Protein AF-F8N8Z2-F1 (afdb_monomer)

Structure (mmCIF, N/CA/C/O backbone):
data_AF-F8N8Z2-F1
#
_entry.id   AF-F8N8Z2-F1
#
loop_
_atom_site.group_PDB
_atom_site.id
_atom_site.type_symbol
_atom_site.label_atom_id
_atom_site.label_alt_id
_atom_site.label_comp_id
_atom_site.label_asym_id
_atom_site.label_entity_id
_atom_site.label_seq_id
_atom_site.pdbx_PDB_ins_code
_atom_site.Cartn_x
_atom_site.Cartn_y
_atom_site.Cartn_z
_atom_site.occupancy
_atom_site.B_iso_or_equiv
_atom_site.auth_seq_id
_atom_site.auth_comp_id
_atom_site.auth_asym_id
_atom_site.auth_atom_id
_atom_site.pdbx_PDB_model_num
ATOM 1 N N . MET A 1 1 ? -16.830 -4.149 -49.408 1.00 48.84 1 MET A N 1
ATOM 2 C CA . MET A 1 1 ? -16.808 -5.212 -48.374 1.00 48.84 1 MET A CA 1
ATOM 3 C C . MET A 1 1 ? -15.607 -5.108 -47.419 1.00 48.84 1 MET A C 1
ATOM 5 O O . MET A 1 1 ? -15.810 -5.295 -46.228 1.00 48.84 1 MET A O 1
ATOM 9 N N . SER A 1 2 ? -14.389 -4.751 -47.869 1.00 53.81 2 SER A N 1
ATOM 10 C CA . SER A 1 2 ? -13.220 -4.619 -46.968 1.00 53.81 2 SER A CA 1
ATOM 11 C C . SER A 1 2 ? -13.247 -3.381 -46.059 1.00 53.81 2 SER A C 1
ATOM 13 O O . SER A 1 2 ? -12.789 -3.473 -44.930 1.00 53.81 2 SER A O 1
ATOM 15 N N . VAL A 1 3 ? -13.832 -2.257 -46.495 1.00 49.84 3 VAL A N 1
ATOM 16 C CA . VAL A 1 3 ? -13.978 -1.040 -45.665 1.00 49.84 3 VAL A CA 1
ATOM 17 C C . VAL A 1 3 ? -14.984 -1.253 -44.530 1.00 49.84 3 VAL A C 1
ATOM 19 O O . VAL A 1 3 ? -14.679 -0.951 -43.385 1.00 49.84 3 VAL A O 1
ATOM 22 N N . PHE A 1 4 ? -16.133 -1.870 -44.822 1.00 44.12 4 PHE A N 1
ATOM 23 C CA . PHE A 1 4 ? -17.138 -2.221 -43.811 1.00 44.12 4 PHE A CA 1
ATOM 24 C C . PHE A 1 4 ? -16.601 -3.220 -42.780 1.00 44.12 4 PHE A C 1
ATOM 26 O O . PHE A 1 4 ? -16.806 -3.025 -41.590 1.00 44.12 4 PHE A O 1
ATOM 33 N N . ARG A 1 5 ? -15.847 -4.242 -43.213 1.00 47.66 5 ARG A N 1
ATOM 34 C CA . ARG A 1 5 ? -15.204 -5.189 -42.290 1.00 47.66 5 ARG A CA 1
ATOM 35 C C . ARG A 1 5 ? -14.144 -4.501 -41.415 1.00 47.66 5 ARG A C 1
ATOM 37 O O . ARG A 1 5 ? -14.093 -4.769 -40.230 1.00 47.66 5 ARG A O 1
ATOM 44 N N . LYS A 1 6 ? -13.388 -3.538 -41.959 1.00 46.19 6 LYS A N 1
ATOM 45 C CA . LYS A 1 6 ? -12.413 -2.735 -41.196 1.00 46.19 6 LYS A CA 1
ATOM 46 C C . LYS A 1 6 ? -13.068 -1.797 -40.177 1.00 46.19 6 LYS A C 1
ATOM 48 O O . LYS A 1 6 ? -12.484 -1.569 -39.129 1.00 46.19 6 LYS A O 1
ATOM 53 N N . ILE A 1 7 ? -14.248 -1.247 -40.480 1.00 51.44 7 ILE A N 1
ATOM 54 C CA . ILE A 1 7 ? -15.020 -0.407 -39.549 1.00 51.44 7 ILE A CA 1
ATOM 55 C C . ILE A 1 7 ? -15.598 -1.269 -38.423 1.00 51.44 7 ILE A C 1
ATOM 57 O O . ILE A 1 7 ? -15.429 -0.918 -37.261 1.00 51.44 7 ILE A O 1
ATOM 61 N N . ILE A 1 8 ? -16.178 -2.426 -38.758 1.00 56.12 8 ILE A N 1
ATOM 62 C CA . ILE A 1 8 ? -16.717 -3.382 -37.780 1.00 56.12 8 ILE A CA 1
ATOM 63 C C . ILE A 1 8 ? -15.598 -3.934 -36.883 1.00 56.12 8 ILE A C 1
ATOM 65 O O . ILE A 1 8 ? -15.738 -3.896 -35.668 1.00 56.12 8 ILE A O 1
ATOM 69 N N . ASP A 1 9 ? -14.451 -4.340 -37.443 1.00 51.12 9 ASP A N 1
ATOM 70 C CA . ASP A 1 9 ? -13.296 -4.811 -36.661 1.00 51.12 9 ASP A CA 1
ATOM 71 C C . ASP A 1 9 ? -12.727 -3.703 -35.751 1.00 51.12 9 ASP A C 1
ATOM 73 O O . ASP A 1 9 ? -12.221 -3.978 -34.663 1.00 51.12 9 ASP A O 1
ATOM 77 N N . ASN A 1 10 ? -12.792 -2.433 -36.168 1.00 57.41 10 ASN A N 1
ATOM 78 C CA . ASN A 1 10 ? -12.311 -1.304 -35.366 1.00 57.41 10 ASN A CA 1
ATOM 79 C C . ASN A 1 10 ? -13.295 -0.937 -34.241 1.00 57.41 10 ASN A C 1
ATOM 81 O O . ASN A 1 10 ? -12.861 -0.637 -33.130 1.00 57.41 10 ASN A O 1
ATOM 85 N N . GLU A 1 11 ? -14.606 -1.021 -34.491 1.00 59.72 11 GLU A N 1
ATOM 86 C CA . GLU A 1 11 ? -15.631 -0.893 -33.449 1.00 59.72 11 GLU A CA 1
ATOM 87 C C . GLU A 1 11 ? -15.572 -2.052 -32.451 1.00 59.72 11 GLU A C 1
ATOM 89 O O . GLU A 1 11 ? -15.600 -1.822 -31.244 1.00 59.72 11 GLU A O 1
ATOM 94 N N . GLU A 1 12 ? -15.421 -3.293 -32.914 1.00 61.59 12 GLU A N 1
ATOM 95 C CA . GLU A 1 12 ? -15.362 -4.463 -32.037 1.00 61.59 12 GLU A CA 1
ATOM 96 C C . GLU A 1 12 ? -14.120 -4.422 -31.128 1.00 61.59 12 GLU A C 1
ATOM 98 O O . GLU A 1 12 ? -14.201 -4.703 -29.929 1.00 61.59 12 GLU A O 1
ATOM 103 N N . ASN A 1 13 ? -12.977 -3.971 -31.657 1.00 70.31 13 ASN A N 1
ATOM 104 C CA . ASN A 1 13 ? -11.768 -3.735 -30.865 1.00 70.31 13 ASN A CA 1
ATOM 105 C C . ASN A 1 13 ? -11.912 -2.554 -29.890 1.00 70.31 13 ASN A C 1
ATOM 107 O O . ASN A 1 13 ? -11.386 -2.612 -28.773 1.00 70.31 13 ASN A O 1
ATOM 111 N N . LEU A 1 14 ? -12.654 -1.507 -30.266 1.00 73.31 14 LEU A N 1
ATOM 112 C CA . LEU A 1 14 ? -12.952 -0.375 -29.390 1.00 73.31 14 LEU A CA 1
ATOM 113 C C . LEU A 1 14 ? -13.829 -0.806 -28.206 1.00 73.31 14 LEU A C 1
ATOM 115 O O . LEU A 1 14 ? -13.475 -0.530 -27.059 1.00 73.31 14 LEU A O 1
ATOM 119 N N . TRP A 1 15 ? -14.916 -1.539 -28.459 1.00 76.00 15 TRP A N 1
ATOM 120 C CA . TRP A 1 15 ? -15.806 -2.056 -27.415 1.00 76.00 15 TRP A CA 1
ATOM 121 C C . TRP A 1 15 ? -15.090 -3.031 -26.484 1.00 76.00 15 TRP A C 1
ATOM 123 O O . TRP A 1 15 ? -15.207 -2.900 -25.266 1.00 76.00 15 TRP A O 1
ATOM 133 N N . ARG A 1 16 ? -14.269 -3.945 -27.019 1.00 78.06 16 ARG A N 1
ATOM 134 C CA . ARG A 1 16 ? -13.430 -4.835 -26.198 1.00 78.06 16 ARG A CA 1
ATOM 135 C C . ARG A 1 16 ? -12.456 -4.049 -25.321 1.00 78.06 16 ARG A C 1
ATOM 137 O O . ARG A 1 16 ? -12.346 -4.332 -24.132 1.00 78.06 16 ARG A O 1
ATOM 144 N N . SER A 1 17 ? -11.794 -3.026 -25.865 1.00 77.06 17 SER A N 1
ATOM 145 C CA . SER A 1 17 ? -10.898 -2.165 -25.084 1.00 77.06 17 SER A CA 1
ATOM 146 C C . SER A 1 17 ? -11.646 -1.395 -23.991 1.00 77.06 17 SER A C 1
ATOM 148 O O . SER A 1 17 ? -11.122 -1.241 -22.890 1.00 77.06 17 SER A O 1
ATOM 150 N N . ILE A 1 18 ? -12.844 -0.879 -24.271 1.00 82.12 18 ILE A N 1
ATOM 151 C CA . ILE A 1 18 ? -13.654 -0.151 -23.284 1.00 82.12 18 ILE A CA 1
ATOM 152 C C . ILE A 1 18 ? -14.122 -1.100 -22.176 1.00 82.12 18 ILE A C 1
ATOM 154 O O . ILE A 1 18 ? -13.943 -0.788 -21.001 1.00 82.12 18 ILE A O 1
ATOM 158 N N . LEU A 1 19 ? -14.637 -2.279 -22.530 1.00 86.06 19 LEU A N 1
ATOM 159 C CA . LEU A 1 19 ? -15.078 -3.293 -21.570 1.00 86.06 19 LEU A CA 1
ATOM 160 C C . LEU A 1 19 ? -13.935 -3.768 -20.670 1.00 86.06 19 LEU A C 1
ATOM 162 O O . LEU A 1 19 ? -14.112 -3.848 -19.458 1.00 86.06 19 LEU A O 1
ATOM 166 N N . MET A 1 20 ? -12.747 -4.005 -21.230 1.00 84.88 20 MET A N 1
ATOM 167 C CA . MET A 1 20 ? -11.559 -4.362 -20.447 1.00 84.88 20 MET A CA 1
ATOM 168 C C . MET A 1 20 ? -11.170 -3.262 -19.452 1.00 84.88 20 MET A C 1
ATOM 170 O O . MET A 1 20 ? -10.823 -3.560 -18.311 1.00 84.88 20 MET A O 1
ATOM 174 N N . ARG A 1 21 ? -11.260 -1.986 -19.849 1.00 84.94 21 ARG A N 1
ATOM 175 C CA . ARG A 1 21 ? -10.975 -0.848 -18.956 1.00 84.94 21 ARG A CA 1
ATOM 176 C C . ARG A 1 21 ? -12.015 -0.725 -17.846 1.00 84.94 21 ARG A C 1
ATOM 178 O O . ARG A 1 21 ? -11.637 -0.532 -16.698 1.00 84.94 21 ARG A O 1
ATOM 185 N N . ILE A 1 22 ? -13.300 -0.878 -18.168 1.00 88.88 22 ILE A N 1
ATOM 186 C CA . ILE A 1 22 ? -14.380 -0.879 -17.171 1.00 88.88 22 ILE A CA 1
ATOM 187 C C . ILE A 1 22 ? -14.180 -2.033 -16.184 1.00 88.88 22 ILE A C 1
ATOM 189 O O . ILE A 1 22 ? -14.229 -1.816 -14.977 1.00 88.88 22 ILE A O 1
ATOM 193 N N . GLY A 1 23 ? -13.887 -3.236 -16.683 1.00 90.12 23 GLY A N 1
ATOM 194 C CA . GLY A 1 23 ? -13.593 -4.399 -15.849 1.00 90.12 23 GLY A CA 1
ATOM 195 C C . GLY A 1 23 ? -12.409 -4.163 -14.910 1.00 90.12 23 GLY A C 1
ATOM 196 O O . GLY A 1 23 ? -12.500 -4.479 -13.728 1.00 90.12 23 GLY A O 1
ATOM 197 N N . LEU A 1 24 ? -11.333 -3.539 -15.400 1.00 90.06 24 LEU A N 1
ATOM 198 C CA . LEU A 1 24 ? -10.163 -3.189 -14.591 1.00 90.06 24 LEU A CA 1
ATOM 199 C C . LEU A 1 24 ? -10.501 -2.183 -13.478 1.00 90.06 24 LEU A C 1
ATOM 201 O O . LEU A 1 24 ? -10.105 -2.386 -12.329 1.00 90.06 24 LEU A O 1
ATOM 205 N N . VAL A 1 25 ? -11.252 -1.125 -13.799 1.00 92.38 25 VAL A N 1
ATOM 206 C CA . VAL A 1 25 ? -11.714 -0.126 -12.819 1.00 92.38 25 VAL A CA 1
ATOM 207 C C . VAL A 1 25 ? -12.562 -0.794 -11.740 1.00 92.38 25 VAL A C 1
ATOM 209 O O . VAL A 1 25 ? -12.270 -0.655 -10.557 1.00 92.38 25 VAL A O 1
ATOM 212 N N . LEU A 1 26 ? -13.569 -1.574 -12.137 1.00 93.50 26 LEU A N 1
ATOM 213 C CA . LEU A 1 26 ? -14.471 -2.235 -11.194 1.00 93.50 26 LEU A CA 1
ATOM 214 C C . LEU A 1 26 ? -13.740 -3.252 -10.314 1.00 93.50 26 LEU A C 1
ATOM 216 O O . LEU A 1 26 ? -13.959 -3.269 -9.106 1.00 93.50 26 LEU A O 1
ATOM 220 N N . LEU A 1 27 ? -12.849 -4.061 -10.893 1.00 94.50 27 LEU A N 1
ATOM 221 C CA . LEU A 1 27 ? -12.071 -5.050 -10.150 1.00 94.50 27 LEU A CA 1
ATOM 222 C C . LEU A 1 27 ? -11.165 -4.382 -9.112 1.00 94.50 27 LEU A C 1
ATOM 224 O O . LEU A 1 27 ? -11.134 -4.799 -7.957 1.00 94.50 27 LEU A O 1
ATOM 228 N N . THR A 1 28 ? -10.439 -3.338 -9.506 1.00 93.75 28 THR A N 1
ATOM 229 C CA . THR A 1 28 ? -9.508 -2.650 -8.600 1.00 93.75 28 THR A CA 1
ATOM 230 C C . THR A 1 28 ? -10.235 -1.891 -7.498 1.00 93.75 28 THR A C 1
ATOM 232 O O . THR A 1 28 ? -9.851 -2.009 -6.335 1.00 93.75 28 THR A O 1
ATOM 235 N N . SER A 1 29 ? -11.337 -1.204 -7.819 1.00 94.25 29 SER A N 1
ATOM 236 C CA . SER A 1 29 ? -12.197 -0.591 -6.805 1.00 94.25 29 SER A CA 1
ATOM 237 C C . SER A 1 29 ? -12.795 -1.631 -5.857 1.00 94.25 29 SER A C 1
ATOM 239 O O . SER A 1 29 ? -12.772 -1.417 -4.649 1.00 94.25 29 SER A O 1
ATOM 241 N N . PHE A 1 30 ? -13.270 -2.772 -6.368 1.00 94.44 30 PHE A N 1
ATOM 242 C CA . PHE A 1 30 ? -13.816 -3.850 -5.542 1.00 94.44 30 PHE A CA 1
ATOM 243 C C . PHE A 1 30 ? -12.785 -4.385 -4.545 1.00 94.44 30 PHE A C 1
ATOM 245 O O . PHE A 1 30 ? -13.091 -4.483 -3.360 1.00 94.44 30 PHE A O 1
ATOM 252 N N . VAL A 1 31 ? -11.561 -4.680 -5.000 1.00 95.38 31 VAL A N 1
ATOM 253 C CA . VAL A 1 31 ? -10.492 -5.182 -4.123 1.00 95.38 31 VAL A CA 1
ATOM 254 C C . VAL A 1 31 ? -10.178 -4.174 -3.019 1.00 95.38 31 VAL A C 1
ATOM 256 O O . VAL A 1 31 ? -10.159 -4.548 -1.854 1.00 95.38 31 VAL A O 1
ATOM 259 N N . ILE A 1 32 ? -9.987 -2.895 -3.347 1.00 93.81 32 ILE A N 1
ATOM 260 C CA . ILE A 1 32 ? -9.669 -1.872 -2.338 1.00 93.81 32 ILE A CA 1
ATOM 261 C C . ILE A 1 32 ? -10.812 -1.738 -1.321 1.00 93.81 32 ILE A C 1
ATOM 263 O O . ILE A 1 32 ? -10.577 -1.801 -0.118 1.00 93.81 32 ILE A O 1
ATOM 267 N N . VAL A 1 33 ? -12.056 -1.606 -1.792 1.00 92.69 33 VAL A N 1
ATOM 268 C CA . VAL A 1 33 ? -13.242 -1.447 -0.930 1.00 92.69 33 VAL A CA 1
ATOM 269 C C . VAL A 1 33 ? -13.476 -2.674 -0.053 1.00 92.69 33 VAL A C 1
ATOM 271 O O . VAL A 1 33 ? -13.933 -2.536 1.078 1.00 92.69 33 VAL A O 1
ATOM 274 N N . TRP A 1 34 ? -13.147 -3.870 -0.545 1.00 91.94 34 TRP A N 1
ATOM 275 C CA . TRP A 1 34 ? -13.277 -5.106 0.218 1.00 91.94 34 TRP A CA 1
ATOM 276 C C . TRP A 1 34 ? -12.428 -5.102 1.494 1.00 91.94 34 TRP A C 1
ATOM 278 O O . TRP A 1 34 ? -12.924 -5.557 2.527 1.00 91.94 34 TRP A O 1
ATOM 288 N N . PHE A 1 35 ? -11.193 -4.594 1.400 1.00 90.12 35 PHE A N 1
ATOM 289 C CA . PHE A 1 35 ? -10.219 -4.536 2.495 1.00 90.12 35 PHE A CA 1
ATOM 290 C C . PHE A 1 35 ? -10.368 -3.308 3.395 1.00 90.12 35 PHE A C 1
ATOM 292 O O . PHE A 1 35 ? -9.818 -3.317 4.490 1.00 90.12 35 PHE A O 1
ATOM 299 N N . LEU A 1 36 ? -11.076 -2.258 2.965 1.00 85.25 36 LEU A N 1
ATOM 300 C CA . LEU A 1 36 ? -11.271 -1.070 3.797 1.00 85.25 36 LEU A CA 1
ATOM 301 C C . LEU A 1 36 ? -11.966 -1.433 5.125 1.00 85.25 36 LEU A C 1
ATOM 303 O O . LEU A 1 36 ? -12.917 -2.225 5.120 1.00 85.25 36 LEU A O 1
ATOM 307 N N . PRO A 1 37 ? -11.537 -0.834 6.255 1.00 76.88 37 PRO A N 1
ATOM 308 C CA . PRO A 1 37 ? -12.103 -1.136 7.561 1.00 76.88 37 PRO A CA 1
ATOM 309 C C . PRO A 1 37 ? -13.605 -0.833 7.571 1.00 76.88 37 PRO A C 1
ATOM 311 O O . PRO A 1 37 ? -14.044 0.262 7.218 1.00 76.88 37 PRO A O 1
ATOM 314 N N . ARG A 1 38 ? -14.399 -1.838 7.956 1.00 69.50 38 ARG A N 1
ATOM 315 C CA . ARG A 1 38 ? -15.871 -1.761 8.003 1.00 69.50 38 ARG A CA 1
ATOM 316 C C . ARG A 1 38 ? -16.408 -1.309 9.357 1.00 69.50 38 ARG A C 1
ATOM 318 O O . ARG A 1 38 ? -17.591 -0.999 9.462 1.00 69.50 38 ARG A O 1
ATOM 325 N N . ASN A 1 39 ? -15.553 -1.311 10.375 1.00 57.50 39 ASN A N 1
ATOM 326 C CA . ASN A 1 39 ? -15.935 -0.987 11.738 1.00 57.50 39 ASN A CA 1
ATOM 327 C C . ASN A 1 39 ? -15.841 0.518 11.969 1.00 57.50 39 ASN A C 1
ATOM 329 O O . ASN A 1 39 ? -14.917 1.178 11.492 1.00 57.50 39 ASN A O 1
ATOM 333 N N . GLU A 1 40 ? -16.812 1.037 12.711 1.00 52.97 40 GLU A N 1
ATOM 334 C CA . GLU A 1 40 ? -16.870 2.432 13.121 1.00 52.97 40 GLU A CA 1
ATOM 335 C C . GLU A 1 40 ? -15.633 2.746 13.970 1.00 52.97 40 GLU A C 1
ATOM 337 O O . GLU A 1 40 ? -15.504 2.317 15.115 1.00 52.97 40 GLU A O 1
ATOM 342 N N . ALA A 1 41 ? -14.671 3.469 13.397 1.00 49.16 41 ALA A N 1
ATOM 343 C CA . ALA A 1 41 ? -13.671 4.127 14.218 1.00 49.16 41 ALA A CA 1
ATOM 344 C C . ALA A 1 41 ? -14.424 5.120 15.111 1.00 49.16 41 ALA A C 1
ATOM 346 O O . ALA A 1 41 ? -15.159 5.956 14.580 1.00 49.16 41 ALA A O 1
ATOM 347 N N . LYS A 1 42 ? -14.255 5.013 16.440 1.00 52.72 42 LYS A N 1
ATOM 348 C CA . LYS A 1 42 ? -14.833 5.943 17.426 1.00 52.72 42 LYS A CA 1
ATOM 349 C C . LYS A 1 42 ? -14.806 7.362 16.881 1.00 52.72 42 LYS A C 1
ATOM 351 O O . LYS A 1 42 ? -13.729 7.861 16.536 1.00 52.72 42 LYS A O 1
ATOM 356 N N . GLN A 1 43 ? -15.967 8.000 16.784 1.00 57.03 43 GLN A N 1
ATOM 357 C CA . GLN A 1 43 ? -16.106 9.275 16.085 1.00 57.03 43 GLN A CA 1
ATOM 358 C C . GLN A 1 43 ? -15.210 10.361 16.709 1.00 57.03 43 GLN A C 1
ATOM 360 O O . GLN A 1 43 ? -14.668 11.202 15.987 1.00 57.03 43 GLN A O 1
ATOM 365 N N . PHE A 1 44 ? -14.936 10.268 18.017 1.00 66.69 44 PHE A N 1
ATOM 366 C CA . PHE A 1 44 ? -14.076 11.196 18.754 1.00 66.69 44 PHE A CA 1
ATOM 367 C C . PHE A 1 44 ? -12.901 10.475 19.447 1.00 66.69 44 PHE A C 1
ATOM 369 O O . PHE A 1 44 ? -13.003 9.313 19.835 1.00 66.69 44 PHE A O 1
ATOM 376 N N . ALA A 1 45 ? -11.726 11.114 19.477 1.00 67.06 45 ALA A N 1
ATOM 377 C CA . ALA A 1 45 ? -10.550 10.657 20.216 1.00 67.06 45 ALA A CA 1
ATOM 378 C C . ALA A 1 45 ? -10.420 11.598 21.397 1.00 67.06 45 ALA A C 1
ATOM 380 O O . ALA A 1 45 ? -10.272 12.803 21.201 1.00 67.06 45 ALA A O 1
ATOM 381 N N . TYR A 1 46 ? -10.551 11.052 22.594 1.00 78.44 46 TYR A N 1
ATOM 382 C CA . TYR A 1 46 ? -10.490 11.824 23.816 1.00 78.44 46 TYR A CA 1
ATOM 383 C C . TYR A 1 46 ? -9.967 10.934 24.937 1.00 78.44 46 TYR A C 1
ATOM 385 O O . TYR A 1 46 ? -10.441 9.811 25.128 1.00 78.44 46 TYR A O 1
ATOM 393 N N . GLU A 1 47 ? -8.988 11.451 25.667 1.00 76.25 47 GLU A N 1
ATOM 394 C CA . GLU A 1 47 ? -8.452 10.847 26.879 1.00 76.25 47 GLU A CA 1
ATOM 395 C C . GLU A 1 47 ? -8.713 11.763 28.074 1.00 76.25 47 GLU A C 1
ATOM 397 O O . GLU A 1 47 ? -8.888 12.975 27.933 1.00 76.25 47 GLU A O 1
ATOM 402 N N . ILE A 1 48 ? -8.782 11.168 29.263 1.00 82.88 48 ILE A N 1
ATOM 403 C CA . ILE A 1 48 ? -8.995 11.916 30.501 1.00 82.88 48 ILE A CA 1
ATOM 404 C C . ILE A 1 48 ? -7.791 12.841 30.723 1.00 82.88 48 ILE A C 1
ATOM 406 O O . ILE A 1 48 ? -6.650 12.386 30.741 1.00 82.88 48 ILE A O 1
ATOM 410 N N . GLY A 1 49 ? -8.054 14.131 30.926 1.00 79.81 49 GLY A N 1
ATOM 411 C CA . GLY A 1 49 ? -7.033 15.158 31.145 1.00 79.81 49 GLY A CA 1
ATOM 412 C C . GLY A 1 49 ? -6.570 15.892 29.884 1.00 79.81 49 GLY A C 1
ATOM 413 O O . GLY A 1 49 ? -5.858 16.886 30.012 1.00 79.81 49 GLY A O 1
ATOM 414 N N . GLU A 1 50 ? -6.997 15.474 28.689 1.00 80.50 50 GLU A N 1
ATOM 415 C CA . GLU A 1 50 ? -6.724 16.217 27.455 1.00 80.50 50 GLU A CA 1
ATOM 416 C C . GLU A 1 50 ? -7.803 17.285 27.174 1.00 80.50 50 GLU A C 1
ATOM 418 O O . GLU A 1 50 ? -8.971 17.110 27.547 1.00 80.50 50 GLU A O 1
ATOM 423 N N . PRO A 1 51 ? -7.456 18.402 26.502 1.00 81.88 51 PRO A N 1
ATOM 424 C CA . PRO A 1 51 ? -8.441 19.365 26.016 1.00 81.88 51 PRO A CA 1
ATOM 425 C C . PRO A 1 51 ? -9.371 18.739 24.969 1.00 81.88 51 PRO A C 1
ATOM 427 O O . PRO A 1 51 ? -8.969 17.882 24.186 1.00 81.88 51 PRO A O 1
ATOM 430 N N . TRP A 1 52 ? -10.612 19.201 24.873 1.00 81.12 52 TRP A N 1
ATOM 431 C CA . TRP A 1 52 ? -11.528 18.790 23.813 1.00 81.12 52 TRP A CA 1
ATOM 432 C C . TRP A 1 52 ? -11.232 19.536 22.505 1.00 81.12 52 TRP A C 1
ATOM 434 O O . TRP A 1 52 ? -11.405 20.752 22.409 1.00 81.12 52 TRP A O 1
ATOM 444 N N . HIS A 1 53 ? -10.803 18.799 21.477 1.00 72.25 53 HIS A N 1
ATOM 445 C CA . HIS A 1 53 ? -10.326 19.369 20.207 1.00 72.25 53 HIS A CA 1
ATOM 446 C C . HIS A 1 53 ? -11.446 19.608 19.178 1.00 72.25 53 HIS A C 1
ATOM 448 O O . HIS A 1 53 ? -11.217 20.229 18.140 1.00 72.25 53 HIS A O 1
ATOM 454 N N . TYR A 1 54 ? -12.658 19.110 19.438 1.00 76.69 54 TYR A N 1
ATOM 455 C CA . TYR A 1 54 ? -13.782 19.186 18.504 1.00 76.69 54 TYR A CA 1
ATOM 456 C C . TYR A 1 54 ? -14.755 20.316 18.871 1.00 76.69 54 TYR A C 1
ATOM 458 O O . TYR A 1 54 ? -14.646 20.955 19.916 1.00 76.69 54 TYR A O 1
ATOM 466 N N . GLY A 1 55 ? -15.742 20.564 18.006 1.00 75.69 55 GLY A N 1
ATOM 467 C CA . GLY A 1 55 ? -16.824 21.503 18.309 1.00 75.69 55 GLY A CA 1
ATOM 468 C C . GLY A 1 55 ? -17.631 21.086 19.546 1.00 75.69 55 GLY A C 1
ATOM 469 O O . GLY A 1 55 ? -17.629 19.918 19.944 1.00 75.69 55 GLY A O 1
ATOM 470 N N . THR A 1 56 ? -18.337 22.047 20.143 1.00 85.38 56 THR A N 1
ATOM 471 C CA . THR A 1 56 ? -19.198 21.813 21.312 1.00 85.38 56 THR A CA 1
ATOM 472 C C . THR A 1 56 ? -20.237 20.731 21.027 1.00 85.38 56 THR A C 1
ATOM 474 O O . THR A 1 56 ? -21.027 20.853 20.087 1.00 85.38 56 THR A O 1
ATOM 477 N N . ILE A 1 57 ? -20.275 19.697 21.867 1.00 85.88 57 ILE A N 1
ATOM 478 C CA . ILE A 1 57 ? -21.283 18.642 21.800 1.00 85.88 57 ILE A CA 1
ATOM 479 C C . ILE A 1 57 ? -22.453 19.004 22.713 1.00 85.88 57 ILE A C 1
ATOM 481 O O . ILE A 1 57 ? -22.297 19.233 23.914 1.00 85.88 57 ILE A O 1
ATOM 485 N N . ILE A 1 58 ? -23.647 18.992 22.125 1.00 88.19 58 ILE A N 1
ATOM 486 C CA . ILE A 1 58 ? -24.929 19.118 22.816 1.00 88.19 58 ILE A CA 1
ATOM 487 C C . ILE A 1 58 ? -25.718 17.834 22.557 1.00 88.19 58 ILE A C 1
ATOM 489 O O . ILE A 1 58 ? -25.805 17.372 21.414 1.00 88.19 58 ILE A O 1
ATOM 493 N N . ALA A 1 59 ? -26.286 17.249 23.611 1.00 87.69 59 ALA A N 1
ATOM 494 C CA . ALA A 1 59 ? -27.101 16.046 23.512 1.00 87.69 59 ALA A CA 1
ATOM 495 C C . ALA A 1 59 ? -28.319 16.289 22.605 1.00 87.69 59 ALA A C 1
ATOM 497 O O . ALA A 1 59 ? -29.091 17.221 22.821 1.00 87.69 59 ALA A O 1
ATOM 498 N N . LYS A 1 60 ? -28.517 15.451 21.582 1.00 84.31 60 LYS A N 1
ATOM 499 C CA . LYS A 1 60 ? -29.663 15.575 20.655 1.00 84.31 60 LYS A CA 1
ATOM 500 C C . LYS A 1 60 ? -30.927 14.872 21.152 1.00 84.31 60 LYS A C 1
ATOM 502 O O . LYS A 1 60 ? -32.007 15.115 20.626 1.00 84.31 60 LYS A O 1
ATOM 507 N N . TYR A 1 61 ? -30.778 13.967 22.110 1.00 85.81 61 TYR A N 1
ATOM 508 C CA . TYR A 1 61 ? -31.834 13.139 22.676 1.00 85.81 61 TYR A CA 1
ATOM 509 C C . TYR A 1 61 ? -31.426 12.688 24.079 1.00 85.81 61 TYR A C 1
ATOM 511 O O . TYR A 1 61 ? -30.245 12.743 24.415 1.00 85.81 61 TYR A O 1
ATOM 519 N N . ASP A 1 62 ? -32.386 12.195 24.856 1.00 89.19 62 ASP A N 1
ATOM 520 C CA . ASP A 1 62 ? -32.127 11.684 26.203 1.00 89.19 62 ASP A CA 1
ATOM 521 C C . ASP A 1 62 ? -31.410 10.333 26.140 1.00 89.19 62 ASP A C 1
ATOM 523 O O . ASP A 1 62 ? -31.823 9.458 25.369 1.00 89.19 62 ASP A O 1
ATOM 527 N N . PHE A 1 63 ? -30.363 10.129 26.941 1.00 90.38 63 PHE A N 1
ATOM 528 C CA . PHE A 1 63 ? -29.664 8.843 27.029 1.00 90.38 63 PHE A CA 1
ATOM 529 C C . PHE A 1 63 ? -29.109 8.561 28.435 1.00 90.38 63 PHE A C 1
ATOM 531 O O . PHE A 1 63 ? -28.751 9.492 29.162 1.00 90.38 63 PHE A O 1
ATOM 538 N N . PRO A 1 64 ? -29.033 7.278 28.843 1.00 91.12 64 PRO A N 1
ATOM 539 C CA . PRO A 1 64 ? -28.456 6.894 30.126 1.00 91.12 64 PRO A CA 1
ATOM 540 C C . PRO A 1 64 ? -26.929 6.999 30.121 1.00 91.12 64 PRO A C 1
ATOM 542 O O . PRO A 1 64 ? -26.279 6.669 29.132 1.00 91.12 64 PRO A O 1
ATOM 545 N N . VAL A 1 65 ? -26.358 7.398 31.258 1.00 89.94 65 VAL A N 1
ATOM 546 C CA . VAL A 1 65 ? -24.912 7.351 31.509 1.00 89.94 65 VAL A CA 1
ATOM 547 C C . VAL A 1 65 ? -24.582 6.004 32.141 1.00 89.94 65 VAL A C 1
ATOM 549 O O . VAL A 1 65 ? -24.977 5.736 33.279 1.00 89.94 65 VAL A O 1
ATOM 552 N N . TYR A 1 66 ? -23.892 5.143 31.396 1.00 86.38 66 TYR A N 1
ATOM 553 C CA . TYR A 1 66 ? -23.509 3.810 31.851 1.00 86.38 66 TYR A CA 1
ATOM 554 C C . TYR A 1 66 ? -22.391 3.888 32.899 1.00 86.38 66 TYR A C 1
ATOM 556 O O . TYR A 1 66 ? -21.448 4.674 32.773 1.00 86.38 66 TYR A O 1
ATOM 564 N N . LYS A 1 67 ? -22.493 3.053 33.938 1.00 85.00 67 LYS A N 1
ATOM 565 C CA . LYS A 1 67 ? -21.432 2.881 34.940 1.00 85.00 67 LYS A CA 1
ATOM 566 C C . LYS A 1 67 ? -20.214 2.190 34.311 1.00 85.00 67 LYS A C 1
ATOM 568 O O . LYS A 1 67 ? -20.354 1.438 33.348 1.00 85.00 67 LYS A O 1
ATOM 573 N N . THR A 1 68 ? -19.026 2.434 34.865 1.00 80.00 68 THR A N 1
ATOM 574 C CA . THR A 1 68 ? -17.824 1.663 34.515 1.00 80.00 68 THR A CA 1
ATOM 575 C C . THR A 1 68 ? -17.937 0.243 35.060 1.00 80.00 68 THR A C 1
ATOM 577 O O . THR A 1 68 ? -18.599 0.019 36.078 1.00 80.00 68 THR A O 1
ATOM 580 N N . ASP A 1 69 ? -17.260 -0.708 34.417 1.00 79.12 69 ASP A N 1
ATOM 581 C CA . ASP A 1 69 ? -17.255 -2.105 34.864 1.00 79.12 69 ASP A CA 1
ATOM 582 C C . ASP A 1 69 ? -16.722 -2.230 36.299 1.00 79.12 69 ASP A C 1
ATOM 584 O O . ASP A 1 69 ? -17.285 -2.964 37.105 1.00 79.12 69 ASP A O 1
ATOM 588 N N . GLU A 1 70 ? -15.702 -1.447 36.661 1.00 78.69 70 GLU A N 1
ATOM 589 C CA . GLU A 1 70 ? -15.162 -1.395 38.026 1.00 78.69 70 GLU A CA 1
ATOM 590 C C . GLU A 1 70 ? -16.194 -0.913 39.052 1.00 78.69 70 GLU A C 1
ATOM 592 O O . GLU A 1 70 ? -16.352 -1.522 40.111 1.00 78.69 70 GLU A O 1
ATOM 597 N N . ALA A 1 71 ? -16.930 0.161 38.741 1.00 79.75 71 ALA A N 1
ATOM 598 C CA . ALA A 1 71 ? -17.967 0.680 39.630 1.00 79.75 71 ALA A CA 1
ATOM 599 C C . ALA A 1 71 ? -19.114 -0.326 39.788 1.00 79.75 71 ALA A C 1
ATOM 601 O O . ALA A 1 71 ? -19.618 -0.518 40.894 1.00 79.75 71 ALA A O 1
ATOM 602 N N . PHE A 1 72 ? -19.486 -0.999 38.697 1.00 81.19 72 PHE A N 1
ATOM 603 C CA . PHE A 1 72 ? -20.505 -2.041 38.708 1.00 81.19 72 PHE A CA 1
ATOM 604 C C . PHE A 1 72 ? -20.070 -3.253 39.544 1.00 81.19 72 PHE A C 1
ATOM 606 O O . PHE A 1 72 ? -20.847 -3.733 40.367 1.00 81.19 72 PHE A O 1
ATOM 613 N N . GLN A 1 73 ? -18.825 -3.723 39.403 1.00 82.44 73 GLN A N 1
ATOM 614 C CA . GLN A 1 73 ? -18.303 -4.833 40.210 1.00 82.44 73 GLN A CA 1
ATOM 615 C C . GLN A 1 73 ? -18.212 -4.470 41.692 1.00 82.44 73 GLN A C 1
ATOM 617 O O . GLN A 1 73 ? -18.661 -5.239 42.533 1.00 82.44 73 GLN A O 1
ATOM 622 N N . LYS A 1 74 ? -17.741 -3.264 42.024 1.00 85.25 74 LYS A N 1
ATOM 623 C CA . LYS A 1 74 ? -17.676 -2.803 43.417 1.00 85.25 74 LYS A CA 1
ATOM 624 C C . LYS A 1 74 ? -19.052 -2.785 44.093 1.00 85.25 74 LYS A C 1
ATOM 626 O O . LYS A 1 74 ? -19.172 -3.146 45.262 1.00 85.25 74 LYS A O 1
ATOM 631 N N . GLU A 1 75 ? -20.091 -2.374 43.370 1.00 83.62 75 GLU A N 1
ATOM 632 C CA . GLU A 1 75 ? -21.471 -2.377 43.867 1.00 83.62 75 GLU A CA 1
ATOM 633 C C . GLU A 1 75 ? -22.006 -3.807 44.046 1.00 83.62 75 GLU A C 1
ATOM 635 O O . GLU A 1 75 ? -22.631 -4.107 45.065 1.00 83.62 75 GLU A O 1
ATOM 640 N N . ARG A 1 76 ? -21.685 -4.721 43.117 1.00 84.50 76 ARG A N 1
ATOM 641 C CA . ARG A 1 76 ? -21.995 -6.155 43.256 1.00 84.50 76 ARG A CA 1
ATOM 642 C C . ARG A 1 76 ? -21.330 -6.768 44.481 1.00 84.50 76 ARG A C 1
ATOM 644 O O . ARG A 1 76 ? -22.008 -7.434 45.259 1.00 84.50 76 ARG A O 1
ATOM 651 N N . ASP A 1 77 ? -20.037 -6.530 44.660 1.00 83.31 77 ASP A N 1
ATOM 652 C CA . ASP A 1 77 ? -19.264 -7.075 45.775 1.00 83.31 77 ASP A CA 1
ATOM 653 C C . ASP A 1 77 ? -19.784 -6.535 47.113 1.00 83.31 77 ASP A C 1
ATOM 655 O O . ASP A 1 77 ? -19.968 -7.293 48.065 1.00 83.31 77 ASP A O 1
ATOM 659 N N . SER A 1 78 ? -20.130 -5.243 47.165 1.00 84.25 78 SER A N 1
ATOM 660 C CA . SER A 1 78 ? -20.731 -4.625 48.350 1.00 84.25 78 SER A CA 1
ATOM 661 C C . SER A 1 78 ? -22.084 -5.239 48.722 1.00 84.25 78 SER A C 1
ATOM 663 O O . SER A 1 78 ? -22.375 -5.380 49.909 1.00 84.25 78 SER A O 1
ATOM 665 N N . LEU A 1 79 ? -22.921 -5.592 47.743 1.00 82.44 79 LEU A N 1
ATOM 666 C CA . LEU A 1 79 ? -24.216 -6.230 48.004 1.00 82.44 79 LEU A CA 1
ATOM 667 C C . LEU A 1 79 ? -24.046 -7.679 48.462 1.00 82.44 79 LEU A C 1
ATOM 669 O O . LEU A 1 79 ? -24.685 -8.103 49.428 1.00 82.44 79 LEU A O 1
ATOM 673 N N . LEU A 1 80 ? -23.145 -8.423 47.815 1.00 83.38 80 LEU A N 1
ATOM 674 C CA . LEU A 1 80 ? -22.856 -9.811 48.171 1.00 83.38 80 LEU A CA 1
ATOM 675 C C . LEU A 1 80 ? -22.249 -9.944 49.573 1.00 83.38 80 LEU A C 1
ATOM 677 O O . LEU A 1 80 ? -22.515 -10.938 50.237 1.00 83.38 80 LEU A O 1
ATOM 681 N N . HIS A 1 81 ? -21.550 -8.925 50.079 1.00 78.44 81 HIS A N 1
ATOM 682 C CA . HIS A 1 81 ? -21.031 -8.910 51.453 1.00 78.44 81 HIS A CA 1
ATOM 683 C C . HIS A 1 81 ? -22.134 -8.980 52.535 1.00 78.44 81 HIS A C 1
ATOM 685 O O . HIS A 1 81 ? -21.864 -9.289 53.693 1.00 78.44 81 HIS A O 1
ATOM 691 N N . THR A 1 82 ? -23.388 -8.677 52.196 1.00 76.69 82 THR A N 1
ATOM 692 C CA . THR A 1 82 ? -24.530 -8.767 53.131 1.00 76.69 82 THR A CA 1
ATOM 693 C C . THR A 1 82 ? -25.441 -9.963 52.852 1.00 76.69 82 THR A C 1
ATOM 695 O O . THR A 1 82 ? -26.452 -10.150 53.530 1.00 76.69 82 THR A O 1
ATOM 698 N N . PHE A 1 83 ? -25.105 -10.777 51.849 1.00 85.81 83 PHE A N 1
ATOM 699 C CA . PHE A 1 83 ? -25.964 -11.843 51.358 1.00 85.81 83 PHE A CA 1
ATOM 700 C C . PHE A 1 83 ? -25.887 -13.099 52.234 1.00 85.81 83 PHE A C 1
ATOM 702 O O . PHE A 1 83 ? -24.835 -13.704 52.388 1.00 85.81 83 PHE A O 1
ATOM 709 N N . GLN A 1 84 ? -27.031 -13.539 52.757 1.00 88.12 84 GLN A N 1
ATOM 710 C CA . GLN A 1 84 ? -27.128 -14.733 53.597 1.00 88.12 84 GLN A CA 1
ATOM 711 C C . GLN A 1 84 ? -27.598 -15.935 52.772 1.00 88.12 84 GLN A C 1
ATOM 713 O O . GLN A 1 84 ? -28.668 -15.899 52.158 1.00 88.12 84 GLN A O 1
ATOM 718 N N . SER A 1 85 ? -26.828 -17.022 52.800 1.00 89.00 85 SER A N 1
ATOM 719 C CA . SER A 1 85 ? -27.200 -18.283 52.147 1.00 89.00 85 SER A CA 1
ATOM 720 C C . SER A 1 85 ? -28.351 -18.992 52.870 1.00 89.00 85 SER A C 1
ATOM 722 O O . SER A 1 85 ? -28.454 -18.909 54.096 1.00 89.00 85 SER A O 1
ATOM 724 N N . TYR A 1 86 ? -29.203 -19.703 52.122 1.00 90.81 86 TYR A N 1
ATOM 725 C CA . TYR A 1 86 ? -30.390 -20.381 52.654 1.00 90.81 86 TYR A CA 1
ATOM 726 C C . TYR A 1 86 ? -30.150 -21.874 52.899 1.00 90.81 86 TYR A C 1
ATOM 728 O O . TYR A 1 86 ? -29.689 -22.598 52.017 1.00 90.81 86 TYR A O 1
ATOM 736 N N . TYR A 1 87 ? -30.561 -22.340 54.077 1.00 91.56 87 TYR A N 1
ATOM 737 C CA . TYR A 1 87 ? -30.494 -23.730 54.518 1.00 91.56 87 TYR A CA 1
ATOM 738 C C . TYR A 1 87 ? -31.866 -24.201 54.995 1.00 91.56 87 TYR A C 1
ATOM 740 O O . TYR A 1 87 ? -32.573 -23.489 55.707 1.00 91.56 87 TYR A O 1
ATOM 748 N N . ASN A 1 88 ? -32.242 -25.419 54.624 1.00 92.69 88 ASN A N 1
ATOM 749 C CA . ASN A 1 88 ? -33.451 -26.076 55.100 1.00 92.69 88 ASN A CA 1
ATOM 750 C C . ASN A 1 88 ? -33.116 -26.956 56.304 1.00 92.69 88 ASN A C 1
ATOM 752 O O . ASN A 1 88 ? -32.250 -27.826 56.204 1.00 92.69 88 ASN A O 1
ATOM 756 N N . TYR A 1 89 ? -33.825 -26.759 57.414 1.00 92.50 89 TYR A N 1
ATOM 757 C CA . TYR A 1 89 ? -33.752 -27.657 58.561 1.00 92.50 89 TYR A CA 1
ATOM 758 C C . TYR A 1 89 ? -34.622 -28.896 58.308 1.00 92.50 89 TYR A C 1
ATOM 760 O O . TYR A 1 89 ? -35.833 -28.772 58.106 1.00 92.50 89 TYR A O 1
ATOM 768 N N . ASP A 1 90 ? -34.029 -30.092 58.314 1.00 92.81 90 ASP A N 1
ATOM 769 C CA . ASP A 1 90 ? -34.755 -31.359 58.183 1.00 92.81 90 ASP A CA 1
ATOM 770 C C . ASP A 1 90 ? -34.990 -32.011 59.563 1.00 92.81 90 ASP A C 1
ATOM 772 O O . ASP A 1 90 ? -34.098 -32.682 60.097 1.00 92.81 90 ASP A O 1
ATOM 776 N N . PRO A 1 91 ? -36.206 -31.897 60.137 1.00 89.38 91 PRO A N 1
ATOM 777 C CA . PRO A 1 91 ? -36.515 -32.447 61.458 1.00 89.38 91 PRO A CA 1
ATOM 778 C C . PRO A 1 91 ? -36.566 -33.983 61.479 1.00 89.38 91 PRO A C 1
ATOM 780 O O . PRO A 1 91 ? -36.684 -34.584 62.543 1.00 89.38 91 PRO A O 1
ATOM 783 N N . ARG A 1 92 ? -36.512 -34.654 60.320 1.00 91.31 92 ARG A N 1
ATOM 784 C CA . ARG A 1 92 ? -36.609 -36.121 60.231 1.00 91.31 92 ARG A CA 1
ATOM 785 C C . ARG A 1 92 ? -35.269 -36.806 60.477 1.00 91.31 92 ARG A C 1
ATOM 787 O O . ARG A 1 92 ? -35.254 -37.985 60.829 1.00 91.31 92 ARG A O 1
ATOM 794 N N . VAL A 1 93 ? -34.158 -36.093 60.285 1.00 92.12 93 VAL A N 1
ATOM 795 C CA . VAL A 1 93 ? -32.805 -36.656 60.408 1.00 92.12 93 VAL A CA 1
ATOM 796 C C . VAL A 1 93 ? -32.541 -37.091 61.846 1.00 92.12 93 VAL A C 1
ATOM 798 O O . VAL A 1 93 ? -32.134 -38.229 62.074 1.00 92.12 93 VAL A O 1
ATOM 801 N N . GLU A 1 94 ? -32.848 -36.234 62.816 1.00 92.00 94 GLU A N 1
ATOM 802 C CA . GLU A 1 94 ? -32.570 -36.494 64.226 1.00 92.00 94 GLU A CA 1
ATOM 803 C C . GLU A 1 94 ? -33.259 -37.778 64.744 1.00 92.00 94 GLU A C 1
ATOM 805 O O . GLU A 1 94 ? -32.537 -38.681 65.176 1.00 92.00 94 GLU A O 1
ATOM 810 N N . PRO A 1 95 ? -34.597 -37.963 64.655 1.00 91.56 95 PRO A N 1
ATOM 811 C CA . PRO A 1 95 ? -35.247 -39.186 65.137 1.00 91.56 95 PRO A CA 1
ATOM 812 C C . PRO A 1 95 ? -34.684 -40.467 64.509 1.00 91.56 95 PRO A C 1
ATOM 814 O O . PRO A 1 95 ? -34.546 -41.487 65.189 1.00 91.56 95 PRO A O 1
ATOM 817 N N . VAL A 1 96 ? -34.331 -40.416 63.219 1.00 93.06 96 VAL A N 1
ATOM 818 C CA . VAL A 1 96 ? -33.782 -41.558 62.476 1.00 93.06 96 VAL A CA 1
ATOM 819 C C . VAL A 1 96 ? -32.386 -41.919 62.980 1.00 93.06 96 VAL A C 1
ATOM 821 O O . VAL A 1 96 ? -32.110 -43.098 63.216 1.00 93.06 96 VAL A O 1
ATOM 824 N N . GLN A 1 97 ? -31.503 -40.936 63.162 1.00 91.94 97 GLN A N 1
ATOM 825 C CA . GLN A 1 97 ? -30.140 -41.194 63.637 1.00 91.94 97 GLN A CA 1
ATOM 826 C C . GLN A 1 97 ? -30.113 -41.581 65.117 1.00 91.94 97 GLN A C 1
ATOM 828 O O . GLN A 1 97 ? -29.392 -42.504 65.496 1.00 91.94 97 GLN A O 1
ATOM 833 N N . MET A 1 98 ? -30.977 -40.977 65.934 1.00 88.94 98 MET A N 1
ATOM 834 C CA . MET A 1 98 ? -31.155 -41.339 67.341 1.00 88.94 98 MET A CA 1
ATOM 835 C C . MET A 1 98 ? -31.653 -42.782 67.501 1.00 88.94 98 MET A C 1
ATOM 837 O O . MET A 1 98 ? -31.145 -43.526 68.340 1.00 88.94 98 MET A O 1
ATOM 841 N N . ALA A 1 99 ? -32.606 -43.223 66.671 1.00 89.19 99 ALA A N 1
ATOM 842 C CA . ALA A 1 99 ? -33.068 -44.612 66.668 1.00 89.19 99 ALA A CA 1
ATOM 843 C C . ALA A 1 99 ? -31.962 -45.592 66.239 1.00 89.19 99 ALA A C 1
ATOM 845 O O . ALA A 1 99 ? -31.778 -46.629 66.879 1.00 89.19 99 ALA A O 1
ATOM 846 N N . LYS A 1 100 ? -31.187 -45.255 65.197 1.00 88.88 100 LYS A N 1
ATOM 847 C CA . LYS A 1 100 ? -30.036 -46.063 64.757 1.00 88.88 100 LYS A CA 1
ATOM 848 C C . LYS A 1 100 ? -28.972 -46.187 65.844 1.00 88.88 100 LYS A C 1
ATOM 850 O O . LYS A 1 100 ? -28.467 -47.287 66.063 1.00 88.88 100 LYS A O 1
ATOM 855 N N . LEU A 1 101 ? -28.666 -45.092 66.539 1.00 88.25 101 LEU A N 1
ATOM 856 C CA . LEU A 1 101 ? -27.690 -45.085 67.623 1.00 88.25 101 LEU A CA 1
ATOM 857 C C . LEU A 1 101 ? -28.155 -45.954 68.800 1.00 88.25 101 LEU A C 1
ATOM 859 O O . LEU A 1 101 ? -27.373 -46.765 69.283 1.00 88.25 101 LEU A O 1
ATOM 863 N N . ARG A 1 102 ? -29.434 -45.884 69.199 1.00 87.62 102 ARG A N 1
ATOM 864 C CA . ARG A 1 102 ? -30.002 -46.772 70.237 1.00 87.62 102 ARG A CA 1
ATOM 865 C C . ARG A 1 102 ? -29.863 -48.254 69.883 1.00 87.62 102 ARG A C 1
ATOM 867 O O . ARG A 1 102 ? -29.424 -49.046 70.710 1.00 87.62 102 ARG A O 1
ATOM 874 N N . VAL A 1 103 ? -30.170 -48.629 68.638 1.00 86.88 103 VAL A N 1
ATOM 875 C CA . VAL A 1 103 ? -30.019 -50.017 68.154 1.00 86.88 103 VAL A CA 1
ATOM 876 C C . VAL A 1 103 ? -28.552 -50.461 68.124 1.00 86.88 103 VAL A C 1
ATOM 878 O O . VAL A 1 103 ? -28.253 -51.641 68.306 1.00 86.88 103 VAL A O 1
ATOM 881 N N . ALA A 1 104 ? -27.617 -49.547 67.868 1.00 85.38 104 ALA A N 1
ATOM 882 C CA . ALA A 1 104 ? -26.191 -49.853 67.919 1.00 85.38 104 ALA A CA 1
ATOM 883 C C . ALA A 1 104 ? -25.697 -50.030 69.361 1.00 85.38 104 ALA A C 1
ATOM 885 O O . ALA A 1 104 ? -24.969 -50.980 69.642 1.00 85.38 104 ALA A O 1
ATOM 886 N N . LEU A 1 105 ? -26.143 -49.166 70.277 1.00 84.44 105 LEU A N 1
ATOM 887 C CA . LEU A 1 105 ? -25.820 -49.240 71.702 1.00 84.44 105 LEU A CA 1
ATOM 888 C C . LEU A 1 105 ? -26.370 -50.521 72.344 1.00 84.44 105 LEU A C 1
ATOM 890 O O . LEU A 1 105 ? -25.658 -51.155 73.117 1.00 84.44 105 LEU A O 1
ATOM 894 N N . SER A 1 106 ? -27.561 -50.986 71.944 1.00 81.19 106 SER A N 1
ATOM 895 C CA . SER A 1 106 ? -28.146 -52.237 72.454 1.00 81.19 106 SER A CA 1
ATOM 896 C C . SER A 1 106 ? -27.383 -53.506 72.045 1.00 81.19 106 SER A C 1
ATOM 898 O O . SER A 1 106 ? -27.638 -54.578 72.588 1.00 81.19 106 SER A O 1
ATOM 900 N N . LYS A 1 107 ? -26.475 -53.421 71.061 1.00 81.00 107 LYS A N 1
ATOM 901 C CA . LYS A 1 107 ? -25.623 -54.540 70.613 1.00 81.00 107 LYS A CA 1
ATOM 902 C C . LYS A 1 107 ? -24.282 -54.600 71.350 1.00 81.00 107 LYS A C 1
ATOM 904 O O . LYS A 1 107 ? -23.518 -55.540 71.137 1.00 81.00 107 LYS A O 1
ATOM 909 N N . VAL A 1 108 ? -23.976 -53.613 72.193 1.00 80.81 108 VAL A N 1
ATOM 910 C CA . VAL A 1 108 ? -22.744 -53.563 72.985 1.00 80.81 108 VAL A CA 1
ATOM 911 C C . VAL A 1 108 ? -22.961 -54.332 74.290 1.00 80.81 108 VAL A C 1
ATOM 913 O O . VAL A 1 108 ? -23.860 -54.025 75.062 1.00 80.81 108 VAL A O 1
ATOM 916 N N . SER A 1 109 ? -22.136 -55.350 74.540 1.00 66.19 109 SER A N 1
ATOM 917 C CA . SER A 1 109 ? -22.334 -56.331 75.619 1.00 66.19 109 SER A CA 1
ATOM 918 C C . SER A 1 109 ? -22.120 -55.799 77.043 1.00 66.19 109 SER A C 1
ATOM 920 O O . SER A 1 109 ? -22.605 -56.411 77.989 1.00 66.19 109 SER A O 1
ATOM 922 N N . VAL A 1 110 ? -21.394 -54.689 77.218 1.00 73.56 110 VAL A N 1
ATOM 923 C CA . VAL A 1 110 ? -21.182 -54.026 78.516 1.00 73.56 110 VAL A CA 1
ATOM 924 C C . VAL A 1 110 ? -21.214 -52.517 78.288 1.00 73.56 110 VAL A C 1
ATOM 926 O O . VAL A 1 110 ? -20.286 -51.968 77.695 1.00 73.56 110 VAL A O 1
ATOM 929 N N . LEU A 1 111 ? -22.286 -51.857 78.733 1.00 75.50 111 LEU A N 1
ATOM 930 C CA . LEU A 1 111 ? -22.429 -50.403 78.665 1.00 75.50 111 LEU A CA 1
ATOM 931 C C . LEU A 1 111 ? -22.360 -49.808 80.084 1.00 75.50 111 LEU A C 1
ATOM 933 O O . LEU A 1 111 ? -23.119 -50.244 80.954 1.00 75.50 111 LEU A O 1
ATOM 937 N N . PRO A 1 112 ? -21.482 -48.828 80.351 1.00 77.88 112 PRO A N 1
ATOM 938 C CA . PRO A 1 112 ? -21.434 -48.142 81.640 1.00 77.88 112 PRO A CA 1
ATOM 939 C C . PRO A 1 112 ? -22.755 -47.434 81.968 1.00 77.88 112 PRO A C 1
ATOM 941 O O . PRO A 1 112 ? -23.410 -46.860 81.094 1.00 77.88 112 PRO A O 1
ATOM 944 N N . SER A 1 113 ? -23.147 -47.448 83.244 1.00 73.25 113 SER A N 1
ATOM 945 C CA . SER A 1 113 ? -24.401 -46.845 83.710 1.00 73.25 113 SER A CA 1
ATOM 946 C C . SER A 1 113 ? -24.457 -45.348 83.382 1.00 73.25 113 SER A C 1
ATOM 948 O O . SER A 1 113 ? -23.599 -44.586 83.826 1.00 73.25 113 SER A O 1
ATOM 950 N N . GLY A 1 114 ? -25.473 -44.930 82.622 1.00 77.12 114 GLY A N 1
ATOM 951 C CA . GLY A 1 114 ? -25.691 -43.533 82.223 1.00 77.12 114 GLY A CA 1
ATOM 952 C C . GLY A 1 114 ? -25.000 -43.098 80.923 1.00 77.12 114 GLY A C 1
ATOM 953 O O . GLY A 1 114 ? -25.274 -42.000 80.447 1.00 77.12 114 GLY A O 1
ATOM 954 N N . PHE A 1 115 ? -24.161 -43.940 80.306 1.00 82.38 115 PHE A N 1
ATOM 955 C CA . PHE A 1 115 ? -23.464 -43.608 79.053 1.00 82.38 115 PHE A CA 1
ATOM 956 C C . PHE A 1 115 ? -24.430 -43.371 77.879 1.00 82.38 115 PHE A C 1
ATOM 958 O O . PHE A 1 115 ? -24.285 -42.392 77.148 1.00 82.38 115 PHE A O 1
ATOM 965 N N . GLU A 1 116 ? -25.444 -44.232 77.731 1.00 83.31 116 GLU A N 1
ATOM 966 C CA . GLU A 1 116 ? -26.479 -44.102 76.694 1.00 83.31 116 GLU A CA 1
ATOM 967 C C . GLU A 1 116 ? -27.255 -42.787 76.820 1.00 83.31 116 GLU A C 1
ATOM 969 O O . GLU A 1 116 ? -27.451 -42.084 75.831 1.00 83.31 116 GLU A O 1
ATOM 974 N N . THR A 1 117 ? -27.655 -42.414 78.034 1.00 84.19 117 THR A N 1
ATOM 975 C CA . THR A 1 117 ? -28.401 -41.174 78.267 1.00 84.19 117 THR A CA 1
ATOM 976 C C . THR A 1 117 ? -27.560 -39.950 77.908 1.00 84.19 117 THR A C 1
ATOM 978 O O . THR A 1 117 ? -28.034 -39.082 77.183 1.00 84.19 117 THR A O 1
ATOM 981 N N . ILE A 1 118 ? -26.289 -39.915 78.325 1.00 85.81 118 ILE A N 1
ATOM 982 C CA . ILE A 1 118 ? -25.393 -38.772 78.083 1.00 85.81 118 ILE A CA 1
ATOM 983 C C . ILE A 1 118 ? -25.138 -38.566 76.584 1.00 85.81 118 ILE A C 1
ATOM 985 O O . ILE A 1 118 ? -25.199 -37.434 76.100 1.00 85.81 118 ILE A O 1
ATOM 989 N N . ILE A 1 119 ? -24.843 -39.638 75.837 1.00 86.31 119 ILE A N 1
ATOM 990 C CA . ILE A 1 119 ? -24.544 -39.513 74.403 1.00 86.31 119 ILE A CA 1
ATOM 991 C C . ILE A 1 119 ? -25.785 -39.105 73.603 1.00 86.31 119 ILE A C 1
ATOM 993 O O . ILE A 1 119 ? -25.682 -38.279 72.698 1.00 86.31 119 ILE A O 1
ATOM 997 N N . LEU A 1 120 ? -26.961 -39.628 73.967 1.00 87.50 120 LEU A N 1
ATOM 998 C CA . LEU A 1 120 ? -28.227 -39.276 73.328 1.00 87.50 120 LEU A CA 1
ATOM 999 C C . LEU A 1 120 ? -28.637 -37.830 73.639 1.00 87.50 120 LEU A C 1
ATOM 1001 O O . LEU A 1 120 ? -29.025 -37.113 72.723 1.00 87.50 120 LEU A O 1
ATOM 1005 N N . GLU A 1 121 ? -28.513 -37.371 74.887 1.00 88.56 121 GLU A N 1
ATOM 1006 C CA . GLU A 1 121 ? -28.820 -35.981 75.262 1.00 88.56 121 GLU A CA 1
ATOM 1007 C C . GLU A 1 121 ? -27.913 -34.976 74.546 1.00 88.56 121 GLU A C 1
ATOM 1009 O O . GLU A 1 121 ? -28.388 -33.969 74.019 1.00 88.56 121 GLU A O 1
ATOM 1014 N N . LYS A 1 122 ? -26.608 -35.261 74.460 1.00 89.00 122 LYS A N 1
ATOM 1015 C CA . LYS A 1 122 ? -25.678 -34.403 73.717 1.00 89.00 122 LYS A CA 1
ATOM 1016 C C . LYS A 1 122 ? -25.970 -34.387 72.227 1.00 89.00 122 LYS A C 1
ATOM 1018 O O . LYS A 1 122 ? -25.980 -33.321 71.619 1.00 89.00 122 LYS A O 1
ATOM 1023 N N . LEU A 1 123 ? -26.208 -35.555 71.637 1.00 89.06 123 LEU A N 1
ATOM 1024 C CA . LEU A 1 123 ? -26.506 -35.642 70.214 1.00 89.06 123 LEU A CA 1
ATOM 1025 C C . LEU A 1 123 ? -27.817 -34.918 69.876 1.00 89.06 123 LEU A C 1
ATOM 1027 O O . LEU A 1 123 ? -27.869 -34.197 68.884 1.00 89.06 123 LEU A O 1
ATOM 1031 N N . HIS A 1 124 ? -28.831 -35.022 70.741 1.00 91.88 124 HIS A N 1
ATOM 1032 C CA . HIS A 1 124 ? -30.061 -34.236 70.648 1.00 91.88 124 HIS A CA 1
ATOM 1033 C C . HIS A 1 124 ? -29.781 -32.725 70.668 1.00 91.88 124 HIS A C 1
ATOM 1035 O O . HIS A 1 124 ? -30.278 -32.003 69.808 1.00 91.88 124 HIS A O 1
ATOM 1041 N N . HIS A 1 125 ? -28.931 -32.245 71.582 1.00 91.12 125 HIS A N 1
ATOM 1042 C CA . HIS A 1 125 ? -28.548 -30.831 71.636 1.00 91.12 125 HIS A CA 1
ATOM 1043 C C . HIS A 1 125 ? -27.872 -30.346 70.342 1.00 91.12 125 HIS A C 1
ATOM 1045 O O . HIS A 1 125 ? -28.215 -29.280 69.833 1.00 91.12 125 HIS A O 1
ATOM 1051 N N . PHE A 1 126 ? -26.969 -31.141 69.760 1.00 91.69 126 PHE A N 1
ATOM 1052 C CA . PHE A 1 126 ? -26.333 -30.795 68.484 1.00 91.69 126 PHE A CA 1
ATOM 1053 C C . PHE A 1 126 ? -27.330 -30.751 67.321 1.00 91.69 126 PHE A C 1
ATOM 1055 O O . PHE A 1 126 ? -27.282 -29.835 66.503 1.00 91.69 126 PHE A O 1
ATOM 1062 N N . TYR A 1 127 ? -28.276 -31.692 67.263 1.00 91.31 127 TYR A N 1
ATOM 1063 C CA . TYR A 1 127 ? -29.329 -31.680 66.246 1.00 91.31 127 TYR A CA 1
ATOM 1064 C C . TYR A 1 127 ? -30.313 -30.510 66.408 1.00 91.31 127 TYR A C 1
ATOM 1066 O O . TYR A 1 127 ? -30.786 -29.974 65.402 1.00 91.31 127 TYR A O 1
ATOM 1074 N N . GLN A 1 128 ? -30.592 -30.078 67.641 1.00 89.44 128 GLN A N 1
ATOM 1075 C CA . GLN A 1 128 ? -31.400 -28.888 67.934 1.00 89.44 128 GLN A CA 1
ATOM 1076 C C . GLN A 1 128 ? -30.707 -27.601 67.464 1.00 89.44 128 GLN A C 1
ATOM 1078 O O . GLN A 1 128 ? -31.347 -26.752 66.852 1.00 89.44 128 GLN A O 1
ATOM 1083 N N . ALA A 1 129 ? -29.400 -27.477 67.708 1.00 88.31 129 ALA A N 1
ATOM 1084 C CA . ALA A 1 129 ? -28.599 -26.341 67.251 1.00 88.31 129 ALA A CA 1
ATOM 1085 C C . ALA A 1 129 ? -28.391 -26.323 65.722 1.00 88.31 129 ALA A C 1
ATOM 1087 O O . ALA A 1 129 ? -28.264 -25.261 65.116 1.00 88.31 129 ALA A O 1
ATOM 1088 N N . GLY A 1 130 ? -28.409 -27.502 65.094 1.00 91.00 130 GLY A N 1
ATOM 1089 C CA . GLY A 1 130 ? -28.211 -27.687 63.662 1.00 91.00 130 GLY A CA 1
ATOM 1090 C C . GLY A 1 130 ? -26.797 -28.169 63.344 1.00 91.00 130 GLY A C 1
ATOM 1091 O O . GLY A 1 130 ? -25.801 -27.628 63.824 1.00 91.00 130 GLY A O 1
ATOM 1092 N N . ILE A 1 131 ? -26.726 -29.203 62.511 1.00 93.06 131 ILE A N 1
ATOM 1093 C CA . ILE A 1 131 ? -25.505 -29.845 62.038 1.00 93.06 131 ILE A CA 1
ATOM 1094 C C . ILE A 1 131 ? -25.402 -29.609 60.533 1.00 93.06 131 ILE A C 1
ATOM 1096 O O . ILE A 1 131 ? -26.291 -29.998 59.771 1.00 93.06 131 ILE A O 1
ATOM 1100 N N . MET A 1 132 ? -24.301 -28.994 60.118 1.00 92.44 132 MET A N 1
ATOM 1101 C CA . MET A 1 132 ? -23.940 -28.728 58.729 1.00 92.44 132 MET A CA 1
ATOM 1102 C C . MET A 1 132 ? -22.792 -29.643 58.289 1.00 92.44 132 MET A C 1
ATOM 1104 O O . MET A 1 132 ? -21.999 -30.115 59.111 1.00 92.44 132 MET A O 1
ATOM 1108 N N . ASP A 1 133 ? -22.684 -29.897 56.987 1.00 90.50 133 ASP A N 1
ATOM 1109 C CA . ASP A 1 133 ? -21.530 -30.606 56.444 1.00 90.50 133 ASP A CA 1
ATOM 1110 C C . ASP A 1 133 ? -20.233 -29.799 56.638 1.00 90.50 133 ASP A C 1
ATOM 1112 O O . ASP A 1 133 ? -20.226 -28.570 56.585 1.00 90.50 133 ASP A O 1
ATOM 1116 N N . THR A 1 134 ? -19.114 -30.477 56.894 1.00 88.19 134 THR A N 1
ATOM 1117 C CA . THR A 1 134 ? -17.855 -29.807 57.279 1.00 88.19 134 THR A CA 1
ATOM 1118 C C . THR A 1 134 ? -17.258 -28.932 56.159 1.00 88.19 134 THR A C 1
ATOM 1120 O O . THR A 1 134 ? -16.883 -27.792 56.442 1.00 88.19 134 THR A O 1
ATOM 1123 N N . PRO A 1 135 ? -17.177 -29.393 54.894 1.00 86.50 135 PRO A N 1
ATOM 1124 C CA . PRO A 1 135 ? -16.838 -28.541 53.753 1.00 86.50 135 PRO A CA 1
ATOM 1125 C C . PRO A 1 135 ? -17.708 -27.283 53.632 1.00 86.50 135 PRO A C 1
ATOM 1127 O O . PRO A 1 135 ? -17.172 -26.193 53.427 1.00 86.50 135 PRO A O 1
ATOM 1130 N N . GLU A 1 136 ? -19.027 -27.418 53.794 1.00 84.88 136 GLU A N 1
ATOM 1131 C CA . GLU A 1 136 ? -19.969 -26.294 53.715 1.00 84.88 136 GLU A CA 1
ATOM 1132 C C . GLU A 1 136 ? -19.745 -25.311 54.870 1.00 84.88 136 GLU A C 1
ATOM 1134 O O . GLU A 1 136 ? -19.557 -24.117 54.634 1.00 84.88 136 GLU A O 1
ATOM 1139 N N . TYR A 1 137 ? -19.627 -25.816 56.100 1.00 86.75 137 TYR A N 1
ATOM 1140 C CA . TYR A 1 137 ? -19.339 -25.008 57.283 1.00 86.75 137 TYR A CA 1
ATOM 1141 C C . TYR A 1 137 ? -18.042 -24.205 57.124 1.00 86.75 137 TYR A C 1
ATOM 1143 O O . TYR A 1 137 ? -18.023 -23.008 57.391 1.00 86.75 137 TYR A O 1
ATOM 1151 N N . ASN A 1 138 ? -16.968 -24.820 56.618 1.00 85.56 138 ASN A N 1
ATOM 1152 C CA . ASN A 1 138 ? -15.688 -24.136 56.403 1.00 85.56 138 ASN A CA 1
ATOM 1153 C C . ASN A 1 138 ? -15.744 -23.081 55.289 1.00 85.56 138 ASN A C 1
ATOM 1155 O O . ASN A 1 138 ? -14.991 -22.108 55.334 1.00 85.56 138 ASN A O 1
ATOM 1159 N N . SER A 1 139 ? -16.606 -23.260 54.285 1.00 81.19 139 SER A N 1
ATOM 1160 C CA . SER A 1 139 ? -16.786 -22.265 53.222 1.00 81.19 139 SER A CA 1
ATOM 1161 C C . SER A 1 139 ? -17.459 -20.989 53.734 1.00 81.19 139 SER A C 1
ATOM 1163 O O . SER A 1 139 ? -17.065 -19.900 53.336 1.00 81.19 139 SER A O 1
ATOM 1165 N N . ILE A 1 140 ? -18.400 -21.123 54.675 1.00 78.62 140 ILE A N 1
ATOM 1166 C CA . ILE A 1 140 ? -19.164 -20.007 55.249 1.00 78.62 140 ILE A CA 1
ATOM 1167 C C . ILE A 1 140 ? -18.449 -19.398 56.455 1.00 78.62 140 ILE A C 1
ATOM 1169 O O . ILE A 1 140 ? -18.468 -18.191 56.639 1.00 78.62 140 ILE A O 1
ATOM 1173 N N . ALA A 1 141 ? -17.781 -20.208 57.280 1.00 70.94 141 ALA A N 1
ATOM 1174 C CA . ALA A 1 141 ? -17.030 -19.712 58.433 1.00 70.94 141 ALA A CA 1
ATOM 1175 C C . ALA A 1 141 ? -15.876 -18.775 58.027 1.00 70.94 141 ALA A C 1
ATOM 1177 O O . ALA A 1 141 ? -15.458 -17.941 58.826 1.00 70.94 141 ALA A O 1
ATOM 1178 N N . ASN A 1 142 ? -15.381 -18.915 56.792 1.00 65.31 142 ASN A N 1
ATOM 1179 C CA . ASN A 1 142 ? -14.398 -18.021 56.176 1.00 65.31 142 ASN A CA 1
ATOM 1180 C C . ASN A 1 142 ? -15.035 -16.910 55.318 1.00 65.31 142 ASN A C 1
ATOM 1182 O O . ASN A 1 142 ? -14.317 -16.025 54.851 1.00 65.31 142 ASN A O 1
ATOM 1186 N N . ASP A 1 143 ? -16.347 -16.967 55.077 1.00 64.44 143 ASP A N 1
ATOM 1187 C CA . ASP A 1 143 ? -17.109 -15.913 54.408 1.00 64.44 143 ASP A CA 1
ATOM 1188 C C . ASP A 1 143 ? -17.279 -14.730 55.379 1.00 64.44 143 ASP A C 1
ATOM 1190 O O . ASP A 1 143 ? -17.327 -14.888 56.602 1.00 64.44 143 ASP A O 1
ATOM 1194 N N . THR A 1 144 ? -17.349 -13.510 54.854 1.00 57.75 144 THR A N 1
ATOM 1195 C CA . THR A 1 144 ? -17.526 -12.305 55.672 1.00 57.75 144 THR A CA 1
ATOM 1196 C C . THR A 1 144 ? -18.922 -12.217 56.290 1.00 57.75 144 THR A C 1
ATOM 1198 O O . THR A 1 144 ? -19.148 -11.435 57.218 1.00 57.75 144 THR A O 1
ATOM 1201 N N . THR A 1 145 ? -19.860 -13.044 55.824 1.00 62.12 145 THR A N 1
ATOM 1202 C CA . THR A 1 145 ? -21.196 -13.181 56.399 1.00 62.12 145 THR A CA 1
ATOM 1203 C C . THR A 1 145 ? -21.213 -14.182 57.555 1.00 62.12 145 THR A C 1
ATOM 1205 O O . THR A 1 145 ? -21.361 -15.385 57.385 1.00 62.12 145 THR A O 1
ATOM 1208 N N . SER A 1 146 ? -21.149 -13.678 58.792 1.00 74.44 146 SER A N 1
ATOM 1209 C CA . SER A 1 146 ? -21.223 -14.515 60.006 1.00 74.44 146 SER A CA 1
ATOM 1210 C C . SER A 1 146 ? -22.606 -15.138 60.272 1.00 74.44 146 SER A C 1
ATOM 1212 O O . SER A 1 146 ? -22.818 -15.724 61.333 1.00 74.44 146 SER A O 1
ATOM 1214 N N . GLN A 1 147 ? -23.564 -15.013 59.345 1.00 86.62 147 GLN A N 1
ATOM 1215 C CA . GLN A 1 147 ? -24.950 -15.453 59.507 1.00 86.62 147 GLN A CA 1
ATOM 1216 C C . GLN A 1 147 ? -25.468 -16.192 58.272 1.00 86.62 147 GLN A C 1
ATOM 1218 O O . GLN A 1 147 ? -25.193 -15.804 57.139 1.00 86.62 147 GLN A O 1
ATOM 1223 N N . VAL A 1 148 ? -26.308 -17.199 58.503 1.00 88.69 148 VAL A N 1
ATOM 1224 C CA . VAL A 1 148 ? -27.038 -17.945 57.470 1.00 88.69 148 VAL A CA 1
ATOM 1225 C C . VAL A 1 148 ? -28.540 -17.886 57.724 1.00 88.69 148 VAL A C 1
ATOM 1227 O O . VAL A 1 148 ? -28.986 -17.765 58.865 1.00 88.69 148 VAL A O 1
ATOM 1230 N N . ARG A 1 149 ? -29.344 -17.993 56.663 1.00 90.94 149 ARG A N 1
ATOM 1231 C CA . ARG A 1 149 ? -30.803 -18.092 56.771 1.00 90.94 149 ARG A CA 1
ATOM 1232 C C . ARG A 1 149 ? -31.213 -19.549 56.909 1.00 90.94 149 ARG A C 1
ATOM 1234 O O . ARG A 1 149 ? -31.088 -20.312 55.955 1.00 90.94 149 ARG A O 1
ATOM 1241 N N . VAL A 1 150 ? -31.741 -19.926 58.068 1.00 90.75 150 VAL A N 1
ATOM 1242 C CA . VAL A 1 150 ? -32.250 -21.277 58.325 1.00 90.75 150 VAL A CA 1
ATOM 1243 C C . VAL A 1 150 ? -33.771 -21.272 58.257 1.00 90.75 150 VAL A C 1
ATOM 1245 O O . VAL A 1 150 ? -34.432 -20.421 58.847 1.00 90.75 150 VAL A O 1
ATOM 1248 N N . ILE A 1 151 ? -34.329 -22.219 57.508 1.00 90.50 151 ILE A N 1
ATOM 1249 C CA . ILE A 1 151 ? -35.768 -22.371 57.318 1.00 90.50 151 ILE A CA 1
ATOM 1250 C C . ILE A 1 151 ? -36.282 -23.453 58.264 1.00 90.50 151 ILE A C 1
ATOM 1252 O O . ILE A 1 151 ? -36.009 -24.641 58.068 1.00 90.50 151 ILE A O 1
ATOM 1256 N N . PHE A 1 152 ? -37.069 -23.035 59.251 1.00 85.56 152 PHE A N 1
ATOM 1257 C CA . PHE A 1 152 ? -37.778 -23.908 60.179 1.00 85.56 152 PHE A CA 1
ATOM 1258 C C . PHE A 1 152 ? -39.231 -24.049 59.716 1.00 85.56 152 PHE A C 1
ATOM 1260 O O . PHE A 1 152 ? -40.106 -23.239 60.021 1.00 85.56 152 PHE A O 1
ATOM 1267 N N . GLY A 1 153 ? -39.505 -25.077 58.911 1.00 81.25 153 GLY A N 1
ATOM 1268 C CA . GLY A 1 153 ? -40.839 -25.293 58.348 1.00 81.25 153 GLY A CA 1
ATOM 1269 C C . GLY A 1 153 ? -41.236 -24.204 57.344 1.00 81.25 153 GLY A C 1
ATOM 1270 O O . GLY A 1 153 ? -40.893 -24.305 56.166 1.00 81.25 153 GLY A O 1
ATOM 1271 N N . LYS A 1 154 ? -42.004 -23.197 57.786 1.00 78.81 154 LYS A N 1
ATOM 1272 C CA . LYS A 1 154 ? -42.463 -22.075 56.941 1.00 78.81 154 LYS A CA 1
ATOM 1273 C C . LYS A 1 154 ? -41.715 -20.764 57.190 1.00 78.81 154 LYS A C 1
ATOM 1275 O O . LYS A 1 154 ? -41.739 -19.911 56.305 1.00 78.81 154 LYS A O 1
ATOM 1280 N N . ASP A 1 155 ? -41.046 -20.628 58.329 1.00 82.56 155 ASP A N 1
ATOM 1281 C CA . ASP A 1 155 ? -40.374 -19.395 58.732 1.00 82.56 155 ASP A CA 1
ATOM 1282 C C . ASP A 1 155 ? -38.874 -19.471 58.431 1.00 82.56 155 ASP A C 1
ATOM 1284 O O . ASP A 1 155 ? -38.275 -20.547 58.469 1.00 82.56 155 ASP A O 1
ATOM 1288 N N . ALA A 1 156 ? -38.269 -18.332 58.082 1.00 87.38 156 ALA A N 1
ATOM 1289 C CA . ALA A 1 156 ? -36.843 -18.224 57.779 1.00 87.38 156 ALA A CA 1
ATOM 1290 C C . ALA A 1 156 ? -36.167 -17.251 58.750 1.00 87.38 156 ALA A C 1
ATOM 1292 O O . ALA A 1 156 ? -36.409 -16.042 58.702 1.00 87.38 156 ALA A O 1
ATOM 1293 N N . GLU A 1 157 ? -35.269 -17.762 59.581 1.00 89.06 157 GLU A N 1
ATOM 1294 C CA . GLU A 1 157 ? -34.580 -17.005 60.626 1.00 89.06 157 GLU A CA 1
ATOM 1295 C C . GLU A 1 157 ? -33.096 -16.832 60.298 1.00 89.06 157 GLU A C 1
ATOM 1297 O O . GLU A 1 157 ? -32.503 -17.651 59.598 1.00 89.06 157 GLU A O 1
ATOM 1302 N N . SER A 1 158 ? -32.495 -15.736 60.768 1.00 89.06 158 SER A N 1
ATOM 1303 C CA . SER A 1 158 ? -31.057 -15.492 60.613 1.00 89.06 158 SER A CA 1
ATOM 1304 C C . SER A 1 158 ? -30.317 -16.080 61.810 1.00 89.06 158 SER A C 1
ATOM 1306 O O . SER A 1 158 ? -30.498 -15.611 62.933 1.00 89.06 158 SER A O 1
ATOM 1308 N N . VAL A 1 159 ? -29.490 -17.094 61.573 1.00 89.12 159 VAL A N 1
ATOM 1309 C CA . VAL A 1 159 ? -28.735 -17.811 62.605 1.00 89.12 159 VAL A CA 1
ATOM 1310 C C . VAL A 1 159 ? -27.252 -17.504 62.438 1.00 89.12 159 VAL A C 1
ATOM 1312 O O . VAL A 1 159 ? -26.719 -17.549 61.331 1.00 89.12 159 VAL A O 1
ATOM 1315 N N . GLN A 1 160 ? -26.576 -17.177 63.539 1.00 88.38 160 GLN A N 1
ATOM 1316 C CA . GLN A 1 160 ? -25.127 -16.977 63.538 1.00 88.38 160 GLN A CA 1
ATOM 1317 C C . GLN A 1 160 ? -24.418 -18.314 63.295 1.00 88.38 160 GLN A C 1
ATOM 1319 O O . GLN A 1 160 ? -24.752 -19.318 63.921 1.00 88.38 160 GLN A O 1
ATOM 1324 N N . VAL A 1 161 ? -23.413 -18.326 62.419 1.00 86.38 161 VAL A N 1
ATOM 1325 C CA . VAL A 1 161 ? -22.686 -19.550 62.027 1.00 86.38 161 VAL A CA 1
ATOM 1326 C C . VAL A 1 161 ? -22.021 -20.219 63.234 1.00 86.38 161 VAL A C 1
ATOM 1328 O O . VAL A 1 161 ? -21.954 -21.439 63.296 1.00 86.38 161 VAL A O 1
ATOM 1331 N N . ASN A 1 162 ? -21.610 -19.444 64.243 1.00 85.44 162 ASN A N 1
ATOM 1332 C CA . ASN A 1 162 ? -21.004 -19.958 65.476 1.00 85.44 162 ASN A CA 1
ATOM 1333 C C . ASN A 1 162 ? -21.969 -20.728 66.401 1.00 85.44 162 ASN A C 1
ATOM 1335 O O . ASN A 1 162 ? -21.506 -21.363 67.346 1.00 85.44 162 ASN A O 1
ATOM 1339 N N . LEU A 1 163 ? -23.283 -20.649 66.164 1.00 86.56 163 LEU A N 1
ATOM 1340 C CA . LEU A 1 163 ? -24.300 -21.425 66.880 1.00 86.56 163 LEU A CA 1
ATOM 1341 C C . LEU A 1 163 ? -24.620 -22.750 66.174 1.00 86.56 163 LEU A C 1
ATOM 1343 O O . LEU A 1 163 ? -25.349 -23.568 66.726 1.00 86.56 163 LEU A O 1
ATOM 1347 N N . ILE A 1 164 ? -24.083 -22.955 64.970 1.00 90.12 164 ILE A N 1
ATOM 1348 C CA . ILE A 1 164 ? -24.248 -24.164 64.165 1.00 90.12 164 ILE A CA 1
ATOM 1349 C C . ILE A 1 164 ? -23.008 -25.038 64.349 1.00 90.12 164 ILE A C 1
ATOM 1351 O O . ILE A 1 164 ? -21.887 -24.541 64.448 1.00 90.12 164 ILE A O 1
ATOM 1355 N N . TYR A 1 165 ? -23.191 -26.355 64.364 1.00 91.12 165 TYR A N 1
ATOM 1356 C CA . TYR A 1 165 ? -22.085 -27.300 64.461 1.00 91.12 165 TYR A CA 1
ATOM 1357 C C . TYR A 1 165 ? -21.776 -27.926 63.099 1.00 91.12 165 TYR A C 1
ATOM 1359 O O . TYR A 1 165 ? -22.670 -28.166 62.290 1.00 91.12 165 TYR A O 1
ATOM 1367 N N . SER A 1 166 ? -20.506 -28.228 62.836 1.00 92.25 166 SER A N 1
ATOM 1368 C CA . SER A 1 166 ? -20.114 -29.057 61.699 1.00 92.25 166 SER A CA 1
ATOM 1369 C C . SER A 1 166 ? -20.128 -30.528 62.103 1.00 92.25 166 SER A C 1
ATOM 1371 O O . SER A 1 166 ? -19.960 -30.865 63.278 1.00 92.25 166 SER A O 1
ATOM 1373 N N . THR A 1 167 ? -20.276 -31.436 61.139 1.00 91.56 167 THR A N 1
ATOM 1374 C CA . THR A 1 167 ? -20.159 -32.883 61.400 1.00 91.56 167 THR A CA 1
ATOM 1375 C C . THR A 1 167 ? -18.861 -33.238 62.141 1.00 91.56 167 THR A C 1
ATOM 1377 O O . THR A 1 167 ? -18.883 -34.061 63.058 1.00 91.56 167 THR A O 1
ATOM 1380 N N . MET A 1 168 ? -17.752 -32.563 61.816 1.00 89.50 168 MET A N 1
ATOM 1381 C CA . MET A 1 168 ? -16.470 -32.723 62.501 1.00 89.50 168 MET A CA 1
ATOM 1382 C C . MET A 1 168 ? -16.477 -32.151 63.926 1.00 89.50 168 MET A C 1
ATOM 1384 O O . MET A 1 168 ? -16.009 -32.825 64.842 1.00 89.50 168 MET A O 1
ATOM 1388 N N . SER A 1 169 ? -17.033 -30.953 64.155 1.00 89.62 169 SER A N 1
ATOM 1389 C CA . SER A 1 169 ? -17.031 -30.350 65.496 1.00 89.62 169 SER A CA 1
ATOM 1390 C C . SER A 1 169 ? -17.914 -31.122 66.478 1.00 89.62 169 SER A C 1
ATOM 1392 O O . SER A 1 169 ? -17.539 -31.285 67.639 1.00 89.62 169 SER A O 1
ATOM 1394 N N . VAL A 1 170 ? -19.034 -31.687 66.009 1.00 90.12 170 VAL A N 1
ATOM 1395 C CA . VAL A 1 170 ? -19.859 -32.616 66.799 1.00 90.12 170 VAL A CA 1
ATOM 1396 C C . VAL A 1 170 ? -19.055 -33.858 67.182 1.00 90.12 170 VAL A C 1
ATOM 1398 O O . VAL A 1 170 ? -19.050 -34.261 68.346 1.00 90.12 170 VAL A O 1
ATOM 1401 N N . TYR A 1 171 ? -18.345 -34.457 66.224 1.00 89.00 171 TYR A N 1
ATOM 1402 C CA . TYR A 1 171 ? -17.518 -35.638 66.467 1.00 89.00 171 TYR A CA 1
ATOM 1403 C C . TYR A 1 171 ? -16.411 -35.367 67.499 1.00 89.00 171 TYR A C 1
ATOM 1405 O O . TYR A 1 171 ? -16.235 -36.143 68.442 1.00 89.00 171 TYR A O 1
ATOM 1413 N N . GLU A 1 172 ? -15.704 -34.243 67.371 1.00 87.75 172 GLU A N 1
ATOM 1414 C CA . GLU A 1 172 ? -14.651 -33.827 68.302 1.00 87.75 172 GLU A CA 1
ATOM 1415 C C . GLU A 1 172 ? -15.190 -33.548 69.710 1.00 87.75 172 GLU A C 1
ATOM 1417 O O . GLU A 1 172 ? -14.611 -34.021 70.690 1.00 87.75 172 GLU A O 1
ATOM 1422 N N . GLN A 1 173 ? -16.321 -32.846 69.834 1.00 87.88 173 GLN A N 1
ATOM 1423 C CA . GLN A 1 173 ? -16.921 -32.528 71.136 1.00 87.88 173 GLN A CA 1
ATOM 1424 C C . GLN A 1 173 ? -17.510 -33.755 71.840 1.00 87.88 173 GLN A C 1
ATOM 1426 O O . GLN A 1 173 ? -17.495 -33.822 73.071 1.00 87.88 173 GLN A O 1
ATOM 1431 N N . LEU A 1 174 ? -18.000 -34.746 71.090 1.00 85.69 174 LEU A N 1
ATOM 1432 C CA . LEU A 1 174 ? -18.425 -36.030 71.655 1.00 85.69 174 LEU A CA 1
ATOM 1433 C C . LEU A 1 174 ? -17.230 -36.870 72.128 1.00 85.69 174 LEU A C 1
ATOM 1435 O O . LEU A 1 174 ? -17.315 -37.519 73.168 1.00 85.69 174 LEU A O 1
ATOM 1439 N N . LEU A 1 175 ? -16.109 -36.842 71.400 1.00 84.19 175 LEU A N 1
ATOM 1440 C CA . LEU A 1 175 ? -14.878 -37.543 71.783 1.00 84.19 175 LEU A CA 1
ATOM 1441 C C . LEU A 1 175 ? -14.100 -36.870 72.917 1.00 84.19 175 LEU A C 1
ATOM 1443 O O . LEU A 1 175 ? -13.355 -37.559 73.612 1.00 84.19 175 LEU A O 1
ATOM 1447 N N . GLY A 1 176 ? -14.220 -35.550 73.055 1.00 79.88 176 GLY A N 1
ATOM 1448 C CA . GLY A 1 176 ? -13.519 -34.734 74.048 1.00 79.88 176 GLY A CA 1
ATOM 1449 C C . GLY A 1 176 ? -14.287 -34.509 75.351 1.00 79.88 176 GLY A C 1
ATOM 1450 O O . GLY A 1 176 ? -13.757 -33.871 76.255 1.00 79.88 176 GLY A O 1
ATOM 1451 N N . ASP A 1 177 ? -15.518 -35.011 75.470 1.00 83.94 177 ASP A N 1
ATOM 1452 C CA . ASP A 1 177 ? -16.331 -34.825 76.672 1.00 83.94 177 ASP A CA 1
ATOM 1453 C C . ASP A 1 177 ? -15.765 -35.570 77.892 1.00 83.94 177 ASP A C 1
ATOM 1455 O O . ASP A 1 177 ? -15.564 -36.781 77.854 1.00 83.94 177 ASP A O 1
ATOM 1459 N N . GLU A 1 178 ? -15.588 -34.874 79.017 1.00 78.31 178 GLU A N 1
ATOM 1460 C CA . GLU A 1 178 ? -14.964 -35.417 80.235 1.00 78.31 178 GLU A CA 1
ATOM 1461 C C . GLU A 1 178 ? -15.633 -36.691 80.784 1.00 78.31 178 GLU A C 1
ATOM 1463 O O . GLU A 1 178 ? -14.969 -37.527 81.408 1.00 78.31 178 GLU A O 1
ATOM 1468 N N . LYS A 1 179 ? -16.945 -36.865 80.563 1.00 77.31 179 LYS A N 1
ATOM 1469 C CA . LYS A 1 179 ? -17.698 -38.036 81.033 1.00 77.31 179 LYS A CA 1
ATOM 1470 C C . LYS A 1 179 ? -17.606 -39.202 80.050 1.00 77.31 179 LYS A C 1
ATOM 1472 O O . LYS A 1 179 ? -17.576 -40.349 80.491 1.00 77.31 179 LYS A O 1
ATOM 1477 N N . LEU A 1 180 ? -17.520 -38.922 78.749 1.00 76.44 180 LEU A N 1
ATOM 1478 C CA . LEU A 1 180 ? -17.431 -39.927 77.682 1.00 76.44 180 LEU A CA 1
ATOM 1479 C C . LEU A 1 180 ? -15.979 -40.362 77.378 1.00 76.44 180 LEU A C 1
ATOM 1481 O O . LEU A 1 180 ? -15.750 -41.498 76.960 1.00 76.44 180 LEU A O 1
ATOM 1485 N N . VAL A 1 181 ? -14.980 -39.515 77.659 1.00 73.12 181 VAL A N 1
ATOM 1486 C CA . VAL A 1 181 ? -13.539 -39.774 77.440 1.00 73.12 181 VAL A CA 1
ATOM 1487 C C . VAL A 1 181 ? -13.029 -40.989 78.220 1.00 73.12 181 VAL A C 1
ATOM 1489 O O . VAL A 1 181 ? -12.143 -41.696 77.735 1.00 73.12 181 VAL A O 1
ATOM 1492 N N . LYS A 1 182 ? -13.611 -41.282 79.392 1.00 76.38 182 LYS A N 1
ATOM 1493 C CA . LYS A 1 182 ? -13.271 -42.468 80.204 1.00 76.38 182 LYS A CA 1
ATOM 1494 C C . LYS A 1 182 ? -13.468 -43.784 79.441 1.00 76.38 182 LYS A C 1
ATOM 1496 O O . LYS A 1 182 ? -12.814 -44.770 79.752 1.00 76.38 182 LYS A O 1
ATOM 1501 N N . GLU A 1 183 ? -14.303 -43.763 78.403 1.00 76.25 183 GLU A N 1
ATOM 1502 C CA . GLU A 1 183 ? -14.720 -44.916 77.602 1.00 76.25 183 GLU A CA 1
ATOM 1503 C C . GLU A 1 183 ? -14.402 -44.715 76.110 1.00 76.25 183 GLU A C 1
ATOM 1505 O O . GLU A 1 183 ? -15.089 -45.220 75.217 1.00 76.25 183 GLU A O 1
ATOM 1510 N N . ARG A 1 184 ? -13.329 -43.970 75.808 1.00 76.12 184 ARG A N 1
ATOM 1511 C CA . ARG A 1 184 ? -12.928 -43.604 74.436 1.00 76.12 184 ARG A CA 1
ATOM 1512 C C . ARG A 1 184 ? -12.819 -44.800 73.483 1.00 76.12 184 ARG A C 1
ATOM 1514 O O . ARG A 1 184 ? -13.150 -44.677 72.304 1.00 76.12 184 ARG A O 1
ATOM 1521 N N . GLY A 1 185 ? -12.407 -45.964 73.990 1.00 74.44 185 GLY A N 1
ATOM 1522 C CA . GLY A 1 185 ? -12.333 -47.205 73.213 1.00 74.44 185 GLY A CA 1
ATOM 1523 C C . GLY A 1 185 ? -13.697 -47.729 72.739 1.00 74.44 185 GLY A C 1
ATOM 1524 O O . GLY A 1 185 ? -13.773 -48.337 71.672 1.00 74.44 185 GLY A O 1
ATOM 1525 N N . LEU A 1 186 ? -14.782 -47.469 73.480 1.00 76.38 186 LEU A N 1
ATOM 1526 C CA . LEU A 1 186 ? -16.152 -47.802 73.072 1.00 76.38 186 LEU A CA 1
ATOM 1527 C C . LEU A 1 186 ? -16.682 -46.805 72.032 1.00 76.38 186 LEU A C 1
ATOM 1529 O O . LEU A 1 186 ? -17.258 -47.230 71.032 1.00 76.38 186 LEU A O 1
ATOM 1533 N N . LEU A 1 187 ? -16.414 -45.504 72.203 1.00 76.69 187 LEU A N 1
ATOM 1534 C CA . LEU A 1 187 ? -16.789 -44.464 71.228 1.00 76.69 187 LEU A CA 1
ATOM 1535 C C . LEU A 1 187 ? -16.151 -44.701 69.851 1.00 76.69 187 LEU A C 1
ATOM 1537 O O . LEU A 1 187 ? -16.820 -44.580 68.827 1.00 76.69 187 LEU A O 1
ATOM 1541 N N . GLN A 1 188 ? -14.872 -45.091 69.821 1.00 78.31 188 GLN A N 1
ATOM 1542 C CA . GLN A 1 188 ? -14.165 -45.409 68.575 1.00 78.31 188 GLN A CA 1
ATOM 1543 C C . GLN A 1 188 ? -14.731 -46.661 67.888 1.00 78.31 188 GLN A C 1
ATOM 1545 O O . GLN A 1 188 ? -14.850 -46.682 66.665 1.00 78.31 188 GLN A O 1
ATOM 1550 N N . LYS A 1 189 ? -15.139 -47.682 68.658 1.00 80.50 189 LYS A N 1
ATOM 1551 C CA . LYS A 1 189 ? -15.787 -48.896 68.124 1.00 80.50 189 LYS A CA 1
ATOM 1552 C C . LYS A 1 189 ? -17.194 -48.636 67.581 1.00 80.50 189 LYS A C 1
ATOM 1554 O O . LYS A 1 189 ? -17.599 -49.302 66.634 1.00 80.50 189 LYS A O 1
ATOM 1559 N N . LEU A 1 190 ? -17.926 -47.684 68.162 1.00 79.81 190 LEU A N 1
ATOM 1560 C CA . LEU A 1 190 ? -19.268 -47.297 67.712 1.00 79.81 190 LEU A CA 1
ATOM 1561 C C . LEU A 1 190 ? -19.256 -46.609 66.337 1.00 79.81 190 LEU A C 1
ATOM 1563 O O . LEU A 1 190 ? -20.266 -46.666 65.642 1.00 79.81 190 LEU A O 1
ATOM 1567 N N . ASN A 1 191 ? -18.122 -46.021 65.931 1.00 82.38 191 ASN A N 1
ATOM 1568 C CA . ASN A 1 191 ? -17.955 -45.266 64.686 1.00 82.38 191 ASN A CA 1
ATOM 1569 C C . ASN A 1 191 ? -19.026 -44.168 64.534 1.00 82.38 191 ASN A C 1
ATOM 1571 O O . ASN A 1 191 ? -19.947 -44.263 63.720 1.00 82.38 191 ASN A O 1
ATOM 1575 N N . LEU A 1 192 ? -18.906 -43.129 65.370 1.00 82.19 192 LEU A N 1
ATOM 1576 C CA . LEU A 1 192 ? -19.903 -42.060 65.526 1.00 82.19 192 LEU A CA 1
ATOM 1577 C C . LEU A 1 192 ? -20.268 -41.339 64.217 1.00 82.19 192 LEU A C 1
ATOM 1579 O O . LEU A 1 192 ? -21.387 -40.846 64.094 1.00 82.19 192 LEU A O 1
ATOM 1583 N N . ASN A 1 193 ? -19.382 -41.355 63.217 1.00 83.81 193 ASN A N 1
ATOM 1584 C CA . ASN A 1 193 ? -19.631 -40.798 61.884 1.00 83.81 193 ASN A CA 1
ATOM 1585 C C . ASN A 1 193 ? -20.877 -41.390 61.205 1.00 83.81 193 ASN A C 1
ATOM 1587 O O . ASN A 1 193 ? -21.507 -40.726 60.392 1.00 83.81 193 ASN A O 1
ATOM 1591 N N . ASN A 1 194 ? -21.280 -42.613 61.565 1.00 85.88 194 ASN A N 1
ATOM 1592 C CA . ASN A 1 194 ? -22.480 -43.244 61.013 1.00 85.88 194 ASN A CA 1
ATOM 1593 C C . ASN A 1 194 ? -23.797 -42.645 61.540 1.00 85.88 194 ASN A C 1
ATOM 1595 O O . ASN A 1 194 ? -24.853 -42.925 60.969 1.00 85.88 194 ASN A O 1
ATOM 1599 N N . TYR A 1 195 ? -23.749 -41.859 62.622 1.00 88.69 195 TYR A N 1
ATOM 1600 C CA . TYR A 1 195 ? -24.927 -41.291 63.295 1.00 88.69 195 TYR A CA 1
ATOM 1601 C C . TYR A 1 195 ? -24.924 -39.759 63.331 1.00 88.69 195 TYR A C 1
ATOM 1603 O O . TYR A 1 195 ? -25.908 -39.165 63.769 1.00 88.69 195 TYR A O 1
ATOM 1611 N N . ILE A 1 196 ? -23.842 -39.118 62.887 1.00 90.44 196 ILE A N 1
ATOM 1612 C CA . ILE A 1 196 ? -23.716 -37.662 62.778 1.00 90.44 196 ILE A CA 1
ATOM 1613 C C . ILE A 1 196 ? -23.922 -37.308 61.306 1.00 90.44 196 ILE A C 1
ATOM 1615 O O . ILE A 1 196 ? -22.994 -37.364 60.503 1.00 90.44 196 ILE A O 1
ATOM 1619 N N . VAL A 1 197 ? -25.165 -36.997 60.945 1.00 93.00 197 VAL A N 1
ATOM 1620 C CA . VAL A 1 197 ? -25.546 -36.621 59.578 1.00 93.00 197 VAL A CA 1
ATOM 1621 C C . VAL A 1 197 ? -26.050 -35.178 59.599 1.00 93.00 197 VAL A C 1
ATOM 1623 O O . VAL A 1 197 ? -26.786 -34.833 60.522 1.00 93.00 197 VAL A O 1
ATOM 1626 N N . PRO A 1 198 ? -25.698 -34.333 58.614 1.00 93.19 198 PRO A N 1
ATOM 1627 C CA . PRO A 1 198 ? -26.217 -32.973 58.543 1.00 93.19 198 PRO A CA 1
ATOM 1628 C C . PRO A 1 198 ? -27.749 -32.947 58.507 1.00 93.19 198 PRO A C 1
ATOM 1630 O O . PRO A 1 198 ? -28.373 -33.681 57.738 1.00 93.19 198 PRO A O 1
ATOM 1633 N N . ASN A 1 199 ? -28.355 -32.089 59.324 1.00 93.44 199 ASN A N 1
ATOM 1634 C CA . ASN A 1 199 ? -29.786 -31.776 59.271 1.00 93.44 199 ASN A CA 1
ATOM 1635 C C . ASN A 1 199 ? -30.056 -30.349 58.772 1.00 93.44 199 ASN A C 1
ATOM 1637 O O . ASN A 1 199 ? -31.212 -30.002 58.547 1.00 93.44 199 ASN A O 1
ATOM 1641 N N . LEU A 1 200 ? -29.012 -29.548 58.552 1.00 92.12 200 LEU A N 1
ATOM 1642 C CA . LEU A 1 200 ? -29.070 -28.321 57.768 1.00 92.12 200 LEU A CA 1
ATOM 1643 C C . LEU A 1 200 ? -28.630 -28.628 56.339 1.00 92.12 200 LEU A C 1
ATOM 1645 O O . LEU A 1 200 ? -27.477 -28.976 56.101 1.00 92.12 200 LEU A O 1
ATOM 1649 N N . ILE A 1 201 ? -29.558 -28.514 55.392 1.00 91.69 201 ILE A N 1
ATOM 1650 C CA . ILE A 1 201 ? -29.338 -28.864 53.985 1.00 91.69 201 ILE A CA 1
ATOM 1651 C C . ILE A 1 201 ? -29.343 -27.587 53.149 1.00 91.69 201 ILE A C 1
ATOM 1653 O O . ILE A 1 201 ? -30.329 -26.848 53.162 1.00 91.69 201 ILE A O 1
ATOM 1657 N N . PHE A 1 202 ? -28.273 -27.336 52.394 1.00 90.38 202 PHE A N 1
ATOM 1658 C CA . PHE A 1 202 ? -28.167 -26.159 51.533 1.00 90.38 202 PHE A CA 1
ATOM 1659 C C . PHE A 1 202 ? -29.283 -26.103 50.474 1.00 90.38 202 PHE A C 1
ATOM 1661 O O . PHE A 1 202 ? -29.433 -27.006 49.644 1.00 90.38 202 PHE A O 1
ATOM 1668 N N . ASP A 1 203 ? -30.063 -25.016 50.461 1.00 91.12 203 ASP A N 1
ATOM 1669 C CA . ASP A 1 203 ? -31.065 -24.765 49.424 1.00 91.12 203 ASP A CA 1
ATOM 1670 C C . ASP A 1 203 ? -30.444 -23.956 48.287 1.00 91.12 203 ASP A C 1
ATOM 1672 O O . ASP A 1 203 ? -30.519 -22.722 48.237 1.00 91.12 203 ASP A O 1
ATOM 1676 N N . ARG A 1 204 ? -29.831 -24.673 47.343 1.00 89.94 204 ARG A N 1
ATOM 1677 C CA . ARG A 1 204 ? -29.196 -24.061 46.173 1.00 89.94 204 ARG A CA 1
ATOM 1678 C C . ARG A 1 204 ? -30.164 -23.194 45.373 1.00 89.94 204 ARG A C 1
ATOM 1680 O O . ARG A 1 204 ? -29.808 -22.091 44.977 1.00 89.94 204 ARG A O 1
ATOM 1687 N N . ARG A 1 205 ? -31.397 -23.664 45.160 1.00 90.62 205 ARG A N 1
ATOM 1688 C CA . ARG A 1 205 ? -32.373 -22.961 44.320 1.00 90.62 205 ARG A CA 1
ATOM 1689 C C . ARG A 1 205 ? -32.784 -21.636 44.954 1.00 90.62 205 ARG A C 1
ATOM 1691 O O . ARG A 1 205 ? -32.769 -20.619 44.267 1.00 90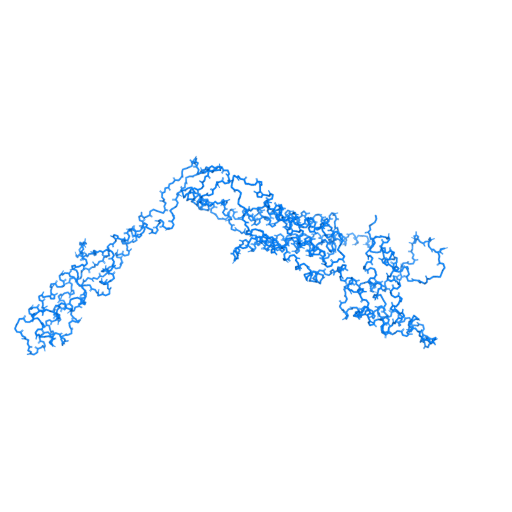.62 205 ARG A O 1
ATOM 1698 N N . ARG A 1 206 ? -33.148 -21.626 46.243 1.00 89.38 206 ARG A N 1
ATOM 1699 C CA . ARG A 1 206 ? -33.522 -20.385 46.946 1.00 89.38 206 ARG A CA 1
ATOM 1700 C C . ARG A 1 206 ? -32.339 -19.438 47.076 1.00 89.38 206 ARG A C 1
ATOM 1702 O O . ARG A 1 206 ? -32.512 -18.250 46.833 1.00 89.38 206 ARG A O 1
ATOM 1709 N N . THR A 1 207 ? -31.154 -19.961 47.384 1.00 89.25 207 THR A N 1
ATOM 1710 C CA . THR A 1 207 ? -29.933 -19.155 47.490 1.00 89.25 207 THR A CA 1
ATOM 1711 C C . THR A 1 207 ? -29.584 -18.496 46.154 1.00 89.25 207 THR A C 1
ATOM 1713 O O . THR A 1 207 ? -29.394 -17.287 46.104 1.00 89.25 207 THR A O 1
ATOM 1716 N N . GLU A 1 208 ? -29.564 -19.243 45.048 1.00 89.50 208 GLU A N 1
ATOM 1717 C CA . GLU A 1 208 ? -29.289 -18.675 43.720 1.00 89.50 208 GLU A CA 1
ATOM 1718 C C . GLU A 1 208 ? -30.383 -17.693 43.276 1.00 89.50 208 GLU A C 1
ATOM 1720 O O . GLU A 1 208 ? -30.064 -16.648 42.715 1.00 89.50 208 GLU A O 1
ATOM 1725 N N . THR A 1 209 ? -31.658 -17.974 43.573 1.00 90.00 209 THR A N 1
ATOM 1726 C CA . THR A 1 209 ? -32.771 -17.061 43.252 1.00 90.00 209 THR A CA 1
ATOM 1727 C C . THR A 1 209 ? -32.641 -15.748 44.022 1.00 90.00 209 THR A C 1
ATOM 1729 O O . THR A 1 209 ? -32.586 -14.692 43.407 1.00 90.00 209 THR A O 1
ATOM 1732 N N . ALA A 1 210 ? -32.478 -15.805 45.348 1.00 88.00 210 ALA A N 1
ATOM 1733 C CA . ALA A 1 210 ? -32.311 -14.616 46.181 1.00 88.00 210 ALA A CA 1
ATOM 1734 C C . ALA A 1 210 ? -31.052 -13.816 45.806 1.00 88.00 210 ALA A C 1
ATOM 1736 O O . ALA A 1 210 ? -31.065 -12.586 45.833 1.00 88.00 210 ALA A O 1
ATOM 1737 N N . ARG A 1 211 ? -29.966 -14.501 45.418 1.00 87.38 211 ARG A N 1
ATOM 1738 C CA . ARG A 1 211 ? -28.745 -13.859 44.919 1.00 87.38 211 ARG A CA 1
ATOM 1739 C C . ARG A 1 211 ? -29.003 -13.113 43.612 1.00 87.38 211 ARG A C 1
ATOM 1741 O O . ARG A 1 211 ? -28.559 -11.979 43.463 1.00 87.38 211 ARG A O 1
ATOM 1748 N N . ASN A 1 212 ? -29.705 -13.737 42.671 1.00 87.81 212 ASN A N 1
ATOM 1749 C CA . ASN A 1 212 ? -30.035 -13.116 41.392 1.00 87.81 212 ASN A CA 1
ATOM 1750 C C . ASN A 1 212 ? -31.002 -11.941 41.569 1.00 87.81 212 ASN A C 1
ATOM 1752 O O . ASN A 1 212 ? -30.789 -10.901 40.951 1.00 87.81 212 ASN A O 1
ATOM 1756 N N . ASP A 1 213 ? -31.992 -12.064 42.453 1.00 87.81 213 ASP A N 1
ATOM 1757 C CA . ASP A 1 213 ? -32.924 -10.984 42.782 1.00 87.81 213 ASP A CA 1
ATOM 1758 C C . ASP A 1 213 ? -32.177 -9.782 43.377 1.00 87.81 213 ASP A C 1
ATOM 1760 O O . ASP A 1 213 ? -32.366 -8.653 42.922 1.00 87.81 213 ASP A O 1
ATOM 1764 N N . LEU A 1 214 ? -31.246 -10.023 44.311 1.00 85.62 214 LEU A N 1
ATOM 1765 C CA . LEU A 1 214 ? -30.401 -8.978 44.895 1.00 85.62 214 LEU A CA 1
ATOM 1766 C C . LEU A 1 214 ? -29.536 -8.272 43.836 1.00 85.62 214 LEU A C 1
ATOM 1768 O O . LEU A 1 214 ? -29.435 -7.047 43.830 1.00 85.62 214 LEU A O 1
ATOM 1772 N N . LEU A 1 215 ? -28.939 -9.034 42.914 1.00 85.06 215 LEU A N 1
ATOM 1773 C CA . LEU A 1 215 ? -28.109 -8.489 41.834 1.00 85.06 215 LEU A CA 1
ATOM 1774 C C . LEU A 1 215 ? -28.930 -7.773 40.748 1.00 85.06 215 LEU A C 1
ATOM 1776 O O . LEU A 1 215 ? -28.421 -6.849 40.115 1.00 85.06 215 LEU A O 1
ATOM 1780 N N . SER A 1 216 ? -30.192 -8.159 40.539 1.00 82.81 216 SER A N 1
ATOM 1781 C CA . SER A 1 216 ? -31.087 -7.529 39.557 1.00 82.81 216 SER A CA 1
ATOM 1782 C C . SER A 1 216 ? -31.480 -6.093 39.925 1.00 82.81 216 SER A C 1
ATOM 1784 O O . SER A 1 216 ? -31.837 -5.309 39.047 1.00 82.81 216 SER A O 1
ATOM 1786 N N . GLY A 1 217 ? -31.361 -5.723 41.206 1.00 79.25 217 GLY A N 1
ATOM 1787 C CA . GLY A 1 217 ? -31.614 -4.365 41.692 1.00 79.25 217 GLY A CA 1
ATOM 1788 C C . GLY A 1 217 ? -30.540 -3.341 41.307 1.00 79.25 217 GLY A C 1
ATOM 1789 O O . GLY A 1 217 ? -30.750 -2.141 41.487 1.00 79.25 217 GLY A O 1
ATOM 1790 N N . ILE A 1 218 ? -29.397 -3.780 40.769 1.00 82.44 218 ILE A N 1
ATOM 1791 C CA . ILE A 1 218 ? -28.301 -2.886 40.389 1.00 82.44 218 ILE A CA 1
ATOM 1792 C C . ILE A 1 218 ? -28.615 -2.240 39.038 1.00 82.44 218 ILE A C 1
ATOM 1794 O O . ILE A 1 218 ? -28.547 -2.877 37.986 1.00 82.44 218 ILE A O 1
ATOM 1798 N N . SER A 1 219 ? -28.904 -0.936 39.052 1.00 81.81 219 SER A N 1
ATOM 1799 C CA . SER A 1 219 ? -29.048 -0.167 37.814 1.00 81.81 219 SER A CA 1
ATOM 1800 C C . SER A 1 219 ? -27.709 -0.106 37.058 1.00 81.81 219 SER A C 1
ATOM 1802 O O . SER A 1 219 ? -26.706 0.324 37.646 1.00 81.81 219 SER A O 1
ATOM 1804 N N . PRO A 1 220 ? -27.680 -0.435 35.750 1.00 78.75 220 PRO A N 1
ATOM 1805 C CA . PRO A 1 220 ? -26.483 -0.310 34.915 1.00 78.75 220 PRO A CA 1
ATOM 1806 C C . PRO A 1 220 ? -26.115 1.152 34.611 1.00 78.75 220 PRO A C 1
ATOM 1808 O O . PRO A 1 220 ? -25.008 1.430 34.148 1.00 78.75 220 PRO A O 1
ATOM 1811 N N . ALA A 1 221 ? -27.029 2.094 34.866 1.00 83.94 221 ALA A N 1
ATOM 1812 C CA . ALA A 1 221 ? -26.828 3.520 34.644 1.00 83.94 221 ALA A CA 1
ATOM 1813 C C . ALA A 1 221 ? -26.729 4.285 35.970 1.00 83.94 221 ALA A C 1
ATOM 1815 O O . ALA A 1 221 ? -27.469 3.999 36.916 1.00 83.94 221 ALA A O 1
ATOM 1816 N N . SER A 1 222 ? -25.828 5.269 36.037 1.00 80.81 222 SER A N 1
ATOM 1817 C CA . SER A 1 222 ? -25.680 6.183 37.182 1.00 80.81 222 SER A CA 1
ATOM 1818 C C . SER A 1 222 ? -26.521 7.458 37.054 1.00 80.81 222 SER A C 1
ATOM 1820 O O . SER A 1 222 ? -26.656 8.189 38.028 1.00 80.81 222 SER A O 1
ATOM 1822 N N . GLY A 1 223 ? -27.083 7.736 35.872 1.00 85.50 223 GLY A N 1
ATOM 1823 C CA . GLY A 1 223 ? -27.912 8.915 35.603 1.00 85.50 223 GLY A CA 1
ATOM 1824 C C . GLY A 1 223 ? -28.381 8.989 34.146 1.00 85.50 223 GLY A C 1
ATOM 1825 O O . GLY A 1 223 ? -28.168 8.051 33.377 1.00 85.50 223 GLY A O 1
ATOM 1826 N N . MET A 1 224 ? -29.001 10.110 33.764 1.00 88.25 224 MET A N 1
ATOM 1827 C CA . MET A 1 224 ? -29.373 10.431 32.379 1.00 88.25 224 MET A CA 1
ATOM 1828 C C . MET A 1 224 ? -28.880 11.819 31.984 1.00 88.25 224 MET A C 1
ATOM 1830 O O . MET A 1 224 ? -28.882 12.740 32.798 1.00 88.25 224 MET A O 1
ATOM 1834 N N . VAL A 1 225 ? -28.525 11.958 30.710 1.00 91.50 225 VAL A N 1
ATOM 1835 C CA . VAL A 1 225 ? -28.314 13.244 30.042 1.00 91.50 225 VAL A CA 1
ATOM 1836 C C . VAL A 1 225 ? -29.553 13.555 29.216 1.00 91.50 225 VAL A C 1
ATOM 1838 O O . VAL A 1 225 ? -30.040 12.682 28.497 1.00 91.50 225 VAL A O 1
ATOM 1841 N N . LEU A 1 226 ? -30.064 14.781 29.334 1.00 91.75 226 LEU A N 1
ATOM 1842 C CA . LEU A 1 226 ? -31.270 15.232 28.635 1.00 91.75 226 LEU A CA 1
ATOM 1843 C C . LEU A 1 226 ? -30.934 15.906 27.302 1.00 91.75 226 LEU A C 1
ATOM 1845 O O . LEU A 1 226 ? -29.877 16.521 27.141 1.00 91.75 226 LEU A O 1
ATOM 1849 N N . ALA A 1 227 ? -31.862 15.847 26.353 1.00 89.12 227 ALA A N 1
ATOM 1850 C CA . ALA A 1 227 ? -31.773 16.565 25.091 1.00 89.12 227 ALA A CA 1
ATOM 1851 C C . ALA A 1 227 ? -31.590 18.077 25.324 1.00 89.12 227 ALA A C 1
ATOM 1853 O O . ALA A 1 227 ? -32.270 18.690 26.144 1.00 89.12 227 ALA A O 1
ATOM 1854 N N . GLY A 1 228 ? -30.665 18.693 24.589 1.00 86.12 228 GLY A N 1
ATOM 1855 C CA . GLY A 1 228 ? -30.302 20.105 24.726 1.00 86.12 228 GLY A CA 1
ATOM 1856 C C . GLY A 1 228 ? -29.241 20.393 25.793 1.00 86.12 228 GLY A C 1
ATOM 1857 O O . GLY A 1 228 ? -28.734 21.513 25.846 1.00 86.12 228 GLY A O 1
ATOM 1858 N N . GLN A 1 229 ? -28.847 19.409 26.607 1.00 91.62 229 GLN A N 1
ATOM 1859 C CA . GLN A 1 229 ? -27.774 19.577 27.585 1.00 91.62 229 GLN A CA 1
ATOM 1860 C C . GLN A 1 229 ? -26.404 19.657 26.891 1.00 91.62 229 GLN A C 1
ATOM 1862 O O . GLN A 1 229 ? -26.059 18.805 26.065 1.00 91.62 229 GLN A O 1
ATOM 1867 N N . LYS A 1 230 ? -25.601 20.675 27.235 1.00 91.56 230 LYS A N 1
ATOM 1868 C CA . LYS A 1 230 ? -24.190 20.760 26.820 1.00 91.56 230 LYS A CA 1
ATOM 1869 C C . LYS A 1 230 ? -23.410 19.638 27.512 1.00 91.56 230 LYS A C 1
ATOM 1871 O O . LYS A 1 230 ? -23.432 19.559 28.736 1.00 91.56 230 LYS A O 1
ATOM 1876 N N . ILE A 1 231 ? -22.728 18.804 26.725 1.00 89.69 231 ILE A N 1
ATOM 1877 C CA . ILE A 1 231 ? -21.864 17.726 27.225 1.00 89.69 231 ILE A CA 1
ATOM 1878 C C . ILE A 1 231 ? -20.448 18.261 27.431 1.00 89.69 231 ILE A C 1
ATOM 1880 O O . ILE A 1 231 ? -19.939 18.235 28.541 1.00 89.69 231 ILE A O 1
ATOM 1884 N N . ILE A 1 232 ? -19.829 18.793 26.375 1.00 91.19 232 ILE A N 1
ATOM 1885 C CA . ILE A 1 232 ? -18.469 19.344 26.424 1.00 91.19 232 ILE A CA 1
ATOM 1886 C C . ILE A 1 232 ? -18.301 20.422 25.349 1.00 91.19 232 ILE A C 1
ATOM 1888 O O . ILE A 1 232 ? -18.894 20.326 24.273 1.00 91.19 232 ILE A O 1
ATOM 1892 N N . GLY A 1 233 ? -17.570 21.491 25.655 1.00 87.81 233 GLY A N 1
ATOM 1893 C CA . GLY A 1 233 ? -17.243 22.589 24.744 1.00 87.81 233 GLY A CA 1
ATOM 1894 C C . GLY A 1 233 ? -15.833 22.481 24.176 1.00 87.81 233 GLY A C 1
ATOM 1895 O O . GLY A 1 233 ? -14.980 21.799 24.732 1.00 87.81 233 GLY A O 1
ATOM 1896 N N . GLN A 1 234 ? -15.579 23.166 23.061 1.00 84.31 234 GLN A N 1
ATOM 1897 C CA . GLN A 1 234 ? -14.232 23.255 22.491 1.00 84.31 234 GLN A CA 1
ATOM 1898 C C . GLN A 1 234 ? -13.262 23.895 23.494 1.00 84.31 234 GLN A C 1
ATOM 1900 O O . GLN A 1 234 ? -13.527 24.989 23.989 1.00 84.31 234 GLN A O 1
ATOM 1905 N N . GLY A 1 235 ? -12.150 23.212 23.776 1.00 79.94 235 GLY A N 1
ATOM 1906 C CA . GLY A 1 235 ? -11.150 23.631 24.762 1.00 79.94 235 GLY A CA 1
ATOM 1907 C C . GLY A 1 235 ? -11.448 23.225 26.212 1.00 79.94 235 GLY A C 1
ATOM 1908 O O . GLY A 1 235 ? -10.570 23.390 27.056 1.00 79.94 235 GLY A O 1
ATOM 1909 N N . ASP A 1 236 ? -12.626 22.663 26.511 1.00 87.25 236 ASP A N 1
ATOM 1910 C CA . ASP A 1 236 ? -12.927 22.130 27.847 1.00 87.25 236 ASP A CA 1
ATOM 1911 C C . ASP A 1 236 ? -12.065 20.875 28.105 1.00 87.25 236 ASP A C 1
ATOM 1913 O O . ASP A 1 236 ? -11.863 20.059 27.204 1.00 87.25 236 ASP A O 1
ATOM 1917 N N . ILE A 1 237 ? -11.554 20.699 29.326 1.00 87.62 237 ILE A N 1
ATOM 1918 C CA . ILE A 1 237 ? -10.769 19.509 29.697 1.00 87.62 237 ILE A CA 1
ATOM 1919 C C . ILE A 1 237 ? -11.713 18.315 29.880 1.00 87.62 237 ILE A C 1
ATOM 1921 O O . ILE A 1 237 ? -12.747 18.419 30.546 1.00 87.62 237 ILE A O 1
ATOM 1925 N N . VAL A 1 238 ? -11.351 17.167 29.306 1.00 89.06 238 VAL A N 1
ATOM 1926 C CA . VAL A 1 238 ? -12.113 15.922 29.453 1.00 89.06 238 VAL A CA 1
ATOM 1927 C C . VAL A 1 238 ? -11.886 15.357 30.857 1.00 89.06 238 VAL A C 1
ATOM 1929 O O . VAL A 1 238 ? -10.844 14.771 31.148 1.00 89.06 238 VAL A O 1
ATOM 1932 N N . ASP A 1 239 ? -12.865 15.538 31.741 1.00 88.12 239 ASP A N 1
ATOM 1933 C CA . ASP A 1 239 ? -12.890 14.916 33.064 1.00 88.12 239 ASP A CA 1
ATOM 1934 C C . ASP A 1 239 ? -13.521 13.509 33.025 1.00 88.12 239 ASP A C 1
ATOM 1936 O O . ASP A 1 239 ? -14.052 13.052 32.009 1.00 88.12 239 ASP A O 1
ATOM 1940 N N . ASP A 1 240 ? -13.462 12.794 34.149 1.00 86.00 240 ASP A N 1
ATOM 1941 C CA . ASP A 1 240 ? -13.988 11.429 34.265 1.00 86.00 240 ASP A CA 1
ATOM 1942 C C . ASP A 1 240 ? -15.516 11.346 34.047 1.00 86.00 240 ASP A C 1
ATOM 1944 O O . ASP A 1 240 ? -16.048 10.328 33.593 1.00 86.00 240 ASP A O 1
ATOM 1948 N N . TYR A 1 241 ? -16.253 12.422 34.335 1.00 87.31 241 TYR A N 1
ATOM 1949 C CA . TYR A 1 241 ? -17.694 12.476 34.097 1.00 87.31 241 TYR A CA 1
ATOM 1950 C C . TYR A 1 241 ? -18.002 12.642 32.605 1.00 87.31 241 TYR A C 1
ATOM 1952 O O . TYR A 1 241 ? -18.737 11.834 32.034 1.00 87.31 241 TYR A O 1
ATOM 1960 N N . ASN A 1 242 ? -17.394 13.632 31.956 1.00 88.38 242 ASN A N 1
ATOM 1961 C CA . ASN A 1 242 ? -17.529 13.910 30.532 1.00 88.38 242 ASN A CA 1
ATOM 1962 C C . ASN A 1 242 ? -17.065 12.714 29.705 1.00 88.38 242 ASN A C 1
ATOM 1964 O O . ASN A 1 242 ? -17.747 12.341 28.755 1.00 88.38 242 ASN A O 1
ATOM 1968 N N . TYR A 1 243 ? -15.982 12.043 30.106 1.00 87.75 243 TYR A N 1
ATOM 1969 C CA . TYR A 1 243 ? -15.534 10.799 29.482 1.00 87.75 243 TYR A CA 1
ATOM 1970 C C . TYR A 1 243 ? -16.627 9.719 29.501 1.00 87.75 243 TYR A C 1
ATOM 1972 O O . TYR A 1 243 ? -16.953 9.138 28.462 1.00 87.75 243 TYR A O 1
ATOM 1980 N N . ARG A 1 244 ? -17.248 9.475 30.665 1.00 87.31 244 ARG A N 1
ATOM 1981 C CA . ARG A 1 244 ? -18.339 8.495 30.813 1.00 87.31 244 ARG A CA 1
ATOM 1982 C C . ARG A 1 244 ? -19.583 8.883 30.025 1.00 87.31 244 ARG A C 1
ATOM 1984 O O . ARG A 1 244 ? -20.202 8.016 29.403 1.00 87.31 244 ARG A O 1
ATOM 1991 N N . VAL A 1 245 ? -19.942 10.165 30.023 1.00 90.06 245 VAL A N 1
ATOM 1992 C CA . VAL A 1 245 ? -21.069 10.691 29.244 1.00 90.06 245 VAL A CA 1
ATOM 1993 C C . VAL A 1 245 ? -20.818 10.524 27.747 1.00 90.06 245 VAL A C 1
ATOM 1995 O O . VAL A 1 245 ? -21.691 10.011 27.054 1.00 90.06 245 VAL A O 1
ATOM 1998 N N . LEU A 1 246 ? -19.635 10.892 27.250 1.00 88.88 246 LEU A N 1
ATOM 1999 C CA . LEU A 1 246 ? -19.260 10.753 25.842 1.00 88.88 246 LEU A CA 1
ATOM 2000 C C . LEU A 1 246 ? -19.237 9.283 25.413 1.00 88.88 246 LEU A C 1
ATOM 2002 O O . LEU A 1 246 ? -19.825 8.936 24.395 1.00 88.88 246 LEU A O 1
ATOM 2006 N N . ASN A 1 247 ? -18.659 8.398 26.229 1.00 86.88 247 ASN A N 1
ATOM 2007 C CA . ASN A 1 247 ? -18.648 6.961 25.946 1.00 86.88 247 ASN A CA 1
ATOM 2008 C C . ASN A 1 247 ? -20.072 6.368 25.943 1.00 86.88 247 ASN A C 1
ATOM 2010 O O . ASN A 1 247 ? -20.403 5.504 25.135 1.00 86.88 247 ASN A O 1
ATOM 2014 N N . SER A 1 248 ? -20.947 6.861 26.825 1.00 88.19 248 SER A N 1
ATOM 2015 C CA . SER A 1 248 ? -22.358 6.458 26.852 1.00 88.19 248 SER A CA 1
ATOM 2016 C C . SER A 1 248 ? -23.145 7.002 25.660 1.00 88.19 248 SER A C 1
ATOM 2018 O O . SER A 1 248 ? -24.018 6.306 25.143 1.00 88.19 248 SER A O 1
ATOM 2020 N N . LEU A 1 249 ? -22.820 8.216 25.205 1.00 86.44 249 LEU A N 1
ATOM 2021 C CA . LEU A 1 249 ? -23.376 8.814 23.997 1.00 86.44 249 LEU A CA 1
ATOM 2022 C C . LEU A 1 249 ? -22.982 7.995 22.765 1.00 86.44 249 LEU A C 1
ATOM 2024 O O . LEU A 1 249 ? -23.872 7.654 21.994 1.00 86.44 249 LEU A O 1
ATOM 2028 N N . GLU A 1 250 ? -21.701 7.642 22.607 1.00 81.44 250 GLU A N 1
ATOM 2029 C CA . GLU A 1 250 ? -21.222 6.782 21.513 1.00 81.44 250 GLU A CA 1
ATOM 2030 C C . GLU A 1 250 ? -21.962 5.437 21.519 1.00 81.44 250 GLU A C 1
ATOM 2032 O O . GLU A 1 250 ? -22.575 5.059 20.522 1.00 81.44 250 GLU A O 1
ATOM 2037 N N . LYS A 1 251 ? -22.046 4.775 22.679 1.00 81.19 251 LYS A N 1
ATOM 2038 C CA . LYS A 1 251 ? -22.763 3.500 22.830 1.00 81.19 251 LYS A CA 1
ATOM 2039 C C . LYS A 1 251 ? -24.260 3.600 22.506 1.00 81.19 251 LYS A C 1
ATOM 2041 O O . LYS A 1 251 ? -24.839 2.682 21.925 1.00 81.19 251 LYS A O 1
ATOM 2046 N N . GLU A 1 252 ? -24.923 4.695 22.881 1.00 81.88 252 GLU A N 1
ATOM 2047 C CA . GLU A 1 252 ? -26.340 4.898 22.556 1.00 81.88 252 GLU A CA 1
ATOM 2048 C C . GLU A 1 252 ? -26.541 5.318 21.092 1.00 81.88 252 GLU A C 1
ATOM 2050 O O . GLU A 1 252 ? -27.557 4.956 20.500 1.00 81.88 252 GLU A O 1
ATOM 2055 N N . MET A 1 253 ? -25.589 6.039 20.488 1.00 74.62 253 MET A N 1
ATOM 2056 C CA . MET A 1 253 ? -25.565 6.309 19.047 1.00 74.62 253 MET A CA 1
ATOM 2057 C C . MET A 1 253 ? -25.477 4.997 18.265 1.00 74.62 253 MET A C 1
ATOM 2059 O O . MET A 1 253 ? -26.338 4.757 17.420 1.00 74.62 253 MET A O 1
ATOM 2063 N N . GLU A 1 254 ? -24.544 4.111 18.622 1.00 71.12 254 GLU A N 1
ATOM 2064 C CA . GLU A 1 254 ? -24.415 2.767 18.043 1.00 71.12 254 GLU A CA 1
ATOM 2065 C C . GLU A 1 254 ? -25.716 1.959 18.193 1.00 71.12 254 GLU A C 1
ATOM 2067 O O . GLU A 1 254 ? -26.226 1.380 17.228 1.00 71.12 254 GLU A O 1
ATOM 2072 N N . ARG A 1 255 ? -26.317 1.962 19.395 1.00 71.94 255 ARG A N 1
ATOM 2073 C CA . ARG A 1 255 ? -27.564 1.229 19.668 1.00 71.94 255 ARG A CA 1
ATOM 2074 C C . ARG A 1 255 ? -28.742 1.765 18.853 1.00 71.94 255 ARG A C 1
ATOM 2076 O O . ARG A 1 255 ? -29.462 0.980 18.231 1.00 71.94 255 ARG A O 1
ATOM 2083 N N . ARG A 1 256 ? -28.954 3.088 18.850 1.00 67.06 256 ARG A N 1
ATOM 2084 C CA . ARG A 1 256 ? -30.085 3.751 18.170 1.00 67.06 256 ARG A CA 1
ATOM 2085 C C . ARG A 1 256 ? -29.949 3.774 16.655 1.00 67.06 256 ARG A C 1
ATOM 2087 O O . ARG A 1 256 ? -30.964 3.814 15.968 1.00 67.06 256 ARG A O 1
ATOM 2094 N N . GLN A 1 257 ? -28.728 3.753 16.131 1.00 57.44 257 GLN A N 1
ATOM 2095 C CA . GLN A 1 257 ? -28.473 3.711 14.689 1.00 57.44 257 GLN A CA 1
ATOM 2096 C C . GLN A 1 257 ? -28.453 2.288 14.113 1.00 57.44 257 GLN A C 1
ATOM 2098 O O . GLN A 1 257 ? -28.205 2.143 12.919 1.00 57.44 257 GLN A O 1
ATOM 2103 N N . THR A 1 258 ? -28.737 1.266 14.934 1.00 50.38 258 THR A N 1
ATOM 2104 C CA . THR A 1 258 ? -28.905 -0.164 14.603 1.00 50.38 258 THR A CA 1
ATOM 2105 C C . THR A 1 258 ? -28.413 -0.568 13.198 1.00 50.38 258 THR A C 1
ATOM 2107 O O . THR A 1 258 ? -29.180 -0.861 12.278 1.00 50.38 258 THR A O 1
ATOM 2110 N N . GLY A 1 259 ? -27.085 -0.611 13.066 1.00 51.16 259 GLY A N 1
ATOM 2111 C CA . GLY A 1 259 ? -26.316 -1.618 12.330 1.00 51.16 259 GLY A CA 1
ATOM 2112 C C . GLY A 1 259 ? -26.330 -1.579 10.801 1.00 51.16 259 GLY A C 1
ATOM 2113 O O . GLY A 1 259 ? -25.296 -1.368 10.182 1.00 51.16 259 GLY A O 1
ATOM 2114 N N . GLN A 1 260 ? -27.454 -1.841 10.136 1.00 52.50 260 GLN A N 1
ATOM 2115 C CA . GLN A 1 260 ? -27.407 -2.216 8.711 1.00 52.50 260 GLN A CA 1
ATOM 2116 C C . GLN A 1 260 ? -27.396 -1.019 7.755 1.00 52.50 260 GLN A C 1
ATOM 2118 O O . GLN A 1 260 ? -26.665 -1.026 6.762 1.00 52.50 260 GLN A O 1
ATOM 2123 N N . ALA A 1 261 ? -28.169 0.030 8.043 1.00 57.91 261 ALA A N 1
ATOM 2124 C CA . ALA A 1 261 ? -28.287 1.177 7.143 1.00 57.91 261 ALA A CA 1
ATOM 2125 C C . ALA A 1 261 ? -27.022 2.057 7.131 1.00 57.91 261 ALA A C 1
ATOM 2127 O O . ALA A 1 261 ? -26.682 2.605 6.086 1.00 57.91 261 ALA A O 1
ATOM 2128 N N . GLN A 1 262 ? -26.309 2.178 8.257 1.00 59.75 262 GLN A N 1
ATOM 2129 C CA . GLN A 1 262 ? -25.084 2.981 8.368 1.00 59.75 262 GLN A CA 1
ATOM 2130 C C . GLN A 1 262 ? -23.862 2.263 7.791 1.00 59.75 262 GLN A C 1
ATOM 2132 O O . GLN A 1 262 ? -23.150 2.860 6.987 1.00 59.75 262 GLN A O 1
ATOM 2137 N N . ILE A 1 263 ? -23.685 0.966 8.076 1.00 63.62 263 ILE A N 1
ATOM 2138 C CA . ILE A 1 263 ? -22.633 0.147 7.447 1.00 63.62 263 ILE A CA 1
ATOM 2139 C C . ILE A 1 263 ? -22.807 0.146 5.923 1.00 63.62 263 ILE A C 1
ATOM 2141 O O . ILE A 1 263 ? -21.843 0.339 5.184 1.00 63.62 263 ILE A O 1
ATOM 2145 N N . THR A 1 264 ? -24.050 0.026 5.440 1.00 69.25 264 THR A N 1
ATOM 2146 C CA . THR A 1 264 ? -24.345 0.099 4.001 1.00 69.25 264 THR A CA 1
ATOM 2147 C C . THR A 1 264 ? -24.041 1.489 3.431 1.00 69.25 264 THR A C 1
ATOM 2149 O O . THR A 1 264 ? -23.440 1.587 2.364 1.00 69.25 264 THR A O 1
ATOM 2152 N N . LYS A 1 265 ? -24.382 2.579 4.135 1.00 76.50 265 LYS A N 1
ATOM 2153 C CA . LYS A 1 265 ? -24.059 3.953 3.703 1.00 76.50 265 LYS A CA 1
ATOM 2154 C C . LYS A 1 265 ? -22.553 4.226 3.674 1.00 76.50 265 LYS A C 1
ATOM 2156 O O . LYS A 1 265 ? -22.085 4.808 2.699 1.00 76.50 265 LYS A O 1
ATOM 2161 N N . HIS A 1 266 ? -21.798 3.791 4.683 1.00 76.25 266 HIS A N 1
ATOM 2162 C CA . HIS A 1 266 ? -20.338 3.918 4.703 1.00 76.25 266 HIS A CA 1
ATOM 2163 C C . HIS A 1 266 ? -19.685 3.101 3.591 1.00 76.25 266 HIS A C 1
ATOM 2165 O O . HIS A 1 266 ? -18.825 3.617 2.883 1.00 76.25 266 HIS A O 1
ATOM 2171 N N . LEU A 1 267 ? -20.142 1.866 3.369 1.00 82.81 267 LEU A N 1
ATOM 2172 C CA . LEU A 1 267 ? -19.646 1.028 2.281 1.00 82.81 267 LEU A CA 1
ATOM 2173 C C . LEU A 1 267 ? -19.915 1.662 0.910 1.00 82.81 267 LEU A C 1
ATOM 2175 O O . LEU A 1 267 ? -19.016 1.710 0.075 1.00 82.81 267 LEU A O 1
ATOM 2179 N N . ILE A 1 268 ? -21.125 2.186 0.688 1.00 87.69 268 ILE A N 1
ATOM 2180 C CA . ILE A 1 268 ? -21.480 2.889 -0.552 1.00 87.69 268 ILE A CA 1
ATOM 2181 C C . ILE A 1 268 ? -20.630 4.155 -0.717 1.00 87.69 268 ILE A C 1
ATOM 2183 O O . ILE A 1 268 ? -20.112 4.397 -1.804 1.00 87.69 268 ILE A O 1
ATOM 2187 N N . GLY A 1 269 ? -20.449 4.944 0.346 1.00 87.88 269 GLY A N 1
ATOM 2188 C CA . GLY A 1 269 ? -19.614 6.148 0.328 1.00 87.88 269 GLY A CA 1
ATOM 2189 C C . GLY A 1 269 ? -18.163 5.839 -0.041 1.00 87.88 269 GLY A C 1
ATOM 2190 O O . GLY A 1 269 ? -17.623 6.441 -0.969 1.00 87.88 269 GLY A O 1
ATOM 2191 N N . ASN A 1 270 ? -17.569 4.837 0.610 1.00 88.88 270 ASN A N 1
ATOM 2192 C CA . ASN A 1 270 ? -16.215 4.369 0.318 1.00 88.88 270 ASN A CA 1
ATOM 2193 C C . ASN A 1 270 ? -16.103 3.825 -1.113 1.00 88.88 270 ASN A C 1
ATOM 2195 O O . ASN A 1 270 ? -15.137 4.123 -1.814 1.00 88.88 270 ASN A O 1
ATOM 2199 N N . ALA A 1 271 ? -17.109 3.081 -1.583 1.00 91.69 271 ALA A N 1
ATOM 2200 C CA . ALA A 1 271 ? -17.146 2.575 -2.950 1.00 91.69 271 ALA A CA 1
ATOM 2201 C C . ALA A 1 271 ? -17.179 3.705 -3.983 1.00 91.69 271 ALA A C 1
ATOM 2203 O O . ALA A 1 271 ? -16.391 3.684 -4.925 1.00 91.69 271 ALA A O 1
ATOM 2204 N N . ILE A 1 272 ? -18.034 4.715 -3.792 1.00 94.19 272 ILE A N 1
ATOM 2205 C CA . ILE A 1 272 ? -18.112 5.887 -4.675 1.00 94.19 272 ILE A CA 1
ATOM 2206 C C . ILE A 1 272 ? -16.790 6.663 -4.656 1.00 94.19 272 ILE A C 1
ATOM 2208 O O . ILE A 1 272 ? -16.288 7.038 -5.716 1.00 94.19 272 ILE A O 1
ATOM 2212 N N . TYR A 1 273 ? -16.203 6.870 -3.474 1.00 93.62 273 TYR A N 1
ATOM 2213 C CA . TYR A 1 273 ? -14.930 7.571 -3.317 1.00 93.62 273 TYR A CA 1
ATOM 2214 C C . TYR A 1 273 ? -13.807 6.871 -4.091 1.00 93.62 273 TYR A C 1
ATOM 2216 O O . TYR A 1 273 ? -13.201 7.476 -4.978 1.00 93.62 273 TYR A O 1
ATOM 2224 N N . VAL A 1 274 ? -13.581 5.578 -3.841 1.00 95.44 274 VAL A N 1
ATOM 2225 C CA . VAL A 1 274 ? -12.541 4.799 -4.529 1.00 95.44 274 VAL A CA 1
ATOM 2226 C C . VAL A 1 274 ? -12.808 4.733 -6.034 1.00 95.44 274 VAL A C 1
ATOM 2228 O O . VAL A 1 274 ? -11.898 4.986 -6.825 1.00 95.44 274 VAL A O 1
ATOM 2231 N N . LEU A 1 275 ? -14.050 4.459 -6.448 1.00 95.81 275 LEU A N 1
ATOM 2232 C CA . LEU A 1 275 ? -14.430 4.412 -7.861 1.00 95.81 275 LEU A CA 1
ATOM 2233 C C . LEU A 1 275 ? -14.117 5.738 -8.565 1.00 95.81 275 LEU A C 1
ATOM 2235 O O . LEU A 1 275 ? -13.592 5.725 -9.675 1.00 95.81 275 LEU A O 1
ATOM 2239 N N . SER A 1 276 ? -14.388 6.876 -7.919 1.00 95.88 276 SER A N 1
ATOM 2240 C CA . SER A 1 276 ? -14.138 8.197 -8.500 1.00 95.88 276 SER A CA 1
ATOM 2241 C C . SER A 1 276 ? -12.652 8.431 -8.795 1.00 95.88 276 SER A C 1
ATOM 2243 O O . SER A 1 276 ? -12.306 8.832 -9.907 1.00 95.88 276 SER A O 1
ATOM 2245 N N . PHE A 1 277 ? -11.756 8.098 -7.860 1.00 96.38 277 PHE A N 1
ATOM 2246 C CA . PHE A 1 277 ? -10.313 8.263 -8.048 1.00 96.38 277 PHE A CA 1
ATOM 2247 C C . PHE A 1 277 ? -9.745 7.297 -9.090 1.00 96.38 277 PHE A C 1
ATOM 2249 O O . PHE A 1 277 ? -8.965 7.718 -9.946 1.00 96.38 277 PHE A O 1
ATOM 2256 N N . ILE A 1 278 ? -10.163 6.026 -9.074 1.00 96.69 278 ILE A N 1
ATOM 2257 C CA . ILE A 1 278 ? -9.732 5.045 -10.081 1.00 96.69 278 ILE A CA 1
ATOM 2258 C C . ILE A 1 278 ? -10.247 5.436 -11.473 1.00 96.69 278 ILE A C 1
ATOM 2260 O O . ILE A 1 278 ? -9.505 5.359 -12.456 1.00 96.69 278 ILE A O 1
ATOM 2264 N N . PHE A 1 279 ? -11.486 5.920 -11.574 1.00 94.94 279 PHE A N 1
ATOM 2265 C CA . PHE A 1 279 ? -12.047 6.418 -12.827 1.00 94.94 279 PHE A CA 1
ATOM 2266 C C . PHE A 1 279 ? -11.262 7.622 -13.361 1.00 94.94 279 PHE A C 1
ATOM 2268 O O . PHE A 1 279 ? -10.840 7.607 -14.518 1.00 94.94 279 PHE A O 1
ATOM 2275 N N . LEU A 1 280 ? -10.995 8.629 -12.522 1.00 95.94 280 LEU A N 1
ATOM 2276 C CA . LEU A 1 280 ? -10.211 9.808 -12.907 1.00 95.94 280 LEU A CA 1
ATOM 2277 C C . LEU A 1 280 ? -8.778 9.441 -13.315 1.00 95.94 280 LEU A C 1
ATOM 2279 O O . LEU A 1 280 ? -8.267 9.970 -14.303 1.00 95.94 280 LEU A O 1
ATOM 2283 N N . PHE A 1 281 ? -8.147 8.494 -12.619 1.00 96.56 281 PHE A N 1
ATOM 2284 C CA . PHE A 1 281 ? -6.831 7.975 -12.989 1.00 96.56 281 PHE A CA 1
ATOM 2285 C C . PHE A 1 281 ? -6.848 7.280 -14.359 1.00 96.56 281 PHE A C 1
ATOM 2287 O O . PHE A 1 281 ? -5.990 7.521 -15.211 1.00 96.56 281 PHE A O 1
ATOM 2294 N N . THR A 1 282 ? -7.865 6.457 -14.611 1.00 94.38 282 THR A N 1
ATOM 2295 C CA . THR A 1 282 ? -8.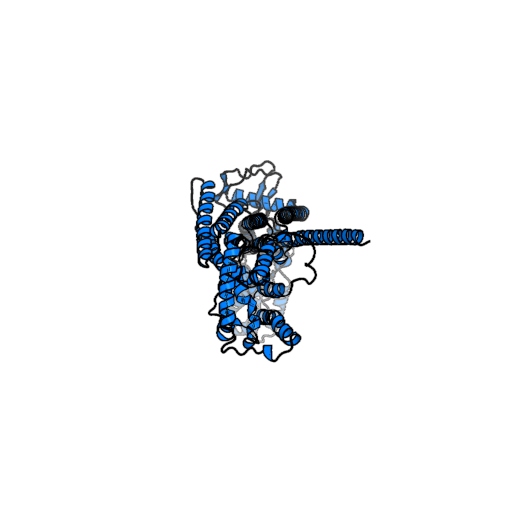049 5.773 -15.900 1.00 94.38 282 THR A CA 1
ATOM 2296 C C . THR A 1 282 ? -8.297 6.765 -17.030 1.00 94.38 282 THR A C 1
ATOM 2298 O O . THR A 1 282 ? -7.756 6.612 -18.128 1.00 94.38 282 THR A O 1
ATOM 2301 N N . LEU A 1 283 ? -9.086 7.808 -16.761 1.00 93.38 283 LEU A N 1
ATOM 2302 C CA . LEU A 1 283 ? -9.339 8.897 -17.695 1.00 93.38 283 LEU A CA 1
ATOM 2303 C C . LEU A 1 283 ? -8.046 9.656 -18.012 1.00 93.38 283 LEU A C 1
ATOM 2305 O O . LEU A 1 283 ? -7.758 9.892 -19.184 1.00 93.38 283 LEU A O 1
ATOM 2309 N N . TYR A 1 284 ? -7.230 9.959 -16.997 1.00 95.19 284 TYR A N 1
ATOM 2310 C CA . TYR A 1 284 ? -5.905 10.553 -17.175 1.00 95.19 284 TYR A CA 1
ATOM 2311 C C . TYR A 1 284 ? -5.030 9.713 -18.117 1.00 95.19 284 TYR A C 1
ATOM 2313 O O . TYR A 1 284 ? -4.499 10.251 -19.092 1.00 95.19 284 TYR A O 1
ATOM 2321 N N . LEU A 1 285 ? -4.939 8.395 -17.900 1.00 93.06 285 LEU A N 1
ATOM 2322 C CA . LEU A 1 285 ? -4.188 7.509 -18.795 1.00 93.06 285 LEU A CA 1
ATOM 2323 C C . LEU A 1 285 ? -4.771 7.501 -20.215 1.00 93.06 285 LEU A C 1
ATOM 2325 O O . LEU A 1 285 ? -4.034 7.561 -21.195 1.00 93.06 285 LEU A O 1
ATOM 2329 N N . SER A 1 286 ? -6.098 7.481 -20.347 1.00 89.81 286 SER A N 1
ATOM 2330 C CA . SER A 1 286 ? -6.769 7.443 -21.650 1.00 89.81 286 SER A CA 1
ATOM 2331 C C . SER A 1 286 ? -6.651 8.747 -22.449 1.00 89.81 286 SER A C 1
ATOM 2333 O O . SER A 1 286 ? -6.744 8.708 -23.680 1.00 89.81 286 SER A O 1
ATOM 2335 N N . LEU A 1 287 ? -6.486 9.894 -21.786 1.00 89.44 287 LEU A N 1
ATOM 2336 C CA . LEU A 1 287 ? -6.374 11.203 -22.435 1.00 89.44 287 LEU A CA 1
ATOM 2337 C C . LEU A 1 287 ? -4.920 11.616 -22.673 1.00 89.44 287 LEU A C 1
ATOM 2339 O O . LEU A 1 287 ? -4.604 12.090 -23.759 1.00 89.44 287 LEU A O 1
ATOM 2343 N N . PHE A 1 288 ? -4.039 11.418 -21.688 1.00 89.94 288 PHE A N 1
ATOM 2344 C CA . PHE A 1 288 ? -2.689 11.992 -21.696 1.00 89.94 288 PHE A CA 1
ATOM 2345 C C . PHE A 1 288 ? -1.557 10.965 -21.833 1.00 89.94 288 PHE A C 1
ATOM 2347 O O . PHE A 1 288 ? -0.420 11.368 -22.089 1.00 89.94 288 PHE A O 1
ATOM 2354 N N . ARG A 1 289 ? -1.831 9.665 -21.627 1.00 91.00 289 ARG A N 1
ATOM 2355 C CA . ARG A 1 289 ? -0.823 8.584 -21.608 1.00 91.00 289 ARG A CA 1
ATOM 2356 C C . ARG A 1 289 ? -1.309 7.287 -22.273 1.00 91.00 289 ARG A C 1
ATOM 2358 O O . ARG A 1 289 ? -1.201 6.185 -21.721 1.00 91.00 289 ARG A O 1
ATOM 2365 N N . ARG A 1 290 ? -1.885 7.406 -23.476 1.00 85.94 290 ARG A N 1
ATOM 2366 C CA . ARG A 1 290 ? -2.374 6.250 -24.263 1.00 85.94 290 ARG A CA 1
ATOM 2367 C C . ARG A 1 290 ? -1.259 5.253 -24.596 1.00 85.94 290 ARG A C 1
ATOM 2369 O O . ARG A 1 290 ? -1.516 4.058 -24.731 1.00 85.94 290 ARG A O 1
ATOM 2376 N N . ASP A 1 291 ? -0.032 5.744 -24.688 1.00 83.06 291 ASP A N 1
ATOM 2377 C CA . ASP A 1 291 ? 1.206 4.996 -24.887 1.00 83.06 291 ASP A CA 1
ATOM 2378 C C . ASP A 1 291 ? 1.517 4.015 -23.742 1.00 83.06 291 ASP A C 1
ATOM 2380 O O . ASP A 1 291 ? 2.081 2.946 -23.983 1.00 83.06 291 ASP A O 1
ATOM 2384 N N . TYR A 1 292 ? 1.112 4.330 -22.509 1.00 87.69 292 TYR A N 1
ATOM 2385 C CA . TYR A 1 292 ? 1.195 3.399 -21.380 1.00 87.69 292 TYR A CA 1
ATOM 2386 C C . TYR A 1 292 ? -0.024 2.500 -21.288 1.00 87.69 292 TYR A C 1
ATOM 2388 O O . TYR A 1 292 ? 0.114 1.323 -20.970 1.00 87.69 292 TYR A O 1
ATOM 2396 N N . LEU A 1 293 ? -1.210 3.024 -21.603 1.00 85.94 293 LEU A N 1
ATOM 2397 C CA . LEU A 1 293 ? -2.448 2.248 -21.554 1.00 85.94 293 LEU A CA 1
ATOM 2398 C C . LEU A 1 293 ? -2.462 1.093 -22.572 1.00 85.94 293 LEU A C 1
ATOM 2400 O O . LEU A 1 293 ? -3.120 0.082 -22.346 1.00 85.94 293 LEU A O 1
ATOM 2404 N N . SER A 1 294 ? -1.722 1.227 -23.677 1.00 82.06 294 SER A N 1
ATOM 2405 C CA . SER A 1 294 ? -1.544 0.167 -24.678 1.00 82.06 294 SER A CA 1
ATOM 2406 C C . SER A 1 294 ? -0.574 -0.940 -24.241 1.00 82.06 294 SER A C 1
ATOM 2408 O O . SER A 1 294 ? -0.578 -2.022 -24.830 1.00 82.06 294 SER A O 1
ATOM 2410 N N . LYS A 1 295 ? 0.240 -0.705 -23.202 1.00 83.62 295 LYS A N 1
ATOM 2411 C CA . LYS A 1 295 ? 1.259 -1.643 -22.714 1.00 83.62 295 LYS A CA 1
ATOM 2412 C C . LYS A 1 295 ? 0.765 -2.337 -21.438 1.00 83.62 295 LYS A C 1
ATOM 2414 O O . LYS A 1 295 ? 0.675 -1.686 -20.395 1.00 83.62 295 LYS A O 1
ATOM 2419 N N . PRO A 1 296 ? 0.512 -3.660 -21.454 1.00 86.88 296 PRO A N 1
ATOM 2420 C CA . PRO A 1 296 ? -0.065 -4.358 -20.304 1.00 86.88 296 PRO A CA 1
ATOM 2421 C C . PRO A 1 296 ? 0.828 -4.294 -19.057 1.00 86.88 296 PRO A C 1
ATOM 2423 O O . PRO A 1 296 ? 0.307 -4.136 -17.960 1.00 86.88 296 PRO A O 1
ATOM 2426 N N . GLY A 1 297 ? 2.159 -4.323 -19.214 1.00 87.25 297 GLY A N 1
ATOM 2427 C CA . GLY A 1 297 ? 3.102 -4.181 -18.096 1.00 87.25 297 GLY A CA 1
ATOM 2428 C C . GLY A 1 297 ? 3.003 -2.827 -17.384 1.00 87.25 297 GLY A C 1
ATOM 2429 O O . GLY A 1 297 ? 3.019 -2.771 -16.156 1.00 87.25 297 GLY A O 1
ATOM 2430 N N . CYS A 1 298 ? 2.810 -1.738 -18.140 1.00 90.75 298 CYS A N 1
ATOM 2431 C CA . CYS A 1 298 ? 2.596 -0.399 -17.586 1.00 90.75 298 CYS A CA 1
ATOM 2432 C C . CYS A 1 298 ? 1.307 -0.328 -16.776 1.00 90.75 298 CYS A C 1
ATOM 2434 O O . CYS A 1 298 ? 1.327 0.094 -15.621 1.00 90.75 298 CYS A O 1
ATOM 2436 N N . VAL A 1 299 ? 0.200 -0.776 -17.367 1.00 92.19 299 VAL A N 1
ATOM 2437 C CA . VAL A 1 299 ? -1.106 -0.789 -16.701 1.00 92.19 299 VAL A CA 1
ATOM 2438 C C . VAL A 1 299 ? -1.059 -1.659 -15.444 1.00 92.19 299 VAL A C 1
ATOM 2440 O O . VAL A 1 299 ? -1.451 -1.203 -14.374 1.00 92.19 299 VAL A O 1
ATOM 2443 N N . ALA A 1 300 ? -0.515 -2.872 -15.542 1.00 93.25 300 ALA A N 1
ATOM 2444 C CA . ALA A 1 300 ? -0.407 -3.784 -14.412 1.00 93.25 300 ALA A CA 1
ATOM 2445 C C . ALA A 1 300 ? 0.399 -3.173 -13.255 1.00 93.25 300 ALA A C 1
ATOM 2447 O O . ALA A 1 300 ? -0.068 -3.217 -12.119 1.00 93.25 300 ALA A O 1
ATOM 2448 N N . MET A 1 301 ? 1.554 -2.548 -13.523 1.00 94.50 301 MET A N 1
ATOM 2449 C CA . MET A 1 301 ? 2.360 -1.917 -12.471 1.00 94.50 301 MET A CA 1
ATOM 2450 C C . MET A 1 301 ? 1.603 -0.780 -11.780 1.00 94.50 301 MET A C 1
ATOM 2452 O O . MET A 1 301 ? 1.538 -0.748 -10.552 1.00 94.50 301 MET A O 1
ATOM 2456 N N . LEU A 1 302 ? 1.003 0.132 -12.553 1.00 96.25 302 LEU A N 1
ATOM 2457 C CA . LEU A 1 302 ? 0.297 1.295 -12.007 1.00 96.25 302 LEU A CA 1
ATOM 2458 C C . LEU A 1 302 ? -0.866 0.881 -11.100 1.00 96.25 302 LEU A C 1
ATOM 2460 O O . LEU A 1 302 ? -0.950 1.338 -9.962 1.00 96.25 302 LEU A O 1
ATOM 2464 N N . TYR A 1 303 ? -1.725 -0.025 -11.569 1.00 95.69 303 TYR A N 1
ATOM 2465 C CA . TYR A 1 303 ? -2.870 -0.486 -10.784 1.00 95.69 303 TYR A CA 1
ATOM 2466 C C . TYR A 1 303 ? -2.452 -1.351 -9.593 1.00 95.69 303 TYR A C 1
ATOM 2468 O O . TYR A 1 303 ? -3.062 -1.247 -8.534 1.00 95.69 303 TYR A O 1
ATOM 2476 N N . THR A 1 304 ? -1.384 -2.146 -9.717 1.00 95.69 304 THR A N 1
ATOM 2477 C CA . THR A 1 304 ? -0.840 -2.903 -8.578 1.00 95.69 304 THR A CA 1
ATOM 2478 C C . THR A 1 304 ? -0.376 -1.959 -7.473 1.00 95.69 304 THR A C 1
ATOM 2480 O O . THR A 1 304 ? -0.731 -2.164 -6.319 1.00 95.69 304 THR A O 1
ATOM 2483 N N . LEU A 1 305 ? 0.357 -0.891 -7.803 1.00 95.31 305 LEU A N 1
ATOM 2484 C CA . LEU A 1 305 ? 0.796 0.096 -6.810 1.00 95.31 305 LEU A CA 1
ATOM 2485 C C . LEU A 1 305 ? -0.387 0.833 -6.163 1.00 95.31 305 LEU A C 1
ATOM 2487 O O . LEU A 1 305 ? -0.369 1.063 -4.956 1.00 95.31 305 LEU A O 1
ATOM 2491 N N . ILE A 1 306 ? -1.422 1.160 -6.942 1.00 96.38 306 ILE A N 1
ATOM 2492 C CA . ILE A 1 306 ? -2.646 1.790 -6.426 1.00 96.38 306 ILE A CA 1
ATOM 2493 C C . ILE A 1 306 ? -3.426 0.851 -5.494 1.00 96.38 306 ILE A C 1
ATOM 2495 O O . ILE A 1 306 ? -4.082 1.333 -4.582 1.00 96.38 306 ILE A O 1
ATOM 2499 N N . VAL A 1 307 ? -3.351 -0.470 -5.678 1.00 96.38 307 VAL A N 1
ATOM 2500 C CA . VAL A 1 307 ? -4.046 -1.446 -4.820 1.00 96.38 307 VAL A CA 1
ATOM 2501 C C . VAL A 1 307 ? -3.223 -1.811 -3.582 1.00 96.38 307 VAL A C 1
ATOM 2503 O O . VAL A 1 307 ? -3.752 -1.812 -2.474 1.00 96.38 307 VAL A O 1
ATOM 2506 N N . VAL A 1 308 ? -1.931 -2.110 -3.744 1.00 95.62 308 VAL A N 1
ATOM 2507 C CA . VAL A 1 308 ? -1.086 -2.676 -2.677 1.00 95.62 308 VAL A CA 1
ATOM 2508 C C . VAL A 1 308 ? -0.984 -1.745 -1.472 1.00 95.62 308 VAL A C 1
ATOM 2510 O O . VAL A 1 308 ? -1.173 -2.197 -0.347 1.00 95.62 308 VAL A O 1
ATOM 2513 N N . PHE A 1 309 ? -0.719 -0.451 -1.675 1.00 94.94 309 PHE A N 1
ATOM 2514 C CA . PHE A 1 309 ? -0.534 0.478 -0.556 1.00 94.94 309 PHE A CA 1
ATOM 2515 C C . PHE A 1 309 ? -1.813 0.685 0.277 1.00 94.94 309 PHE A C 1
ATOM 2517 O O . PHE A 1 309 ? -1.734 0.478 1.488 1.00 94.94 309 PHE A O 1
ATOM 2524 N N . PRO A 1 310 ? -2.991 1.004 -0.303 1.00 94.50 310 PRO A N 1
ATOM 2525 C CA . PRO A 1 310 ? -4.232 1.095 0.466 1.00 94.50 310 PRO A CA 1
ATOM 2526 C C . PRO A 1 310 ? -4.623 -0.204 1.168 1.00 94.50 310 PRO A C 1
ATOM 2528 O O . PRO A 1 310 ? -5.125 -0.158 2.290 1.00 94.50 310 PRO A O 1
ATOM 2531 N N . VAL A 1 311 ? -4.379 -1.364 0.547 1.00 94.06 311 VAL A N 1
ATOM 2532 C CA . VAL A 1 311 ? -4.628 -2.665 1.188 1.00 94.06 311 VAL A CA 1
ATOM 2533 C C . VAL A 1 311 ? -3.705 -2.851 2.393 1.00 94.06 311 VAL A C 1
ATOM 2535 O O . VAL A 1 311 ? -4.189 -3.188 3.470 1.00 94.06 311 VAL A O 1
ATOM 2538 N N . CYS A 1 312 ? -2.406 -2.558 2.267 1.00 92.56 312 CYS A N 1
ATOM 2539 C CA . CYS A 1 312 ? -1.472 -2.593 3.397 1.00 92.56 312 CYS A CA 1
ATOM 2540 C C . CYS A 1 312 ? -1.898 -1.647 4.528 1.00 92.56 312 CYS A C 1
ATOM 2542 O O . CYS A 1 312 ? -1.869 -2.045 5.689 1.00 92.56 312 CYS A O 1
ATOM 2544 N N . VAL A 1 313 ? -2.328 -0.421 4.202 1.00 90.81 313 VAL A N 1
ATOM 2545 C CA . VAL A 1 313 ? -2.863 0.524 5.196 1.00 90.81 313 VAL A CA 1
ATOM 2546 C C . VAL A 1 313 ? -4.082 -0.061 5.901 1.00 90.81 313 VAL A C 1
ATOM 2548 O O . VAL A 1 313 ? -4.150 -0.032 7.126 1.00 90.81 313 VAL A O 1
ATOM 2551 N N . SER A 1 314 ? -5.025 -0.618 5.144 1.00 89.31 314 SER A N 1
ATOM 2552 C CA . SER A 1 314 ? -6.267 -1.153 5.704 1.00 89.31 314 SER A CA 1
ATOM 2553 C C . SER A 1 314 ? -6.007 -2.349 6.627 1.00 89.31 314 SER A C 1
ATOM 2555 O O . SER A 1 314 ? -6.550 -2.394 7.726 1.00 89.31 314 SER A O 1
ATOM 2557 N N . LEU A 1 315 ? -5.094 -3.250 6.244 1.00 88.12 315 LEU A N 1
ATOM 2558 C CA . LEU A 1 315 ? -4.667 -4.375 7.082 1.00 88.12 315 LEU A CA 1
ATOM 2559 C C . LEU A 1 315 ? -3.966 -3.917 8.369 1.00 88.12 315 LEU A C 1
ATOM 2561 O O . LEU A 1 315 ? -4.195 -4.496 9.427 1.00 88.12 315 LEU A O 1
ATOM 2565 N N . MET A 1 316 ? -3.132 -2.872 8.302 1.00 84.38 316 MET A N 1
ATOM 2566 C CA . MET A 1 316 ? -2.501 -2.297 9.498 1.00 84.38 316 MET A CA 1
ATOM 2567 C C . MET A 1 316 ? -3.520 -1.652 10.443 1.00 84.38 316 MET A C 1
ATOM 2569 O O . MET A 1 316 ? -3.340 -1.704 11.655 1.00 84.38 316 MET A O 1
ATOM 2573 N N . MET A 1 317 ? -4.582 -1.052 9.900 1.00 80.62 317 MET A N 1
ATOM 2574 C CA . MET A 1 317 ? -5.652 -0.445 10.694 1.00 80.62 317 MET A CA 1
ATOM 2575 C C . MET A 1 317 ? -6.575 -1.487 11.337 1.00 80.62 317 MET A C 1
ATOM 2577 O O . MET A 1 317 ? -7.030 -1.281 12.458 1.00 80.62 317 MET A O 1
ATOM 2581 N N . GLU A 1 318 ? -6.849 -2.600 10.652 1.00 75.50 318 GLU A N 1
ATOM 2582 C CA . GLU A 1 318 ? -7.669 -3.697 11.184 1.00 75.50 318 GLU A CA 1
ATOM 2583 C C . GLU A 1 318 ? -6.938 -4.486 12.279 1.00 75.50 318 GLU A C 1
ATOM 2585 O O . GLU A 1 318 ? -7.537 -4.922 13.264 1.00 75.50 318 GLU A O 1
ATOM 2590 N N . HIS A 1 31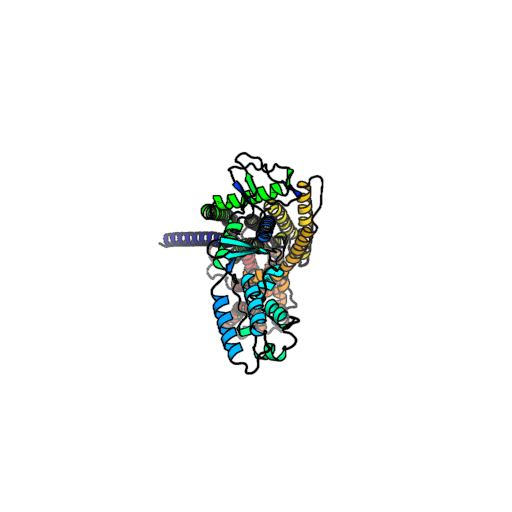9 ? -5.625 -4.642 12.132 1.00 67.31 319 HIS A N 1
ATOM 2591 C CA . HIS A 1 319 ? -4.828 -5.505 12.979 1.00 67.31 319 HIS A CA 1
ATOM 2592 C C . HIS A 1 319 ? -3.741 -4.730 13.732 1.00 67.31 319 HIS A C 1
ATOM 2594 O O . HIS A 1 319 ? -2.614 -4.576 13.259 1.00 67.31 319 HIS A O 1
ATOM 2600 N N . ASN A 1 320 ? -4.043 -4.300 14.960 1.00 60.31 320 ASN A N 1
ATOM 2601 C CA . ASN A 1 320 ? -3.113 -3.543 15.807 1.00 60.31 320 ASN A CA 1
ATOM 2602 C C . ASN A 1 320 ? -1.995 -4.414 16.445 1.00 60.31 320 ASN A C 1
ATOM 2604 O O . ASN A 1 320 ? -1.692 -4.279 17.627 1.00 60.31 320 ASN A O 1
ATOM 2608 N N . TYR A 1 321 ? -1.385 -5.344 15.695 1.00 50.28 321 TYR A N 1
ATOM 2609 C CA . TYR A 1 321 ? -0.466 -6.362 16.239 1.00 50.28 321 TYR A CA 1
ATOM 2610 C C . TYR A 1 321 ? 0.836 -5.803 16.842 1.00 50.28 321 TYR A C 1
ATOM 2612 O O . TYR A 1 321 ? 1.458 -6.484 17.653 1.00 50.28 321 TYR A O 1
ATOM 2620 N N . PHE A 1 322 ? 1.269 -4.595 16.460 1.00 51.91 322 PHE A N 1
ATOM 2621 C CA . PHE A 1 322 ? 2.608 -4.092 16.802 1.00 51.91 322 PHE A CA 1
ATOM 2622 C C . PHE A 1 322 ? 2.663 -2.648 17.333 1.00 51.91 322 PHE A C 1
ATOM 2624 O O . PHE A 1 322 ? 3.762 -2.122 17.498 1.00 51.91 322 PHE A O 1
ATOM 2631 N N . ASN A 1 323 ? 1.525 -1.98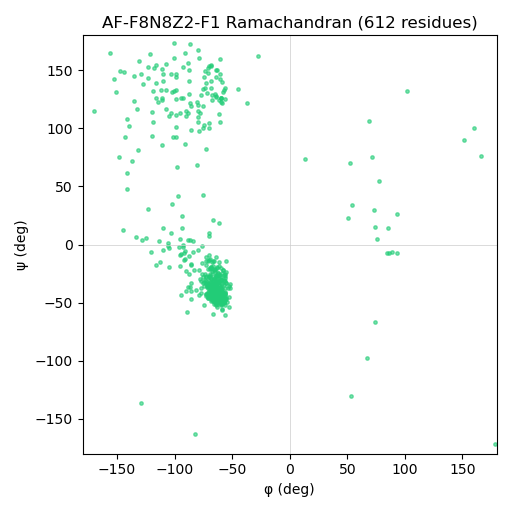0 17.581 1.00 61.97 323 ASN A N 1
ATOM 2632 C CA . ASN A 1 323 ? 1.471 -0.542 17.920 1.00 61.97 323 ASN A CA 1
ATOM 2633 C C . ASN A 1 323 ? 2.254 0.362 16.935 1.00 61.97 323 ASN A C 1
ATOM 2635 O O . ASN A 1 323 ? 2.689 1.461 17.279 1.00 61.97 323 ASN A O 1
ATOM 2639 N N . PHE A 1 324 ? 2.469 -0.105 15.702 1.00 67.94 324 PHE A N 1
ATOM 2640 C CA . PHE A 1 324 ? 3.191 0.628 14.671 1.00 67.94 324 PHE A CA 1
ATOM 2641 C C . PHE A 1 324 ? 2.240 1.538 13.903 1.00 67.94 324 PHE A C 1
ATOM 2643 O O . PHE A 1 324 ? 1.210 1.095 13.400 1.00 67.94 324 PHE A O 1
ATOM 2650 N N . SER A 1 325 ? 2.615 2.809 13.767 1.00 81.25 325 SER A N 1
ATOM 2651 C CA . SER A 1 325 ? 1.846 3.745 12.957 1.00 81.25 325 SER A CA 1
ATOM 2652 C C . SER A 1 325 ? 1.981 3.452 11.458 1.00 81.25 325 SER A C 1
ATOM 2654 O O . SER A 1 325 ? 3.019 2.985 10.979 1.00 81.25 325 SER A O 1
ATOM 2656 N N . VAL A 1 326 ? 0.950 3.817 10.695 1.00 87.06 326 VAL A N 1
ATOM 2657 C CA . VAL A 1 326 ? 0.876 3.672 9.231 1.00 87.06 326 VAL A CA 1
ATOM 2658 C C . VAL A 1 326 ? 2.021 4.401 8.507 1.00 87.06 326 VAL A C 1
ATOM 2660 O O . VAL A 1 326 ? 2.406 4.017 7.403 1.00 87.06 326 VAL A O 1
ATOM 2663 N N . TYR A 1 327 ? 2.644 5.395 9.149 1.00 89.56 327 TYR A N 1
ATOM 2664 C CA . TYR A 1 327 ? 3.795 6.136 8.620 1.00 89.56 327 TYR A CA 1
ATOM 2665 C C . TYR A 1 327 ? 5.070 5.299 8.409 1.00 89.56 327 TYR A C 1
ATOM 2667 O O . TYR A 1 327 ? 5.993 5.777 7.750 1.00 89.56 327 TYR A O 1
ATOM 2675 N N . ILE A 1 328 ? 5.128 4.056 8.905 1.00 91.56 328 ILE A N 1
ATOM 2676 C CA . ILE A 1 328 ? 6.216 3.114 8.590 1.00 91.56 328 ILE A CA 1
ATOM 2677 C C . ILE A 1 328 ? 6.173 2.664 7.125 1.00 91.56 328 ILE A C 1
ATOM 2679 O O . ILE A 1 328 ? 7.217 2.352 6.552 1.00 91.56 328 ILE A O 1
ATOM 2683 N N . LEU A 1 329 ? 4.995 2.635 6.494 1.00 93.44 329 LEU A N 1
ATOM 2684 C CA . LEU A 1 329 ? 4.882 2.193 5.107 1.00 93.44 329 LEU A CA 1
ATOM 2685 C C . LEU A 1 329 ? 5.654 3.144 4.173 1.00 93.44 329 LEU A C 1
ATOM 2687 O O . LEU A 1 329 ? 5.416 4.357 4.196 1.00 93.44 329 LEU A O 1
ATOM 2691 N N . PRO A 1 330 ? 6.552 2.626 3.312 1.00 95.31 330 PRO A N 1
ATOM 2692 C CA . PRO A 1 330 ? 7.379 3.443 2.431 1.00 95.31 330 PRO A CA 1
ATOM 2693 C C . PRO A 1 330 ? 6.591 3.877 1.187 1.00 95.31 330 PRO A C 1
ATOM 2695 O O . PRO A 1 330 ? 6.872 3.447 0.071 1.00 95.31 330 PRO A O 1
ATOM 2698 N N . PHE A 1 331 ? 5.596 4.747 1.362 1.00 95.62 331 PHE A N 1
ATOM 2699 C CA . PHE A 1 331 ? 4.727 5.243 0.282 1.00 95.62 331 PHE A CA 1
ATOM 2700 C C . PHE A 1 331 ? 5.506 5.876 -0.877 1.00 95.62 331 PHE A C 1
ATOM 2702 O O . PHE A 1 331 ? 5.129 5.715 -2.035 1.00 95.62 331 PHE A O 1
ATOM 2709 N N . ALA A 1 332 ? 6.641 6.520 -0.589 1.00 95.81 332 ALA A N 1
ATOM 2710 C CA . ALA A 1 332 ? 7.535 7.071 -1.605 1.00 95.81 332 ALA A CA 1
ATOM 2711 C C . ALA A 1 332 ? 8.127 6.005 -2.556 1.00 95.81 332 ALA A C 1
ATOM 2713 O O . ALA A 1 332 ? 8.596 6.351 -3.634 1.00 95.81 332 ALA A O 1
ATOM 2714 N N . MET A 1 333 ? 8.061 4.711 -2.230 1.00 94.81 333 MET A N 1
ATOM 2715 C CA . MET A 1 333 ? 8.522 3.633 -3.110 1.00 94.81 333 MET A CA 1
ATOM 2716 C C . MET A 1 333 ? 7.687 3.523 -4.397 1.00 94.81 333 MET A C 1
ATOM 2718 O O . MET A 1 333 ? 8.239 3.261 -5.466 1.00 94.81 333 MET A O 1
ATOM 2722 N N . GLY A 1 334 ? 6.378 3.783 -4.324 1.00 94.75 334 GLY A N 1
ATOM 2723 C CA . GLY A 1 334 ? 5.489 3.797 -5.490 1.00 94.75 334 GLY A CA 1
ATOM 2724 C C . GLY A 1 334 ? 5.954 4.763 -6.590 1.00 94.75 334 GLY A C 1
ATOM 2725 O O . GLY A 1 334 ? 6.269 4.312 -7.697 1.00 94.75 334 GLY A O 1
ATOM 2726 N N . PRO A 1 335 ? 6.062 6.077 -6.318 1.00 95.00 335 PRO A N 1
ATOM 2727 C CA . PRO A 1 335 ? 6.535 7.036 -7.307 1.00 95.00 335 PRO A CA 1
ATOM 2728 C C . PRO A 1 335 ? 7.989 6.810 -7.732 1.00 95.00 335 PRO A C 1
ATOM 2730 O O . PRO A 1 335 ? 8.313 7.156 -8.864 1.00 95.00 335 PRO A O 1
ATOM 2733 N N . ILE A 1 336 ? 8.851 6.199 -6.905 1.00 92.75 336 ILE A N 1
ATOM 2734 C CA . ILE A 1 336 ? 10.207 5.793 -7.325 1.00 92.75 336 ILE A CA 1
ATOM 2735 C C . ILE A 1 336 ? 10.128 4.815 -8.503 1.00 92.75 336 ILE A C 1
ATOM 2737 O O . ILE A 1 336 ? 10.746 5.059 -9.541 1.00 92.75 336 ILE A O 1
ATOM 2741 N N . PHE A 1 337 ? 9.337 3.743 -8.390 1.00 92.38 337 PHE A N 1
ATOM 2742 C CA . PHE A 1 337 ? 9.205 2.766 -9.476 1.00 92.38 337 PHE A CA 1
ATOM 2743 C C . PHE A 1 337 ? 8.570 3.374 -10.724 1.00 92.38 337 PHE A C 1
ATOM 2745 O O . PHE A 1 337 ? 9.100 3.211 -11.825 1.00 92.38 337 PHE A O 1
ATOM 2752 N N . VAL A 1 338 ? 7.485 4.138 -10.567 1.00 93.50 338 VAL A N 1
ATOM 2753 C CA . VAL A 1 338 ? 6.842 4.787 -11.718 1.00 93.50 338 VAL A CA 1
ATOM 2754 C C . VAL A 1 338 ? 7.796 5.780 -12.385 1.00 93.50 338 VAL A C 1
ATOM 2756 O O . VAL A 1 338 ? 7.881 5.809 -13.608 1.00 93.50 338 VAL A O 1
ATOM 2759 N N . ARG A 1 339 ? 8.584 6.543 -11.618 1.00 89.69 339 ARG A N 1
ATOM 2760 C CA . ARG A 1 339 ? 9.554 7.495 -12.173 1.00 89.69 339 ARG A CA 1
ATOM 2761 C C . ARG A 1 339 ? 10.676 6.809 -12.951 1.00 89.69 339 ARG A C 1
ATOM 2763 O O . ARG A 1 339 ? 11.137 7.385 -13.933 1.00 89.69 339 ARG A O 1
ATOM 2770 N N . ILE A 1 340 ? 11.134 5.637 -12.514 1.00 85.94 340 ILE A N 1
ATOM 2771 C CA . ILE A 1 340 ? 12.231 4.899 -13.160 1.00 85.94 340 ILE A CA 1
ATOM 2772 C C . ILE A 1 340 ? 11.791 4.292 -14.495 1.00 85.94 340 ILE A C 1
ATOM 2774 O O . ILE A 1 340 ? 12.542 4.355 -15.467 1.00 85.94 34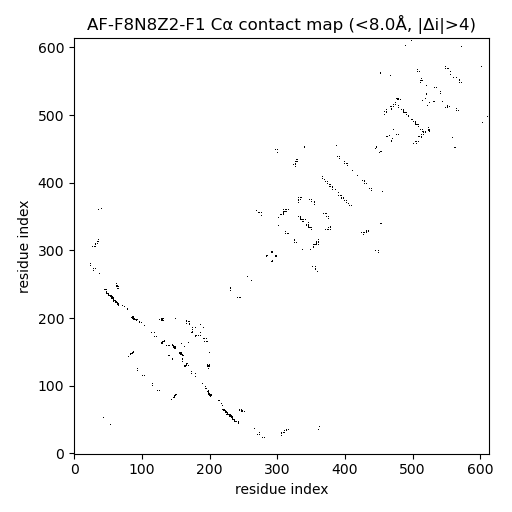0 ILE A O 1
ATOM 2778 N N . PHE A 1 341 ? 10.589 3.714 -14.554 1.00 85.12 341 PHE A N 1
ATOM 2779 C CA . PHE A 1 341 ? 10.112 3.000 -15.745 1.00 85.12 341 PHE A CA 1
ATOM 2780 C C . PHE A 1 341 ? 9.244 3.851 -16.683 1.00 85.12 341 PHE A C 1
ATOM 2782 O O . PHE A 1 341 ? 9.083 3.497 -17.852 1.00 85.12 341 PHE A O 1
ATOM 2789 N N . MET A 1 342 ? 8.698 4.963 -16.191 1.00 88.31 342 MET A N 1
ATOM 2790 C CA . MET A 1 342 ? 7.821 5.876 -16.927 1.00 88.31 342 MET A CA 1
ATOM 2791 C C . MET A 1 342 ? 8.320 7.327 -16.785 1.00 88.31 342 MET A C 1
ATOM 2793 O O . MET A 1 342 ? 9.516 7.594 -16.897 1.00 88.31 342 MET A O 1
ATOM 2797 N N . ASP A 1 343 ? 7.418 8.284 -16.554 1.00 88.19 343 ASP A N 1
ATOM 2798 C CA . ASP A 1 343 ? 7.726 9.705 -16.419 1.00 88.19 343 ASP A CA 1
ATOM 2799 C C . ASP A 1 343 ? 7.280 10.289 -15.071 1.00 88.19 343 ASP A C 1
ATOM 2801 O O . ASP A 1 343 ? 6.460 9.725 -14.342 1.00 88.19 343 ASP A O 1
ATOM 2805 N N . SER A 1 344 ? 7.815 11.467 -14.745 1.00 91.06 344 SER A N 1
ATOM 2806 C CA . SER A 1 344 ? 7.546 12.167 -13.486 1.00 91.06 344 SER A CA 1
ATOM 2807 C C . SER A 1 344 ? 6.084 12.580 -13.310 1.00 91.06 344 SER A C 1
ATOM 2809 O O . SER A 1 344 ? 5.592 12.556 -12.183 1.00 91.06 344 SER A O 1
ATOM 2811 N N . ARG A 1 345 ? 5.369 12.925 -14.393 1.00 93.81 345 ARG A N 1
ATOM 2812 C CA . ARG A 1 345 ? 3.955 13.328 -14.313 1.00 93.81 345 ARG A CA 1
ATOM 2813 C C . ARG A 1 345 ? 3.091 12.140 -13.911 1.00 93.81 345 ARG A C 1
ATOM 2815 O O . ARG A 1 345 ? 2.297 12.254 -12.984 1.00 93.81 345 ARG A O 1
ATOM 2822 N N . THR A 1 346 ? 3.294 10.995 -14.558 1.00 95.00 346 THR A N 1
ATOM 2823 C CA . THR A 1 346 ? 2.573 9.759 -14.226 1.00 95.00 346 THR A CA 1
ATOM 2824 C C . THR A 1 346 ? 2.908 9.285 -12.814 1.00 95.00 346 THR A C 1
ATOM 2826 O O . THR A 1 346 ? 2.005 8.888 -12.079 1.00 95.00 346 THR A O 1
ATOM 2829 N N . ALA A 1 347 ? 4.174 9.393 -12.392 1.00 95.88 347 ALA A N 1
ATOM 2830 C CA . ALA A 1 347 ? 4.591 9.060 -11.028 1.00 95.88 347 ALA A CA 1
ATOM 2831 C C . ALA A 1 347 ? 3.864 9.903 -9.975 1.00 95.88 347 ALA A C 1
ATOM 2833 O O . ALA A 1 347 ? 3.347 9.354 -9.004 1.00 95.88 347 ALA A O 1
ATOM 2834 N N . PHE A 1 348 ? 3.767 11.215 -10.199 1.00 96.69 348 PHE A N 1
ATOM 2835 C CA . PHE A 1 348 ? 3.067 12.121 -9.296 1.00 96.69 348 PHE A CA 1
ATOM 2836 C C . PHE A 1 348 ? 1.568 11.816 -9.210 1.00 96.69 348 PHE A C 1
ATOM 2838 O O . PHE A 1 348 ? 1.046 11.649 -8.112 1.00 96.69 348 PHE A O 1
ATOM 2845 N N . ILE A 1 349 ? 0.883 11.689 -10.354 1.00 97.31 349 ILE A N 1
ATOM 2846 C CA . ILE A 1 349 ? -0.564 11.423 -10.385 1.00 97.31 349 ILE A CA 1
ATOM 2847 C C . ILE A 1 349 ? -0.894 10.071 -9.743 1.00 97.31 349 ILE A C 1
ATOM 2849 O O . ILE A 1 349 ? -1.832 9.984 -8.955 1.00 97.31 349 ILE A O 1
ATOM 2853 N N . THR A 1 350 ? -0.101 9.033 -10.027 1.00 97.50 350 THR A N 1
ATOM 2854 C CA . THR A 1 350 ? -0.279 7.703 -9.421 1.00 97.50 350 THR A CA 1
ATOM 2855 C C . THR A 1 350 ? -0.115 7.774 -7.907 1.00 97.50 350 THR A C 1
ATOM 2857 O O . THR A 1 350 ? -0.971 7.288 -7.180 1.00 97.50 350 THR A O 1
ATOM 2860 N N . HIS A 1 351 ? 0.944 8.433 -7.425 1.00 97.88 351 HIS A N 1
ATOM 2861 C CA . HIS A 1 351 ? 1.193 8.600 -5.992 1.00 97.88 351 HIS A CA 1
ATOM 2862 C C . HIS A 1 351 ? 0.064 9.350 -5.288 1.00 97.88 351 HIS A C 1
ATOM 2864 O O . HIS A 1 351 ? -0.413 8.908 -4.249 1.00 97.88 351 HIS A O 1
ATOM 2870 N N . LEU A 1 352 ? -0.400 10.452 -5.879 1.00 97.75 352 LEU A N 1
ATOM 2871 C CA . LEU A 1 352 ? -1.486 11.260 -5.336 1.00 97.75 352 LEU A CA 1
ATOM 2872 C C . LEU A 1 352 ? -2.772 10.431 -5.174 1.00 97.75 352 LEU A C 1
ATOM 2874 O O . LEU A 1 352 ? -3.388 10.446 -4.111 1.00 97.75 352 LEU A O 1
ATOM 2878 N N . VAL A 1 353 ? -3.147 9.669 -6.208 1.00 97.81 353 VAL A N 1
ATOM 2879 C CA . VAL A 1 353 ? -4.311 8.770 -6.178 1.00 97.81 353 VAL A CA 1
ATOM 2880 C C . VAL A 1 353 ? -4.157 7.714 -5.083 1.00 97.81 353 VAL A C 1
ATOM 2882 O O . VAL A 1 353 ? -5.075 7.520 -4.289 1.00 97.81 353 VAL A O 1
ATOM 2885 N N . THR A 1 354 ? -2.986 7.081 -4.983 1.00 97.50 354 THR A N 1
ATOM 2886 C CA . THR A 1 354 ? -2.693 6.090 -3.939 1.00 97.50 354 THR A CA 1
ATOM 2887 C C . THR A 1 354 ? -2.806 6.683 -2.530 1.00 97.50 354 THR A C 1
ATOM 2889 O O . THR A 1 354 ? -3.377 6.045 -1.643 1.00 97.50 354 THR A O 1
ATOM 2892 N N . VAL A 1 355 ? -2.300 7.902 -2.310 1.00 97.44 355 VAL A N 1
ATOM 2893 C CA . VAL A 1 355 ? -2.363 8.601 -1.014 1.00 97.44 355 VAL A CA 1
ATOM 2894 C C . VAL A 1 355 ? -3.803 8.955 -0.643 1.00 97.44 355 VAL A C 1
ATOM 2896 O O . VAL A 1 355 ? -4.211 8.665 0.479 1.00 97.44 355 VAL A O 1
ATOM 2899 N N . PHE A 1 356 ? -4.593 9.510 -1.568 1.00 96.75 356 PHE A N 1
ATOM 2900 C CA . PHE A 1 356 ? -5.998 9.842 -1.306 1.00 96.75 356 PHE A CA 1
ATOM 2901 C C . PHE A 1 356 ? -6.838 8.608 -0.980 1.00 96.75 356 PHE A C 1
ATOM 2903 O O . PHE A 1 356 ? -7.568 8.602 0.007 1.00 96.75 356 PHE A O 1
ATOM 2910 N N . ILE A 1 357 ? -6.684 7.529 -1.752 1.00 95.75 357 ILE A N 1
ATOM 2911 C CA . ILE A 1 357 ? -7.387 6.271 -1.478 1.00 95.75 357 ILE A CA 1
ATOM 2912 C C . ILE A 1 357 ? -6.988 5.715 -0.103 1.00 95.75 357 ILE A C 1
ATOM 2914 O O . ILE A 1 357 ? -7.851 5.291 0.661 1.00 95.75 357 ILE A O 1
ATOM 2918 N N . SER A 1 358 ? -5.698 5.758 0.238 1.00 94.44 358 SER A N 1
ATOM 2919 C CA . SER A 1 358 ? -5.200 5.274 1.533 1.00 94.44 358 SER A CA 1
ATOM 2920 C C . SER A 1 358 ? -5.702 6.109 2.713 1.00 94.44 358 SER A C 1
ATOM 2922 O O . SER A 1 358 ? -5.977 5.562 3.778 1.00 94.44 358 SER A O 1
ATOM 2924 N N . ALA A 1 359 ? -5.858 7.423 2.530 1.00 91.62 359 ALA A N 1
ATOM 2925 C CA . ALA A 1 359 ? -6.323 8.331 3.574 1.00 91.62 359 ALA A CA 1
ATOM 2926 C C . ALA A 1 359 ? -7.750 8.010 4.052 1.00 91.62 359 ALA A C 1
ATOM 2928 O O . ALA A 1 359 ? -8.063 8.254 5.213 1.00 91.62 359 ALA A O 1
ATOM 2929 N N . CYS A 1 360 ? -8.582 7.397 3.202 1.00 87.25 360 CYS A N 1
ATOM 2930 C CA . CYS A 1 360 ? -9.942 6.971 3.548 1.00 87.25 360 CYS A CA 1
ATOM 2931 C C . CYS A 1 360 ? -9.987 5.931 4.685 1.00 87.25 360 CYS A C 1
ATOM 2933 O O . CYS A 1 360 ? -10.991 5.833 5.386 1.00 87.25 360 CYS A O 1
ATOM 2935 N N . ALA A 1 361 ? -8.919 5.150 4.874 1.00 85.75 361 ALA A N 1
ATOM 2936 C CA . ALA A 1 361 ? -8.819 4.170 5.957 1.00 85.75 361 ALA A CA 1
ATOM 2937 C C . ALA A 1 361 ? -8.350 4.789 7.289 1.00 85.75 361 ALA A C 1
ATOM 2939 O O . ALA A 1 361 ? -8.300 4.095 8.304 1.00 85.75 361 ALA A O 1
ATOM 2940 N N . LEU A 1 362 ? -7.960 6.069 7.292 1.00 82.81 362 LEU A N 1
ATOM 2941 C CA . LEU A 1 362 ? -7.285 6.721 8.410 1.00 82.81 362 LEU A CA 1
ATOM 2942 C C . LEU A 1 362 ? -8.179 7.743 9.104 1.00 82.81 362 LEU A C 1
ATOM 2944 O O . LEU A 1 362 ? -8.939 8.477 8.482 1.00 82.81 362 LEU A O 1
ATOM 2948 N N . ARG A 1 363 ? -7.991 7.859 10.419 1.00 72.12 363 ARG A N 1
ATOM 2949 C CA . ARG A 1 363 ? -8.654 8.874 11.245 1.00 72.12 363 ARG A CA 1
ATOM 2950 C C . ARG A 1 363 ? -8.117 10.288 10.981 1.00 72.12 363 ARG A C 1
ATOM 2952 O O . ARG A 1 363 ? -8.891 11.223 10.805 1.00 72.12 363 ARG A O 1
ATOM 2959 N N . TYR A 1 364 ? -6.791 10.438 10.928 1.00 76.19 364 TYR A N 1
ATOM 2960 C CA . TYR A 1 364 ? -6.096 11.710 10.682 1.00 76.19 364 TYR A CA 1
ATOM 2961 C C . TYR A 1 364 ? -5.687 11.825 9.207 1.00 76.19 364 TYR A C 1
ATOM 2963 O O . TYR A 1 364 ? -4.510 11.774 8.850 1.00 76.19 364 TYR A O 1
ATOM 2971 N N . GLN A 1 365 ? -6.691 11.925 8.333 1.00 87.44 365 GLN A N 1
ATOM 2972 C CA . GLN A 1 365 ? -6.508 11.926 6.877 1.00 87.44 365 GLN A CA 1
ATOM 2973 C C . GLN A 1 365 ? -5.658 13.102 6.358 1.00 87.44 365 GLN A C 1
ATOM 2975 O O . GLN A 1 365 ? -4.839 12.907 5.461 1.00 87.44 365 GLN A O 1
ATOM 2980 N N . PHE A 1 366 ? -5.808 14.307 6.920 1.00 86.75 366 PHE A N 1
ATOM 2981 C CA . PHE A 1 366 ? -5.122 15.509 6.428 1.00 86.75 366 PHE A CA 1
ATOM 2982 C C . PHE A 1 366 ? -3.609 15.462 6.667 1.00 86.75 366 PHE A C 1
ATOM 2984 O O . PHE A 1 366 ? -2.844 15.648 5.719 1.00 86.75 366 PHE A O 1
ATOM 2991 N N . ASP A 1 367 ? -3.182 15.134 7.888 1.00 87.25 367 ASP A N 1
ATOM 2992 C CA . ASP A 1 367 ? -1.768 14.971 8.251 1.00 87.25 367 ASP A CA 1
ATOM 2993 C C . ASP A 1 367 ? -1.090 13.955 7.336 1.00 87.25 367 ASP A C 1
ATOM 2995 O O . ASP A 1 367 ? -0.025 14.212 6.767 1.00 87.25 367 ASP A O 1
ATOM 2999 N N . PHE A 1 368 ? -1.754 12.814 7.137 1.00 91.50 368 PHE A N 1
ATOM 3000 C CA . PHE A 1 368 ? -1.251 11.750 6.286 1.00 91.50 368 PHE A CA 1
ATOM 3001 C C . PHE A 1 368 ? -1.074 12.217 4.838 1.00 91.50 368 PHE A C 1
ATOM 3003 O O . PHE A 1 368 ? -0.010 12.005 4.254 1.00 91.50 368 PHE A O 1
ATOM 3010 N N . ILE A 1 369 ? -2.080 12.890 4.266 1.00 95.69 369 ILE A N 1
ATOM 3011 C CA . ILE A 1 369 ? -2.019 13.401 2.891 1.00 95.69 369 ILE A CA 1
ATOM 3012 C C . ILE A 1 369 ? -0.853 14.379 2.730 1.00 95.69 369 ILE A C 1
ATOM 3014 O O . ILE A 1 369 ? -0.086 14.249 1.774 1.00 95.69 369 ILE A O 1
ATOM 3018 N N . ILE A 1 370 ? -0.682 15.329 3.654 1.00 95.06 370 ILE A N 1
ATOM 3019 C CA . ILE A 1 370 ? 0.382 16.341 3.582 1.00 95.06 370 ILE A CA 1
ATOM 3020 C C . ILE A 1 370 ? 1.759 15.673 3.653 1.00 95.06 370 ILE A C 1
ATOM 3022 O O . ILE A 1 370 ? 2.583 15.858 2.752 1.00 95.06 370 ILE A O 1
ATOM 3026 N N . ILE A 1 371 ? 1.993 14.854 4.683 1.00 94.75 371 ILE A N 1
ATOM 3027 C CA . ILE A 1 371 ? 3.286 14.200 4.921 1.00 94.75 371 ILE A CA 1
ATOM 3028 C C . ILE A 1 371 ? 3.659 13.303 3.733 1.00 94.75 371 ILE A C 1
ATOM 3030 O O . ILE A 1 371 ? 4.771 13.398 3.206 1.00 94.75 371 ILE A O 1
ATOM 3034 N N . GLN A 1 372 ? 2.730 12.465 3.262 1.00 97.06 372 GLN A N 1
ATOM 3035 C CA . GLN A 1 372 ? 3.017 11.518 2.183 1.00 97.06 372 GLN A CA 1
ATOM 3036 C C . GLN A 1 372 ? 3.129 12.185 0.812 1.00 97.06 372 GLN A C 1
ATOM 3038 O O . GLN A 1 372 ? 3.907 11.731 -0.031 1.00 97.06 372 GLN A O 1
ATOM 3043 N N . THR A 1 373 ? 2.409 13.281 0.569 1.00 97.25 373 THR A N 1
ATOM 3044 C CA . THR A 1 373 ? 2.563 14.052 -0.673 1.00 97.25 373 THR A CA 1
ATOM 3045 C C . THR A 1 373 ? 3.954 14.679 -0.751 1.00 97.25 373 THR A C 1
ATOM 3047 O O . THR A 1 373 ? 4.610 14.572 -1.789 1.00 97.25 373 THR A O 1
ATOM 3050 N N . VAL A 1 374 ? 4.448 15.258 0.352 1.00 97.38 374 VAL A N 1
ATOM 3051 C CA . VAL A 1 374 ? 5.815 15.801 0.427 1.00 97.38 374 VAL A CA 1
ATOM 3052 C C . VAL A 1 374 ? 6.852 14.698 0.215 1.00 97.38 374 VAL A C 1
ATOM 3054 O O . VAL A 1 374 ? 7.735 14.857 -0.628 1.00 97.38 374 VAL A O 1
ATOM 3057 N N . ALA A 1 375 ? 6.703 13.553 0.889 1.00 96.88 375 ALA A N 1
ATOM 3058 C CA . ALA A 1 375 ? 7.592 12.404 0.715 1.00 96.88 375 ALA A CA 1
ATOM 3059 C C . ALA A 1 375 ? 7.679 11.951 -0.756 1.00 96.88 375 ALA A C 1
ATOM 3061 O O . ALA A 1 375 ? 8.770 11.748 -1.294 1.00 96.88 375 ALA A O 1
ATOM 3062 N N . GLY A 1 376 ? 6.532 11.838 -1.434 1.00 96.12 376 GLY A N 1
ATOM 3063 C CA . GLY A 1 376 ? 6.471 11.453 -2.844 1.00 96.12 376 GLY A CA 1
ATOM 3064 C C . GLY A 1 376 ? 7.111 12.477 -3.779 1.00 96.12 376 GLY A C 1
ATOM 3065 O O . GLY A 1 376 ? 7.874 12.102 -4.667 1.00 96.12 376 GLY A O 1
ATOM 3066 N N . LEU A 1 377 ? 6.856 13.772 -3.571 1.00 95.94 377 LEU A N 1
ATOM 3067 C CA . LEU A 1 377 ? 7.460 14.844 -4.370 1.00 95.94 377 LEU A CA 1
ATOM 3068 C C . LEU A 1 377 ? 8.985 14.864 -4.241 1.00 95.94 377 LEU A C 1
ATOM 3070 O O . LEU A 1 377 ? 9.690 14.917 -5.251 1.00 95.94 377 LEU A O 1
ATOM 3074 N N . VAL A 1 378 ? 9.498 14.762 -3.012 1.00 95.75 378 VAL A N 1
ATOM 3075 C CA . VAL A 1 378 ? 10.942 14.697 -2.750 1.00 95.75 378 VAL A CA 1
ATOM 3076 C C . VAL A 1 378 ? 11.560 13.482 -3.440 1.00 95.75 378 VAL A C 1
ATOM 3078 O O . VAL A 1 378 ? 12.614 13.607 -4.072 1.00 95.75 378 VAL A O 1
ATOM 3081 N N . ALA A 1 379 ? 10.882 12.333 -3.415 1.00 94.25 379 ALA A N 1
ATOM 3082 C CA . ALA A 1 379 ? 11.338 11.139 -4.116 1.00 94.25 379 ALA A CA 1
ATOM 3083 C C . ALA A 1 379 ? 11.396 11.324 -5.643 1.00 94.25 379 ALA A C 1
ATOM 3085 O O . ALA A 1 379 ? 12.397 10.981 -6.274 1.00 94.25 379 ALA A O 1
ATOM 3086 N N . ILE A 1 380 ? 10.363 11.924 -6.243 1.00 93.00 380 ILE A N 1
ATOM 3087 C CA . ILE A 1 380 ? 10.291 12.170 -7.693 1.00 93.00 380 ILE A CA 1
ATOM 3088 C C . ILE A 1 380 ? 11.378 13.151 -8.147 1.00 93.00 380 ILE A C 1
ATOM 3090 O O . ILE A 1 380 ? 12.017 12.927 -9.179 1.00 93.00 380 ILE A O 1
ATOM 3094 N N . TYR A 1 381 ? 11.595 14.234 -7.399 1.00 90.81 381 TYR A N 1
ATOM 3095 C CA . TYR A 1 381 ? 12.548 15.280 -7.779 1.00 90.81 381 TYR A CA 1
ATOM 3096 C C . TYR A 1 381 ? 14.003 14.868 -7.571 1.00 90.81 381 TYR A C 1
ATOM 3098 O O . TYR A 1 381 ? 14.855 15.224 -8.386 1.00 90.81 381 TYR A O 1
ATOM 3106 N N . THR A 1 382 ? 14.291 14.057 -6.551 1.00 89.00 382 THR A N 1
ATOM 3107 C CA . THR A 1 382 ? 15.652 13.546 -6.317 1.00 89.00 382 THR A CA 1
ATOM 3108 C C . THR A 1 382 ? 16.081 12.548 -7.402 1.00 89.00 382 THR A C 1
ATOM 3110 O O . THR A 1 382 ? 17.263 12.454 -7.729 1.00 89.00 382 THR A O 1
ATOM 3113 N N . LEU A 1 383 ? 15.126 11.857 -8.037 1.00 80.31 383 LEU A N 1
ATOM 3114 C CA . LEU A 1 383 ? 15.358 10.871 -9.102 1.00 80.31 383 LEU A CA 1
ATOM 3115 C C . LEU A 1 383 ? 15.275 11.446 -10.527 1.00 80.31 383 LEU A C 1
ATOM 3117 O O . LEU A 1 383 ? 14.988 10.719 -11.481 1.00 80.31 383 LEU A O 1
ATOM 3121 N N . ARG A 1 384 ? 15.505 12.754 -10.708 1.00 65.00 384 ARG A N 1
ATOM 3122 C CA . ARG A 1 384 ? 15.347 13.415 -12.015 1.00 65.00 384 ARG A CA 1
ATOM 3123 C C . ARG A 1 384 ? 16.201 12.787 -13.127 1.00 65.00 384 ARG A C 1
ATOM 3125 O O . ARG A 1 384 ? 15.727 12.758 -14.256 1.00 65.00 384 ARG A O 1
ATOM 3132 N N . GLU A 1 385 ? 17.362 12.213 -12.819 1.00 61.72 385 GLU A N 1
ATOM 3133 C CA . GLU A 1 385 ? 18.201 11.464 -13.766 1.00 61.72 385 GLU A CA 1
ATOM 3134 C C . GLU A 1 385 ? 18.853 10.277 -13.046 1.00 61.72 385 GLU A C 1
ATOM 3136 O O . GLU A 1 385 ? 19.896 10.426 -12.407 1.00 61.72 385 GLU A O 1
ATOM 3141 N N . VAL A 1 386 ? 18.215 9.101 -13.084 1.00 60.16 386 VAL A N 1
ATOM 3142 C CA . VAL A 1 386 ? 18.751 7.913 -12.404 1.00 60.16 386 VAL A CA 1
ATOM 3143 C C . VAL A 1 386 ? 19.920 7.345 -13.204 1.00 60.16 386 VAL A C 1
ATOM 3145 O O . VAL A 1 386 ? 19.727 6.653 -14.201 1.00 60.16 386 VAL A O 1
ATOM 3148 N N . SER A 1 387 ? 21.135 7.649 -12.764 1.00 57.78 387 SER A N 1
ATOM 3149 C CA . SER A 1 387 ? 22.387 7.194 -13.375 1.00 57.78 387 SER A CA 1
ATOM 3150 C C . SER A 1 387 ? 23.205 6.299 -12.445 1.00 57.78 387 SER A C 1
ATOM 3152 O O . SER A 1 387 ? 24.086 5.580 -12.912 1.00 57.78 387 SER A O 1
ATOM 3154 N N . THR A 1 388 ? 22.929 6.305 -11.132 1.00 65.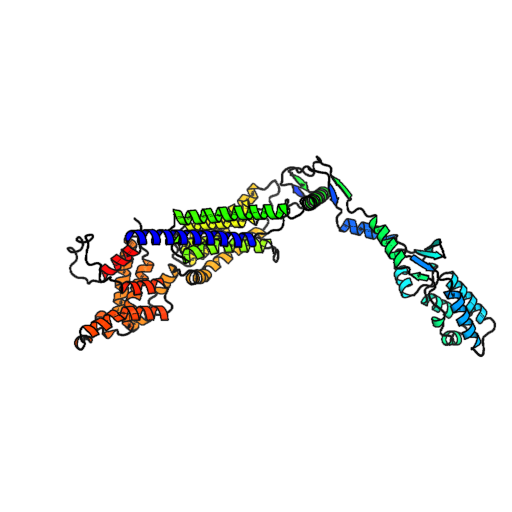50 388 THR A N 1
ATOM 3155 C CA . THR A 1 388 ? 23.763 5.605 -10.142 1.00 65.50 388 THR A CA 1
ATOM 3156 C C . THR A 1 388 ? 22.967 4.991 -8.991 1.00 65.50 388 THR A C 1
ATOM 3158 O O . THR A 1 388 ? 21.963 5.529 -8.526 1.00 65.50 388 THR A O 1
ATOM 3161 N N . ARG A 1 389 ? 23.470 3.868 -8.460 1.00 70.00 389 ARG A N 1
ATOM 3162 C CA . ARG A 1 389 ? 22.871 3.150 -7.316 1.00 70.00 389 ARG A CA 1
ATOM 3163 C C . ARG A 1 389 ? 22.812 4.003 -6.038 1.00 70.00 389 ARG A C 1
ATOM 3165 O O . ARG A 1 389 ? 21.902 3.851 -5.231 1.00 70.00 389 ARG A O 1
ATOM 3172 N N . SER A 1 390 ? 23.748 4.941 -5.871 1.00 77.62 390 SER A N 1
ATOM 3173 C CA . SER A 1 390 ? 23.823 5.842 -4.711 1.00 77.62 390 SER A CA 1
ATOM 3174 C C . SER A 1 390 ? 22.678 6.861 -4.646 1.00 77.62 390 SER A C 1
ATOM 3176 O O . SER A 1 390 ? 22.394 7.392 -3.570 1.00 77.62 390 SER A O 1
ATOM 3178 N N . GLN A 1 391 ? 21.981 7.122 -5.757 1.00 80.94 391 GLN A N 1
ATOM 3179 C CA . GLN A 1 391 ? 20.847 8.049 -5.778 1.00 80.94 391 GLN A CA 1
ATOM 3180 C C . GLN A 1 391 ? 19.642 7.525 -4.993 1.00 80.94 391 GLN A C 1
ATOM 3182 O O . GLN A 1 391 ? 18.959 8.325 -4.358 1.00 80.94 391 GLN A O 1
ATOM 3187 N N . VAL A 1 392 ? 19.407 6.207 -4.955 1.00 81.94 392 VAL A N 1
ATOM 3188 C CA . VAL A 1 392 ? 18.319 5.619 -4.149 1.00 81.94 392 VAL A CA 1
ATOM 3189 C C . VAL A 1 392 ? 18.562 5.875 -2.658 1.00 81.94 392 VAL A C 1
ATOM 3191 O O . VAL A 1 392 ? 17.656 6.312 -1.954 1.00 81.94 392 VAL A O 1
ATOM 3194 N N . PHE A 1 393 ? 19.807 5.716 -2.194 1.00 86.75 393 PHE A N 1
ATOM 3195 C CA . PHE A 1 393 ? 20.187 6.013 -0.809 1.00 86.75 393 PHE A CA 1
ATOM 3196 C C . PHE A 1 393 ? 20.009 7.498 -0.464 1.00 86.75 393 PHE A C 1
ATOM 3198 O O . PHE A 1 393 ? 19.403 7.836 0.550 1.00 86.75 393 PHE A O 1
ATOM 3205 N N . ARG A 1 394 ? 20.480 8.402 -1.337 1.00 89.06 394 ARG A N 1
ATOM 3206 C CA . ARG A 1 394 ? 20.274 9.851 -1.160 1.00 89.06 394 ARG A CA 1
ATOM 3207 C C . ARG A 1 394 ? 18.789 10.210 -1.122 1.00 89.06 394 ARG A C 1
ATOM 3209 O O . ARG A 1 394 ? 18.393 11.055 -0.330 1.00 89.06 394 ARG A O 1
ATOM 3216 N N . THR A 1 395 ? 17.978 9.551 -1.946 1.00 91.12 395 THR A N 1
ATOM 3217 C CA . THR A 1 395 ? 16.526 9.752 -1.980 1.00 91.12 395 THR A CA 1
ATOM 3218 C C . THR A 1 395 ? 15.884 9.346 -0.657 1.00 91.12 395 THR A C 1
ATOM 3220 O O . THR A 1 395 ? 15.132 10.135 -0.097 1.00 91.12 395 THR A O 1
ATOM 3223 N N . ALA A 1 396 ? 16.225 8.176 -0.112 1.00 93.19 396 ALA A N 1
ATOM 3224 C CA . ALA A 1 396 ? 15.723 7.730 1.188 1.00 93.19 396 ALA A CA 1
ATOM 3225 C C . ALA A 1 396 ? 16.056 8.722 2.319 1.00 93.19 396 ALA A C 1
ATOM 3227 O O . ALA A 1 396 ? 15.188 9.052 3.128 1.00 93.19 396 ALA A O 1
ATOM 3228 N N . LEU A 1 397 ? 17.284 9.256 2.331 1.00 94.12 397 LEU A N 1
ATOM 3229 C CA . LEU A 1 397 ? 17.708 10.263 3.306 1.00 94.12 397 LEU A CA 1
ATOM 3230 C C . LEU A 1 397 ? 16.920 11.576 3.170 1.00 94.12 397 LEU A C 1
ATOM 3232 O O . LEU A 1 397 ? 16.436 12.107 4.168 1.00 94.12 397 LEU A O 1
ATOM 3236 N N . TRP A 1 398 ? 16.763 12.094 1.947 1.00 95.25 398 TRP A N 1
ATOM 3237 C CA . TRP A 1 398 ? 15.997 13.321 1.711 1.00 95.25 398 TRP A CA 1
ATOM 3238 C C . TRP A 1 398 ? 14.519 13.159 2.050 1.00 95.25 398 TRP A C 1
ATOM 3240 O O . TRP A 1 398 ? 13.935 14.067 2.642 1.00 95.25 398 TRP A O 1
ATOM 3250 N N . VAL A 1 399 ? 13.928 12.002 1.738 1.00 96.19 399 VAL A N 1
ATOM 3251 C CA . VAL A 1 399 ? 12.550 11.685 2.128 1.00 96.19 399 VAL A CA 1
ATOM 3252 C C . VAL A 1 399 ? 12.422 11.721 3.649 1.00 96.19 399 VAL A C 1
ATOM 3254 O O . VAL A 1 399 ? 11.602 12.492 4.137 1.00 96.19 399 VAL A O 1
ATOM 3257 N N . PHE A 1 400 ? 13.284 11.013 4.389 1.00 96.25 400 PHE A N 1
ATOM 3258 C CA . PHE A 1 400 ? 13.284 11.022 5.857 1.00 96.25 400 PHE A CA 1
ATOM 3259 C C . PHE A 1 400 ? 13.350 12.445 6.434 1.00 96.25 400 PHE A C 1
ATOM 3261 O O . PHE A 1 400 ? 12.475 12.845 7.203 1.00 96.25 400 PHE A O 1
ATOM 3268 N N . ILE A 1 401 ? 14.341 13.239 6.014 1.00 96.38 401 ILE A N 1
ATOM 3269 C CA . ILE A 1 401 ? 14.519 14.616 6.497 1.00 96.38 401 ILE A CA 1
ATOM 3270 C C . ILE A 1 401 ? 13.273 15.459 6.197 1.00 96.38 401 ILE A C 1
ATOM 3272 O O . ILE A 1 401 ? 12.763 16.143 7.083 1.00 96.38 401 ILE A O 1
ATOM 3276 N N . SER A 1 402 ? 12.748 15.383 4.971 1.00 96.50 402 SER A N 1
ATOM 3277 C CA . SER A 1 402 ? 11.572 16.161 4.570 1.00 96.50 402 SER A CA 1
ATOM 3278 C C . SER A 1 402 ? 10.313 15.784 5.354 1.00 96.50 402 SER A C 1
ATOM 3280 O O . SER A 1 402 ? 9.571 16.676 5.764 1.00 96.50 402 SER A O 1
ATOM 3282 N N . THR A 1 403 ? 10.105 14.492 5.638 1.00 94.75 403 THR A N 1
ATOM 3283 C CA . THR A 1 403 ? 8.974 14.018 6.446 1.00 94.75 403 THR A CA 1
ATOM 3284 C C . THR A 1 403 ? 9.077 14.468 7.900 1.00 94.75 403 THR A C 1
ATOM 3286 O O . THR A 1 403 ? 8.074 14.863 8.487 1.00 94.75 403 THR A O 1
ATOM 3289 N N . CYS A 1 404 ? 10.287 14.503 8.466 1.00 94.19 404 CYS A N 1
ATOM 3290 C CA . CYS A 1 404 ? 10.516 15.027 9.811 1.00 94.19 404 CYS A CA 1
ATOM 3291 C C . CYS A 1 404 ? 10.208 16.529 9.891 1.00 94.19 404 CYS A C 1
ATOM 3293 O O . CYS A 1 404 ? 9.534 16.966 10.820 1.00 94.19 404 CYS A O 1
ATOM 3295 N N . ILE A 1 405 ? 10.664 17.310 8.903 1.00 94.88 405 ILE A N 1
ATOM 3296 C CA . ILE A 1 405 ? 10.435 18.762 8.851 1.00 94.88 405 ILE A CA 1
ATOM 3297 C C . ILE A 1 405 ? 8.946 19.077 8.700 1.00 94.88 405 ILE A C 1
ATOM 3299 O O . ILE A 1 405 ? 8.426 19.917 9.430 1.00 94.88 405 ILE A O 1
ATOM 3303 N N . ILE A 1 406 ? 8.247 18.413 7.774 1.00 94.44 406 ILE A N 1
ATOM 3304 C CA . ILE A 1 406 ? 6.825 18.698 7.549 1.00 94.44 406 ILE A CA 1
ATOM 3305 C C . ILE A 1 406 ? 5.965 18.243 8.733 1.00 94.44 406 ILE A C 1
ATOM 3307 O O . ILE A 1 406 ? 5.041 18.953 9.111 1.00 94.44 406 ILE A O 1
ATOM 3311 N N . TYR A 1 407 ? 6.300 17.119 9.374 1.00 90.62 407 TYR A N 1
ATOM 3312 C CA . TYR A 1 407 ? 5.622 16.684 10.595 1.00 90.62 407 TYR A CA 1
ATOM 3313 C C . TYR A 1 407 ? 5.812 17.686 11.739 1.00 90.62 407 TYR A C 1
ATOM 3315 O O . TYR A 1 407 ? 4.844 18.048 12.405 1.00 90.62 407 TYR A O 1
ATOM 3323 N N . LEU A 1 408 ? 7.038 18.186 11.929 1.00 89.69 408 LEU A N 1
ATOM 3324 C CA . LEU A 1 408 ? 7.320 19.243 12.898 1.00 89.69 408 LEU A CA 1
ATOM 3325 C C . LEU A 1 408 ? 6.492 20.503 12.603 1.00 89.69 408 LEU A C 1
ATOM 3327 O O . LEU A 1 408 ? 5.911 21.071 13.522 1.00 89.69 408 LEU A O 1
ATOM 3331 N N . ALA A 1 409 ? 6.402 20.912 11.334 1.00 90.44 409 ALA A N 1
ATOM 3332 C CA . ALA A 1 409 ? 5.607 22.067 10.926 1.00 90.44 409 ALA A CA 1
ATOM 3333 C C . ALA A 1 409 ? 4.113 21.883 11.237 1.00 90.44 409 ALA A C 1
ATOM 3335 O O . ALA A 1 409 ? 3.511 22.773 11.828 1.00 90.44 409 ALA A O 1
ATOM 3336 N N . VAL A 1 410 ? 3.534 20.720 10.909 1.00 85.44 410 VAL A N 1
ATOM 3337 C CA . VAL A 1 410 ? 2.131 20.403 11.235 1.00 85.44 410 VAL A CA 1
ATOM 3338 C C . VAL A 1 410 ? 1.905 20.454 12.747 1.00 85.44 410 VAL A C 1
ATOM 3340 O O . VAL A 1 410 ? 0.967 21.101 13.199 1.00 85.44 410 VAL A O 1
ATOM 3343 N N . LYS A 1 411 ? 2.803 19.872 13.552 1.00 83.62 411 LYS A N 1
ATOM 3344 C CA . LYS A 1 411 ? 2.663 19.894 15.017 1.00 83.62 411 LYS A CA 1
ATOM 3345 C C . LYS A 1 411 ? 2.794 21.291 15.621 1.00 83.62 411 LYS A C 1
ATOM 3347 O O . LYS A 1 411 ? 2.087 21.596 16.574 1.00 83.62 411 LYS A O 1
ATOM 3352 N N . LEU A 1 412 ? 3.643 22.149 15.056 1.00 84.00 412 LEU A N 1
ATOM 3353 C CA . LEU A 1 412 ? 3.738 23.557 15.456 1.00 84.00 412 LEU A CA 1
ATOM 3354 C C . LEU A 1 412 ? 2.474 24.357 15.107 1.00 84.00 412 L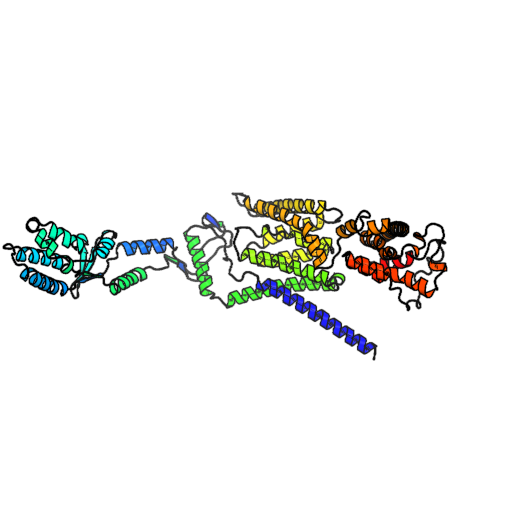EU A C 1
ATOM 3356 O O . LEU A 1 412 ? 2.152 25.313 15.804 1.00 84.00 412 LEU A O 1
ATOM 3360 N N . MET A 1 413 ? 1.760 23.986 14.040 1.00 82.12 413 MET A N 1
ATOM 3361 C CA . MET A 1 413 ? 0.490 24.622 13.672 1.00 82.12 413 MET A CA 1
ATOM 3362 C C . MET A 1 413 ? -0.667 24.217 14.597 1.00 82.12 413 MET A C 1
ATOM 3364 O O . MET A 1 413 ? -1.632 24.966 14.716 1.00 82.12 413 MET A O 1
ATOM 3368 N N . GLU A 1 414 ? -0.580 23.048 15.234 1.00 74.25 414 GLU A N 1
ATOM 3369 C CA . GLU A 1 414 ? -1.612 22.512 16.130 1.00 74.25 414 GLU A CA 1
ATOM 3370 C C . GLU A 1 414 ? -1.434 22.926 17.602 1.00 74.25 414 GLU A C 1
ATOM 3372 O O . GLU A 1 414 ? -2.398 22.894 18.364 1.00 74.25 414 GLU A O 1
ATOM 3377 N N . SER A 1 415 ? -0.222 23.291 18.032 1.00 60.09 415 SER A N 1
ATOM 3378 C CA . SER A 1 415 ? 0.092 23.476 19.455 1.00 60.09 415 SER A CA 1
ATOM 3379 C C . SER A 1 415 ? -0.428 24.790 20.061 1.00 60.09 415 SER A C 1
ATOM 3381 O O . SER A 1 415 ? -0.111 25.872 19.566 1.00 60.09 415 SER A O 1
ATOM 3383 N N . GLY A 1 416 ? -1.134 24.677 21.199 1.00 64.94 416 GLY A N 1
ATOM 3384 C CA . GLY A 1 416 ? -1.182 25.684 22.277 1.00 64.94 416 GLY A CA 1
ATOM 3385 C C . GLY A 1 416 ? 0.033 25.584 23.227 1.00 64.94 416 GLY A C 1
ATOM 3386 O O . GLY A 1 416 ? 1.022 24.952 22.870 1.00 64.94 416 GLY A O 1
ATOM 3387 N N . GLU A 1 417 ? -0.027 26.188 24.427 1.00 48.94 417 GLU A N 1
ATOM 3388 C CA . GLU A 1 417 ? 1.130 26.486 25.316 1.00 48.94 417 GLU A CA 1
ATOM 3389 C C . GLU A 1 417 ? 2.056 25.311 25.731 1.00 48.94 417 GLU A C 1
ATOM 3391 O O . GLU A 1 417 ? 3.181 25.575 26.149 1.00 48.94 417 GLU A O 1
ATOM 3396 N N . ASP A 1 418 ? 1.677 24.038 25.553 1.00 49.59 418 ASP A N 1
ATOM 3397 C CA . ASP A 1 418 ? 2.511 22.870 25.894 1.00 49.59 418 ASP A CA 1
ATOM 3398 C C . ASP A 1 418 ? 2.991 22.100 24.644 1.00 49.59 418 ASP A C 1
ATOM 3400 O O . ASP A 1 418 ? 2.406 21.113 24.192 1.00 49.59 418 ASP A O 1
ATOM 3404 N N . PHE A 1 419 ? 4.112 22.540 24.066 1.00 54.06 419 PHE A N 1
ATOM 3405 C CA . PHE A 1 419 ? 4.759 21.855 22.944 1.00 54.06 419 PHE A CA 1
ATOM 3406 C C . PHE A 1 419 ? 5.571 20.642 23.428 1.00 54.06 419 PHE A C 1
ATOM 3408 O O . PHE A 1 419 ? 6.727 20.762 23.841 1.00 54.06 419 PHE A O 1
ATOM 3415 N N . ARG A 1 420 ? 4.996 19.437 23.337 1.00 54.34 420 ARG A N 1
ATOM 3416 C CA . ARG A 1 420 ? 5.724 18.172 23.543 1.00 54.34 420 ARG A CA 1
ATOM 3417 C C . ARG A 1 420 ? 5.677 17.319 22.282 1.00 54.34 420 ARG A C 1
ATOM 3419 O O . ARG A 1 420 ? 4.668 16.699 21.964 1.00 54.34 420 ARG A O 1
ATOM 3426 N N . VAL A 1 421 ? 6.797 17.247 21.563 1.00 59.06 421 VAL A N 1
ATOM 3427 C CA . VAL A 1 421 ? 6.909 16.379 20.384 1.00 59.06 421 VAL A CA 1
ATOM 3428 C C . VAL A 1 421 ? 7.117 14.935 20.828 1.00 59.06 421 VAL A C 1
ATOM 3430 O O . VAL A 1 421 ? 8.167 14.587 21.369 1.00 59.06 421 VAL A O 1
ATOM 3433 N N . GLY A 1 422 ? 6.133 14.072 20.577 1.00 62.41 422 GLY A N 1
ATOM 3434 C CA . GLY A 1 422 ? 6.281 12.632 20.778 1.00 62.41 422 GLY A CA 1
ATOM 3435 C C . GLY A 1 422 ? 7.395 12.063 19.890 1.00 62.41 422 GLY A C 1
ATOM 3436 O O . GLY A 1 422 ? 7.252 12.007 18.669 1.00 62.41 422 GLY A O 1
ATOM 3437 N N . SER A 1 423 ? 8.499 11.618 20.501 1.00 66.06 423 SER A N 1
ATOM 3438 C CA . SER A 1 423 ? 9.690 11.088 19.804 1.00 66.06 423 SER A CA 1
ATOM 3439 C C . SER A 1 423 ? 9.387 9.862 18.919 1.00 66.06 423 SER A C 1
ATOM 3441 O O . SER A 1 423 ? 10.059 9.625 17.915 1.00 66.06 423 SER A O 1
ATOM 3443 N N . ASN A 1 424 ? 8.314 9.123 19.224 1.00 77.50 424 ASN A N 1
ATOM 3444 C CA . ASN A 1 424 ? 7.933 7.880 18.544 1.00 77.50 424 ASN A CA 1
ATOM 3445 C C . ASN A 1 424 ? 7.687 8.039 17.031 1.00 77.50 424 ASN A C 1
ATOM 3447 O O . ASN A 1 424 ? 8.036 7.142 16.265 1.00 77.50 424 ASN A O 1
ATOM 3451 N N . MET A 1 425 ? 7.157 9.180 16.566 1.00 83.12 425 MET A N 1
ATOM 3452 C CA . MET A 1 425 ? 6.852 9.361 15.138 1.00 83.12 425 MET A CA 1
ATOM 3453 C C . MET A 1 425 ? 8.116 9.477 14.270 1.00 83.12 425 MET A C 1
ATOM 3455 O O . MET A 1 425 ? 8.162 8.945 13.161 1.00 83.12 425 MET A O 1
ATOM 3459 N N . TYR A 1 426 ? 9.182 10.096 14.785 1.00 89.69 426 TYR A N 1
ATOM 3460 C CA . TYR A 1 426 ? 10.448 10.203 14.055 1.00 89.69 426 TYR A CA 1
ATOM 3461 C C . TYR A 1 426 ? 11.104 8.839 13.830 1.00 89.69 426 TYR A C 1
ATOM 3463 O O . TYR A 1 426 ? 11.683 8.604 12.768 1.00 89.69 426 TYR A O 1
ATOM 3471 N N . TYR A 1 427 ? 10.954 7.908 14.779 1.00 89.69 427 TYR A N 1
ATOM 3472 C CA . TYR A 1 427 ? 11.392 6.525 14.589 1.00 89.69 427 TYR A CA 1
ATOM 3473 C C . TYR A 1 427 ? 10.616 5.832 13.462 1.00 89.69 427 TYR A C 1
ATOM 3475 O O . TYR A 1 427 ? 11.219 5.115 12.667 1.00 89.69 427 TYR A O 1
ATOM 3483 N N . HIS A 1 428 ? 9.309 6.078 13.322 1.00 89.94 428 HIS A N 1
ATOM 3484 C CA . HIS A 1 428 ? 8.524 5.537 12.207 1.00 89.94 428 HIS A CA 1
ATOM 3485 C C . HIS A 1 428 ? 8.993 6.068 10.848 1.00 89.94 428 HIS A C 1
ATOM 3487 O O . HIS A 1 428 ? 9.148 5.282 9.912 1.00 89.94 428 HIS A O 1
ATOM 3493 N N . PHE A 1 429 ? 9.297 7.366 10.744 1.00 93.19 429 PHE A N 1
ATOM 3494 C CA . PHE A 1 429 ? 9.871 7.932 9.520 1.00 93.19 429 PHE A CA 1
ATOM 3495 C C . PHE A 1 429 ? 11.254 7.362 9.213 1.00 93.19 429 PHE A C 1
ATOM 3497 O O . PHE A 1 429 ? 11.561 7.107 8.050 1.00 93.19 429 PHE A O 1
ATOM 3504 N N . LEU A 1 430 ? 12.080 7.119 10.237 1.00 94.00 430 LEU A N 1
ATOM 3505 C CA . LEU A 1 430 ? 13.388 6.492 10.054 1.00 94.00 430 LEU A CA 1
ATOM 3506 C C . LEU A 1 430 ? 13.238 5.073 9.498 1.00 94.00 430 LEU A C 1
ATOM 3508 O O . LEU A 1 430 ? 13.903 4.730 8.523 1.00 94.00 430 LEU A O 1
ATOM 3512 N N . ILE A 1 431 ? 12.332 4.271 10.066 1.00 93.69 431 ILE A N 1
ATOM 3513 C CA . ILE A 1 431 ? 12.039 2.919 9.572 1.00 93.69 431 ILE A CA 1
ATOM 3514 C C . ILE A 1 431 ? 11.530 2.985 8.127 1.00 93.69 431 ILE A C 1
ATOM 3516 O O . ILE A 1 431 ? 12.031 2.247 7.284 1.00 93.69 431 ILE A O 1
ATOM 3520 N N . SER A 1 432 ? 10.603 3.894 7.811 1.00 94.38 432 SER A N 1
ATOM 3521 C CA . SER A 1 432 ? 10.111 4.103 6.441 1.00 94.38 432 SER A CA 1
ATOM 3522 C C . SER A 1 432 ? 11.249 4.459 5.473 1.00 94.38 432 SER A C 1
ATOM 3524 O O . SER A 1 432 ? 11.377 3.857 4.406 1.00 94.38 432 SER A O 1
ATOM 3526 N N . GLY A 1 433 ? 12.154 5.356 5.881 1.00 93.69 433 GLY A N 1
ATOM 3527 C CA . GLY A 1 433 ? 13.368 5.704 5.140 1.00 93.69 433 GLY A CA 1
ATOM 3528 C C . GLY A 1 433 ? 14.296 4.509 4.902 1.00 93.69 433 GLY A C 1
ATOM 3529 O O . GLY A 1 433 ? 14.788 4.317 3.793 1.00 93.69 433 GLY A O 1
ATOM 3530 N N . VAL A 1 434 ? 14.495 3.655 5.908 1.00 94.12 434 VAL A N 1
ATOM 3531 C CA . VAL A 1 434 ? 15.275 2.415 5.764 1.00 94.12 434 VAL A CA 1
ATOM 3532 C C . VAL A 1 434 ? 14.572 1.430 4.825 1.00 94.12 434 VAL A C 1
ATOM 3534 O O . VAL A 1 434 ? 15.221 0.854 3.953 1.00 94.12 434 VAL A O 1
ATOM 3537 N N . LEU A 1 435 ? 13.250 1.272 4.930 1.00 94.69 435 LEU A N 1
ATOM 3538 C CA . LEU A 1 435 ? 12.466 0.413 4.040 1.00 94.69 435 LEU A CA 1
ATOM 3539 C C . LEU A 1 435 ? 12.505 0.892 2.583 1.00 94.69 435 LEU A C 1
ATOM 3541 O O . LEU A 1 435 ? 12.467 0.059 1.679 1.00 94.69 435 LEU A O 1
ATOM 3545 N N . LEU A 1 436 ? 12.665 2.195 2.317 1.00 93.38 436 LEU A N 1
ATOM 3546 C CA . LEU A 1 436 ? 12.877 2.699 0.952 1.00 93.38 436 LEU A CA 1
ATOM 3547 C C . LEU A 1 436 ? 14.144 2.138 0.298 1.00 93.38 436 LEU A C 1
ATOM 3549 O O . LEU A 1 436 ? 14.183 2.016 -0.925 1.00 93.38 436 LEU A O 1
ATOM 3553 N N . LEU A 1 437 ? 15.158 1.734 1.070 1.00 91.25 437 LEU A N 1
ATOM 3554 C CA . LEU A 1 437 ? 16.360 1.097 0.519 1.00 91.25 437 LEU A CA 1
ATOM 3555 C C . LEU A 1 437 ? 16.047 -0.256 -0.137 1.00 91.25 437 LEU A C 1
ATOM 3557 O O . LEU A 1 437 ? 16.752 -0.666 -1.062 1.00 91.25 437 LEU A O 1
ATOM 3561 N N . LEU A 1 438 ? 14.949 -0.911 0.262 1.00 92.00 438 LEU A N 1
ATOM 3562 C CA . LEU A 1 438 ? 14.456 -2.128 -0.384 1.00 92.00 438 LEU A CA 1
ATOM 3563 C C . LEU A 1 438 ? 13.970 -1.879 -1.820 1.00 92.00 438 LEU A C 1
ATOM 3565 O O . LEU A 1 438 ? 13.858 -2.831 -2.587 1.00 92.00 438 LEU A O 1
ATOM 3569 N N . ALA A 1 439 ? 13.763 -0.624 -2.240 1.00 89.56 439 ALA A N 1
ATOM 3570 C CA . ALA A 1 439 ? 13.423 -0.309 -3.627 1.00 89.56 439 ALA A CA 1
ATOM 3571 C C . ALA A 1 439 ? 14.474 -0.841 -4.617 1.00 89.56 439 ALA A C 1
ATOM 3573 O O . ALA A 1 439 ? 14.127 -1.219 -5.733 1.00 89.56 439 ALA A O 1
ATOM 3574 N N . TYR A 1 440 ? 15.748 -0.914 -4.210 1.00 84.75 440 TYR A N 1
ATOM 3575 C CA . TYR A 1 440 ? 16.817 -1.444 -5.055 1.00 84.75 440 TYR A CA 1
ATOM 3576 C C . TYR A 1 440 ? 16.668 -2.949 -5.350 1.00 84.75 440 TYR A C 1
ATOM 3578 O O . TYR A 1 440 ? 16.517 -3.293 -6.522 1.00 84.75 440 TYR A O 1
ATOM 3586 N N . PRO A 1 441 ? 16.658 -3.865 -4.358 1.00 87.06 441 PRO A N 1
ATOM 3587 C CA . PRO A 1 441 ? 16.438 -5.286 -4.635 1.00 87.06 441 PRO A CA 1
ATOM 3588 C C . PRO A 1 441 ? 15.057 -5.565 -5.250 1.00 87.06 441 PRO A C 1
ATOM 3590 O O . PRO A 1 441 ? 14.938 -6.446 -6.101 1.00 87.06 441 PRO A O 1
ATOM 3593 N N . LEU A 1 442 ? 14.022 -4.793 -4.894 1.00 89.94 442 LEU A N 1
ATOM 3594 C CA . LEU A 1 442 ? 12.697 -4.935 -5.508 1.00 89.94 442 LEU A CA 1
ATOM 3595 C C . LEU A 1 442 ? 12.662 -4.477 -6.972 1.00 89.94 442 LEU A C 1
ATOM 3597 O O . LEU A 1 442 ? 11.788 -4.926 -7.710 1.00 89.94 442 LEU A O 1
ATOM 3601 N N . MET A 1 443 ? 13.603 -3.644 -7.429 1.00 86.88 443 MET A N 1
ATOM 3602 C CA . MET A 1 443 ? 13.657 -3.199 -8.825 1.00 86.88 443 MET A CA 1
ATOM 3603 C C . MET A 1 443 ? 13.731 -4.385 -9.787 1.00 86.88 443 MET A C 1
ATOM 3605 O O . MET A 1 443 ? 12.989 -4.417 -10.762 1.00 86.88 443 MET A O 1
ATOM 3609 N N . PHE A 1 444 ? 14.546 -5.394 -9.472 1.00 83.94 444 PHE A N 1
ATOM 3610 C CA . PHE A 1 444 ? 14.641 -6.617 -10.270 1.00 83.94 444 PHE A CA 1
ATOM 3611 C C . PHE A 1 444 ? 13.308 -7.383 -10.322 1.00 83.94 444 PHE A C 1
ATOM 3613 O O . PHE A 1 444 ? 12.905 -7.876 -11.377 1.00 83.94 444 PHE A O 1
ATOM 3620 N N . VAL A 1 445 ? 12.587 -7.449 -9.197 1.00 89.31 445 VAL A N 1
ATOM 3621 C CA . VAL A 1 445 ? 11.260 -8.081 -9.129 1.00 89.31 445 VAL A CA 1
ATOM 3622 C C . VAL A 1 445 ? 10.272 -7.333 -10.022 1.00 89.31 445 VAL A C 1
ATOM 3624 O O . VAL A 1 445 ? 9.550 -7.962 -10.796 1.00 89.31 445 VAL A O 1
ATOM 3627 N N . VAL A 1 446 ? 10.274 -5.999 -9.970 1.00 89.50 446 VAL A N 1
ATOM 3628 C CA . VAL A 1 446 ? 9.427 -5.141 -10.812 1.00 89.50 446 VAL A CA 1
ATOM 3629 C C . VAL A 1 446 ? 9.773 -5.326 -12.295 1.00 89.50 446 VAL A C 1
ATOM 3631 O O . VAL A 1 446 ? 8.874 -5.524 -13.110 1.00 89.50 446 VAL A O 1
ATOM 3634 N N . GLU A 1 447 ? 11.057 -5.359 -12.660 1.00 86.06 447 GLU A N 1
ATOM 3635 C CA . GLU A 1 447 ? 11.491 -5.606 -14.041 1.00 86.06 447 GLU A CA 1
ATOM 3636 C C . GLU A 1 447 ? 10.968 -6.932 -14.591 1.00 86.06 447 GLU A C 1
ATOM 3638 O O . GLU A 1 447 ? 10.391 -6.965 -15.679 1.00 86.06 447 GLU A O 1
ATOM 3643 N N . LYS A 1 448 ? 11.135 -8.024 -13.838 1.00 84.69 448 LYS A N 1
ATOM 3644 C CA . LYS A 1 448 ? 10.713 -9.359 -14.279 1.00 84.69 448 LYS A CA 1
ATOM 3645 C C . LYS A 1 448 ? 9.195 -9.521 -14.290 1.00 84.69 448 LYS A C 1
ATOM 3647 O O . LYS A 1 448 ? 8.669 -10.093 -15.239 1.00 84.69 448 LYS A O 1
ATOM 3652 N N . THR A 1 449 ? 8.498 -8.994 -13.283 1.00 87.81 449 THR A N 1
ATOM 3653 C CA . THR A 1 449 ? 7.036 -9.132 -13.153 1.00 87.81 449 THR A CA 1
ATOM 3654 C C . THR A 1 449 ? 6.296 -8.342 -14.231 1.00 87.81 449 THR A C 1
ATOM 3656 O O . THR A 1 449 ? 5.310 -8.828 -14.780 1.00 87.81 449 THR A O 1
ATOM 3659 N N . PHE A 1 450 ? 6.777 -7.140 -14.567 1.00 86.69 450 PHE A N 1
ATOM 3660 C CA . PHE A 1 450 ? 6.097 -6.244 -15.511 1.00 86.69 450 PHE A CA 1
ATOM 3661 C C . PHE A 1 450 ? 6.761 -6.170 -16.896 1.00 86.69 450 PHE A C 1
ATOM 3663 O O . PHE A 1 450 ? 6.246 -5.494 -17.786 1.00 86.69 450 PHE A O 1
ATOM 3670 N N . GLY A 1 451 ? 7.873 -6.882 -17.110 1.00 79.56 451 GLY A N 1
ATOM 3671 C CA . GLY A 1 451 ? 8.563 -6.954 -18.402 1.00 79.56 451 GLY A CA 1
ATOM 3672 C C . GLY A 1 451 ? 9.321 -5.678 -18.776 1.00 79.56 451 GLY A C 1
ATOM 3673 O O . GLY A 1 451 ? 9.443 -5.361 -19.961 1.00 79.56 451 GLY A O 1
ATOM 3674 N N . PHE A 1 452 ? 9.810 -4.930 -17.785 1.00 81.81 452 PHE A N 1
ATOM 3675 C CA . PHE A 1 452 ? 10.592 -3.715 -18.006 1.00 81.81 452 PHE A CA 1
ATOM 3676 C C . PHE A 1 452 ? 12.093 -3.975 -18.071 1.00 81.81 452 PHE A C 1
ATOM 3678 O O . PHE A 1 452 ? 12.594 -5.016 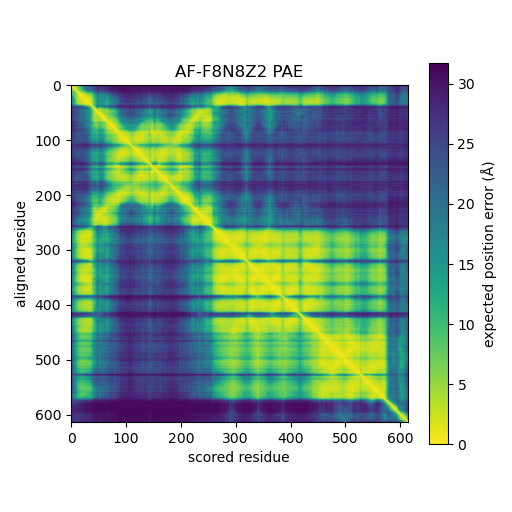-17.653 1.00 81.81 452 PHE A O 1
ATOM 3685 N N . VAL A 1 453 ? 12.814 -2.975 -18.580 1.00 78.75 453 VAL A N 1
ATOM 3686 C CA . VAL A 1 453 ? 14.275 -2.913 -18.539 1.00 78.75 453 VAL A CA 1
ATOM 3687 C C . VAL A 1 453 ? 14.675 -1.527 -18.060 1.00 78.75 453 VAL A C 1
ATOM 3689 O O . VAL A 1 453 ? 14.369 -0.533 -18.723 1.00 78.75 453 VAL A O 1
ATOM 3692 N N . SER A 1 454 ? 15.325 -1.451 -16.902 1.00 78.19 454 SER A N 1
ATOM 3693 C CA . SER A 1 454 ? 15.855 -0.200 -16.369 1.00 78.19 454 SER A CA 1
ATOM 3694 C C . SER A 1 454 ? 17.165 0.189 -17.055 1.00 78.19 454 SER A C 1
ATOM 3696 O O . SER A 1 454 ? 17.884 -0.634 -17.627 1.00 78.19 454 SER A O 1
ATOM 3698 N N . VAL A 1 455 ? 17.509 1.474 -16.949 1.00 77.88 455 VAL A N 1
ATOM 3699 C CA . VAL A 1 455 ? 18.814 1.997 -17.380 1.00 77.88 455 VAL A CA 1
ATOM 3700 C C . VAL A 1 455 ? 19.960 1.274 -16.668 1.00 77.88 455 VAL A C 1
ATOM 3702 O O . VAL A 1 455 ? 20.990 1.022 -17.286 1.00 77.88 455 VAL A O 1
ATOM 3705 N N . LEU A 1 456 ? 19.775 0.891 -15.402 1.00 77.00 456 LEU A N 1
ATOM 3706 C CA . LEU A 1 456 ? 20.792 0.177 -14.637 1.00 77.00 456 LEU A CA 1
ATOM 3707 C C . LEU A 1 456 ? 21.068 -1.210 -15.227 1.00 77.00 456 LEU A C 1
ATOM 3709 O O . LEU A 1 456 ? 22.224 -1.547 -15.465 1.00 77.00 456 LEU A O 1
ATOM 3713 N N . THR A 1 457 ? 20.018 -1.968 -15.542 1.00 83.75 457 THR A N 1
ATOM 3714 C CA . THR A 1 457 ? 20.142 -3.277 -16.196 1.00 83.75 457 THR A CA 1
ATOM 3715 C C . THR A 1 457 ? 20.816 -3.158 -17.564 1.00 83.75 457 THR A C 1
ATOM 3717 O O . THR A 1 457 ? 21.644 -3.993 -17.919 1.00 83.75 457 THR A O 1
ATOM 3720 N N . LEU A 1 458 ? 20.546 -2.091 -18.326 1.00 85.00 458 LEU A N 1
ATOM 3721 C CA . LEU A 1 458 ? 21.251 -1.832 -19.589 1.00 85.00 458 LEU A CA 1
ATOM 3722 C C . LEU A 1 458 ? 22.743 -1.539 -19.378 1.00 85.00 458 LEU A C 1
ATOM 3724 O O . LEU A 1 458 ? 23.575 -2.070 -20.110 1.00 85.00 458 LEU A O 1
ATOM 3728 N N . ILE A 1 459 ? 23.094 -0.743 -18.364 1.00 84.00 459 ILE A N 1
ATOM 3729 C CA . ILE A 1 459 ? 24.495 -0.479 -18.008 1.00 84.00 459 ILE A CA 1
ATOM 3730 C C . ILE A 1 459 ? 25.205 -1.789 -17.640 1.00 84.00 459 ILE A C 1
ATOM 3732 O O . ILE A 1 459 ? 26.305 -2.037 -18.129 1.00 84.00 459 ILE A O 1
ATOM 3736 N N . GLU A 1 460 ? 24.572 -2.652 -16.845 1.00 85.81 460 GLU A N 1
ATOM 3737 C CA . GLU A 1 460 ? 25.126 -3.960 -16.472 1.00 85.81 460 GLU A CA 1
ATOM 3738 C C . GLU A 1 460 ? 25.306 -4.887 -17.677 1.00 85.81 460 GLU A C 1
ATOM 3740 O O . GLU A 1 460 ? 26.350 -5.522 -17.812 1.00 85.81 460 GLU A O 1
ATOM 3745 N N . LEU A 1 461 ? 24.330 -4.924 -18.588 1.00 89.31 461 LEU A N 1
ATOM 3746 C CA . LEU A 1 461 ? 24.424 -5.695 -19.828 1.00 89.31 461 LEU A CA 1
ATOM 3747 C C . LEU A 1 461 ? 25.481 -5.150 -20.788 1.00 89.31 461 LEU A C 1
ATOM 3749 O O . LEU A 1 461 ? 25.987 -5.910 -21.608 1.00 89.31 461 LEU A O 1
ATOM 3753 N N . SER A 1 462 ? 25.817 -3.863 -20.704 1.00 89.12 462 SER A N 1
ATOM 3754 C CA . SER A 1 462 ? 26.866 -3.248 -21.520 1.00 89.12 462 SER A CA 1
ATOM 3755 C C . SER A 1 462 ? 28.291 -3.516 -21.015 1.00 89.12 462 SER A C 1
ATOM 3757 O O . SER A 1 462 ? 29.249 -3.127 -21.683 1.00 89.12 462 SER A O 1
ATOM 3759 N N . ASP A 1 463 ? 28.453 -4.185 -19.865 1.00 90.38 463 ASP A N 1
ATOM 3760 C CA . ASP A 1 463 ? 29.761 -4.585 -19.338 1.00 90.38 463 ASP A CA 1
ATOM 3761 C C . ASP A 1 463 ? 30.376 -5.695 -20.205 1.00 90.38 463 ASP A C 1
ATOM 3763 O O . ASP A 1 463 ? 30.004 -6.870 -20.138 1.00 90.38 463 ASP A O 1
ATOM 3767 N N . THR A 1 464 ? 31.357 -5.317 -21.021 1.00 91.00 464 THR A N 1
ATOM 3768 C CA . THR A 1 464 ? 32.017 -6.207 -21.983 1.00 91.00 464 THR A CA 1
ATOM 3769 C C . THR A 1 464 ? 32.846 -7.308 -21.332 1.00 91.00 464 THR A C 1
ATOM 3771 O O . THR A 1 464 ? 33.203 -8.277 -21.994 1.00 91.00 464 THR A O 1
ATOM 3774 N N . ASN A 1 465 ? 33.153 -7.191 -20.038 1.00 89.69 465 ASN A N 1
ATOM 3775 C CA . ASN A 1 465 ? 34.000 -8.147 -19.328 1.00 89.69 465 ASN A CA 1
ATOM 3776 C C . ASN A 1 465 ? 33.211 -9.321 -18.731 1.00 89.69 465 ASN A C 1
ATOM 3778 O O . ASN A 1 465 ? 33.782 -10.155 -18.021 1.00 89.69 465 ASN A O 1
ATOM 3782 N N . LYS A 1 466 ? 31.898 -9.401 -18.984 1.00 89.38 466 LYS A N 1
ATOM 3783 C CA . LYS A 1 466 ? 31.011 -10.404 -18.386 1.00 89.38 466 LYS A CA 1
ATOM 3784 C C . LYS A 1 466 ? 30.133 -11.104 -19.415 1.00 89.38 466 LYS A C 1
ATOM 3786 O O . LYS A 1 466 ? 29.860 -10.600 -20.502 1.00 89.38 466 LYS A O 1
ATOM 3791 N N . GLY A 1 467 ? 29.671 -12.289 -19.018 1.00 92.06 467 GLY A N 1
ATOM 3792 C CA . GLY A 1 467 ? 28.611 -13.025 -19.699 1.00 92.06 467 GLY A CA 1
ATOM 3793 C C . GLY A 1 467 ? 28.862 -13.226 -21.192 1.00 92.06 467 GLY A C 1
ATOM 3794 O O . GLY A 1 467 ? 29.920 -13.700 -21.606 1.00 92.06 467 GLY A O 1
ATOM 3795 N N . LEU A 1 468 ? 27.851 -12.891 -21.993 1.00 93.06 468 LEU A N 1
ATOM 3796 C CA . LEU A 1 468 ? 27.833 -13.164 -23.426 1.00 93.06 468 LEU A CA 1
ATOM 3797 C C . LEU A 1 468 ? 28.753 -12.232 -24.230 1.00 93.06 468 LEU A C 1
ATOM 3799 O O . LEU A 1 468 ? 29.331 -12.679 -25.214 1.00 93.06 468 LEU A O 1
ATOM 3803 N N . LEU A 1 469 ? 28.943 -10.979 -23.800 1.00 94.44 469 LEU A N 1
ATOM 3804 C CA . LEU A 1 469 ? 29.847 -10.043 -24.483 1.00 94.44 469 LEU A CA 1
ATOM 3805 C C . LEU A 1 469 ? 31.314 -10.446 -24.327 1.00 94.44 469 LEU A C 1
ATOM 3807 O O . LEU A 1 469 ? 32.075 -10.354 -25.289 1.00 94.44 469 LEU A O 1
ATOM 3811 N N . ARG A 1 470 ? 31.695 -10.981 -23.160 1.00 95.50 470 ARG A N 1
ATOM 3812 C CA . ARG A 1 470 ? 33.027 -11.568 -22.979 1.00 95.50 470 ARG A CA 1
ATOM 3813 C C . ARG A 1 470 ? 33.240 -12.758 -23.914 1.00 95.50 470 ARG A C 1
ATOM 3815 O O . ARG A 1 470 ? 34.245 -12.799 -24.616 1.00 95.50 470 ARG A O 1
ATOM 3822 N N . LYS A 1 471 ? 32.269 -13.676 -23.991 1.00 95.56 471 LYS A N 1
ATOM 3823 C CA . LYS A 1 471 ? 32.323 -14.812 -24.930 1.00 95.56 471 LYS A CA 1
ATOM 3824 C C . LYS A 1 471 ? 32.422 -14.345 -26.384 1.00 95.56 471 LYS A C 1
ATOM 3826 O O . LYS A 1 471 ? 33.201 -14.908 -27.143 1.00 95.56 471 LYS A O 1
ATOM 3831 N N . LEU A 1 472 ? 31.688 -13.294 -26.759 1.00 95.50 472 LEU A N 1
ATOM 3832 C CA . LEU A 1 472 ? 31.770 -12.696 -28.093 1.00 95.50 472 LEU A CA 1
ATOM 3833 C C . LEU A 1 472 ? 33.185 -12.189 -28.392 1.00 95.50 472 LEU A C 1
ATOM 3835 O O . LEU A 1 472 ? 33.703 -12.470 -29.468 1.00 95.50 472 LEU A O 1
ATOM 3839 N N . SER A 1 473 ? 33.828 -11.514 -27.433 1.00 96.19 473 SER A N 1
ATOM 3840 C CA . SER A 1 473 ? 35.208 -11.034 -27.584 1.00 96.19 473 SER A CA 1
ATOM 3841 C C . SER A 1 473 ? 36.238 -12.162 -27.737 1.00 96.19 473 SER A C 1
ATOM 3843 O O . SER A 1 473 ? 37.214 -11.995 -28.462 1.00 96.19 473 SER A O 1
ATOM 3845 N N . GLU A 1 474 ? 36.003 -13.315 -27.100 1.00 95.44 474 GLU A N 1
ATOM 3846 C CA . GLU A 1 474 ? 36.896 -14.481 -27.141 1.00 95.44 474 GLU A CA 1
ATOM 3847 C C . GLU A 1 474 ? 36.694 -15.318 -28.423 1.00 95.44 474 GLU A C 1
ATOM 3849 O O . GLU A 1 474 ? 37.665 -15.793 -29.007 1.00 95.44 474 GLU A O 1
ATOM 3854 N N . ILE A 1 475 ? 35.446 -15.485 -28.880 1.00 96.00 475 ILE A N 1
ATOM 3855 C CA . ILE A 1 475 ? 35.081 -16.363 -30.011 1.00 96.00 475 ILE A CA 1
ATOM 3856 C C . ILE A 1 475 ? 35.127 -15.631 -31.364 1.00 96.00 475 ILE A C 1
ATOM 3858 O O . ILE A 1 475 ? 35.546 -16.210 -32.366 1.00 96.00 475 ILE A O 1
ATOM 3862 N N . ALA A 1 476 ? 34.668 -14.378 -31.418 1.00 95.12 476 ALA A N 1
ATOM 3863 C CA . ALA A 1 476 ? 34.549 -13.579 -32.641 1.00 95.12 476 ALA A CA 1
ATOM 3864 C C . ALA A 1 476 ? 35.040 -12.132 -32.398 1.00 95.12 476 ALA A C 1
ATOM 3866 O O . ALA A 1 476 ? 34.234 -11.195 -32.346 1.00 95.12 476 ALA A O 1
ATOM 3867 N N . PRO A 1 477 ? 36.364 -11.924 -32.239 1.00 94.31 477 PRO A N 1
ATOM 3868 C CA . PRO A 1 477 ? 36.938 -10.637 -31.836 1.00 94.31 477 PRO A CA 1
ATOM 3869 C C . PRO A 1 477 ? 36.686 -9.508 -32.847 1.00 94.31 477 PRO A C 1
ATOM 3871 O O . PRO A 1 477 ? 36.501 -8.356 -32.452 1.00 94.31 477 PRO A O 1
ATOM 3874 N N . GLY A 1 478 ? 36.631 -9.820 -34.145 1.00 94.00 478 GLY A N 1
ATOM 3875 C CA . GLY A 1 478 ? 36.323 -8.843 -35.189 1.00 94.00 478 GLY A CA 1
ATOM 3876 C C . GLY A 1 478 ? 34.881 -8.345 -35.112 1.00 94.00 478 GLY A C 1
ATOM 3877 O O . GLY A 1 478 ? 34.632 -7.139 -35.129 1.00 94.00 478 GLY A O 1
ATOM 3878 N N . THR A 1 479 ? 33.929 -9.263 -34.928 1.00 93.00 479 THR A N 1
ATOM 3879 C CA . THR A 1 479 ? 32.518 -8.927 -34.676 1.00 93.00 479 THR A CA 1
ATOM 3880 C C . THR A 1 479 ? 32.336 -8.156 -33.368 1.00 93.00 479 THR A C 1
ATOM 3882 O O . THR A 1 479 ? 31.538 -7.216 -33.313 1.00 93.00 479 THR A O 1
ATOM 3885 N N . PHE A 1 480 ? 33.076 -8.509 -32.314 1.00 95.25 480 PHE A N 1
ATOM 3886 C CA . PHE A 1 480 ? 33.059 -7.760 -31.058 1.00 95.25 480 PHE A CA 1
ATOM 3887 C C . PHE A 1 480 ? 33.493 -6.303 -31.274 1.00 95.25 480 PHE A C 1
ATOM 3889 O O . PHE A 1 480 ? 32.765 -5.380 -30.902 1.00 95.25 480 PHE A O 1
ATOM 3896 N N . GLN A 1 481 ? 34.625 -6.084 -31.951 1.00 94.19 481 GLN A N 1
ATOM 3897 C CA . GLN A 1 481 ? 35.114 -4.740 -32.254 1.00 94.19 481 GLN A CA 1
ATOM 3898 C C . GLN A 1 481 ? 34.121 -3.954 -33.122 1.00 94.19 481 GLN A C 1
ATOM 3900 O O . GLN A 1 481 ? 33.846 -2.786 -32.843 1.00 94.19 481 GLN A O 1
ATOM 3905 N N . HIS A 1 482 ? 33.527 -4.605 -34.127 1.00 88.81 482 HIS A N 1
ATOM 3906 C CA . HIS A 1 482 ? 32.465 -4.019 -34.943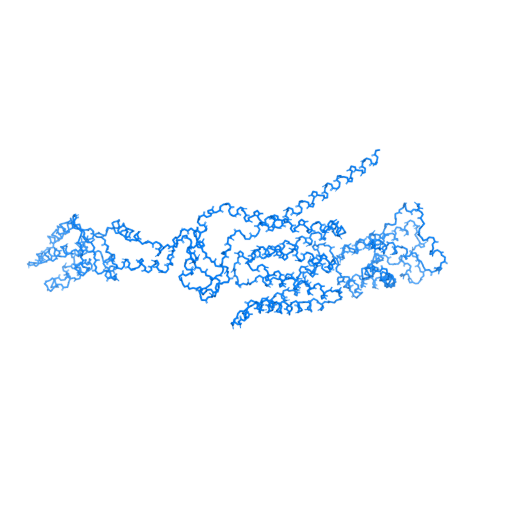 1.00 88.81 482 HIS A CA 1
ATOM 3907 C C . HIS A 1 482 ? 31.283 -3.547 -34.084 1.00 88.81 482 HIS A C 1
ATOM 3909 O O . HIS A 1 482 ? 30.851 -2.399 -34.197 1.00 88.81 482 HIS A O 1
ATOM 3915 N N . SER A 1 483 ? 30.810 -4.396 -33.171 1.00 91.31 483 SER A N 1
ATOM 3916 C CA . SER A 1 483 ? 29.666 -4.106 -32.300 1.00 91.31 483 SER A CA 1
ATOM 3917 C C . SER A 1 483 ? 29.934 -2.924 -31.359 1.00 91.31 483 SER A C 1
ATOM 3919 O O . SER A 1 483 ? 29.047 -2.099 -31.138 1.00 91.31 483 SER A O 1
ATOM 3921 N N . ILE A 1 484 ? 31.166 -2.779 -30.857 1.00 92.62 484 ILE A N 1
ATOM 3922 C CA . ILE A 1 484 ? 31.589 -1.623 -30.048 1.00 92.62 484 ILE A CA 1
ATOM 3923 C C . ILE A 1 484 ? 31.554 -0.331 -30.872 1.00 92.62 484 ILE A C 1
ATOM 3925 O O . ILE A 1 484 ? 30.996 0.674 -30.424 1.00 92.62 484 ILE A O 1
ATOM 3929 N N . THR A 1 485 ? 32.118 -0.346 -32.084 1.00 91.06 485 THR A N 1
ATOM 3930 C CA . THR A 1 485 ? 32.125 0.826 -32.973 1.00 91.06 485 THR A CA 1
ATOM 3931 C C . THR A 1 485 ? 30.706 1.246 -33.356 1.00 91.06 485 THR A C 1
ATOM 3933 O O . THR A 1 485 ? 30.370 2.427 -33.241 1.00 91.06 485 THR A O 1
ATOM 3936 N N . VAL A 1 486 ? 29.856 0.289 -33.745 1.00 87.69 486 VAL A N 1
ATOM 3937 C CA . VAL A 1 486 ? 28.443 0.542 -34.070 1.00 87.69 486 VAL A CA 1
ATOM 3938 C C . VAL A 1 486 ? 27.699 1.081 -32.854 1.00 87.69 486 VAL A C 1
ATOM 3940 O O . VAL A 1 486 ? 26.991 2.078 -32.972 1.00 87.69 486 VAL A O 1
ATOM 3943 N N . GLY A 1 487 ? 27.892 0.486 -31.675 1.00 87.38 487 GLY A N 1
ATOM 3944 C CA . GLY A 1 487 ? 27.227 0.923 -30.452 1.00 87.38 487 GLY A CA 1
ATOM 3945 C C . GLY A 1 487 ? 27.574 2.351 -30.051 1.00 87.38 487 GLY A C 1
ATOM 3946 O O . GLY A 1 487 ? 26.678 3.105 -29.679 1.00 87.38 487 GLY A O 1
ATOM 3947 N N . ASN A 1 488 ? 28.839 2.758 -30.173 1.00 89.19 488 ASN A N 1
ATOM 3948 C CA . ASN A 1 488 ? 29.250 4.132 -29.879 1.00 89.19 488 ASN A CA 1
ATOM 3949 C C . ASN A 1 488 ? 28.634 5.135 -30.870 1.00 89.19 488 ASN A C 1
ATOM 3951 O O . ASN A 1 488 ? 28.103 6.160 -30.445 1.00 89.19 488 ASN A O 1
ATOM 3955 N N . LEU A 1 489 ? 28.645 4.821 -32.170 1.00 88.50 489 LEU A N 1
ATOM 3956 C CA . LEU A 1 489 ? 28.062 5.686 -33.198 1.00 88.50 489 LEU A CA 1
ATOM 3957 C C . LEU A 1 489 ? 26.539 5.805 -33.045 1.00 88.50 489 LEU A C 1
ATOM 3959 O O . LEU A 1 489 ? 25.999 6.909 -33.007 1.00 88.50 489 LEU A O 1
ATOM 3963 N N . ALA A 1 490 ? 25.846 4.673 -32.914 1.00 83.62 490 ALA A N 1
ATOM 3964 C CA . ALA A 1 490 ? 24.395 4.631 -32.775 1.00 83.62 490 ALA A CA 1
ATOM 3965 C C . ALA A 1 490 ? 23.928 5.311 -31.478 1.00 83.62 490 ALA A C 1
ATOM 3967 O O . ALA A 1 490 ? 22.911 6.002 -31.479 1.00 83.62 490 ALA A O 1
ATOM 3968 N N . SER A 1 491 ? 24.690 5.178 -30.386 1.00 84.56 491 SER A N 1
ATOM 3969 C CA . SER A 1 491 ? 24.426 5.880 -29.125 1.00 84.56 491 SER A CA 1
ATOM 3970 C C . SER A 1 491 ? 24.519 7.398 -29.269 1.00 84.56 491 SER A C 1
ATOM 3972 O O . SER A 1 491 ? 23.689 8.106 -28.703 1.00 84.56 491 SER A O 1
ATOM 3974 N N . GLU A 1 492 ? 25.517 7.905 -29.999 1.00 86.50 492 GLU A N 1
ATOM 3975 C CA . GLU A 1 492 ? 25.673 9.348 -30.213 1.00 86.50 492 GLU A CA 1
ATOM 3976 C C . GLU A 1 492 ? 24.553 9.896 -31.102 1.00 86.50 492 GLU A C 1
ATOM 3978 O O . GLU A 1 492 ? 23.956 10.920 -30.776 1.00 86.50 492 GLU A O 1
ATOM 3983 N N . ILE A 1 493 ? 24.186 9.176 -32.167 1.00 83.81 493 ILE A N 1
ATOM 3984 C CA . ILE A 1 493 ? 23.027 9.530 -33.000 1.00 83.81 493 ILE A CA 1
ATOM 3985 C C . ILE A 1 493 ? 21.754 9.557 -32.146 1.00 83.81 493 ILE A C 1
ATOM 3987 O O . ILE A 1 493 ? 21.012 10.536 -32.187 1.00 83.81 493 ILE A O 1
ATOM 3991 N N . ALA A 1 494 ? 21.531 8.525 -31.327 1.00 81.25 494 ALA A N 1
ATOM 3992 C CA . ALA A 1 494 ? 20.380 8.440 -30.436 1.00 81.25 494 ALA A CA 1
ATOM 3993 C C . ALA A 1 494 ? 20.330 9.611 -29.442 1.00 81.25 494 ALA A C 1
ATOM 3995 O O . ALA A 1 494 ? 19.274 10.211 -29.273 1.00 81.25 494 ALA A O 1
ATOM 3996 N N . ASN A 1 495 ? 21.465 9.989 -28.843 1.00 81.44 495 ASN A N 1
ATOM 3997 C CA . ASN A 1 495 ? 21.552 11.165 -27.973 1.00 81.44 495 ASN A CA 1
ATOM 3998 C C . ASN A 1 495 ? 21.141 12.452 -28.704 1.00 81.44 495 ASN A C 1
ATOM 4000 O O . ASN A 1 495 ? 20.386 13.253 -28.156 1.00 81.44 495 ASN A O 1
ATOM 4004 N N . ARG A 1 496 ? 21.612 12.652 -29.942 1.00 82.06 496 ARG A N 1
ATOM 4005 C CA . ARG A 1 496 ? 21.346 13.871 -30.729 1.00 82.06 496 ARG A CA 1
ATOM 4006 C C . ARG A 1 496 ? 19.878 14.042 -31.103 1.00 82.06 496 ARG A C 1
ATOM 4008 O O . ARG A 1 496 ? 19.419 15.176 -31.190 1.00 82.06 496 ARG A O 1
ATOM 4015 N N . ILE A 1 497 ? 19.157 12.942 -31.303 1.00 81.44 497 ILE A N 1
ATOM 4016 C CA . ILE A 1 497 ? 17.725 12.955 -31.637 1.00 81.44 497 ILE A CA 1
ATOM 4017 C C . ILE A 1 497 ? 16.817 12.796 -30.405 1.00 81.44 497 ILE A C 1
ATOM 4019 O O . ILE A 1 497 ? 15.609 12.658 -30.557 1.00 81.44 497 ILE A O 1
ATOM 4023 N N . GLY A 1 498 ? 17.377 12.765 -29.189 1.00 73.25 498 GLY A N 1
ATOM 4024 C CA . GLY A 1 498 ? 16.608 12.582 -27.951 1.00 73.25 498 GLY A CA 1
ATOM 4025 C C . GLY A 1 498 ? 16.085 11.156 -27.712 1.00 73.25 498 GLY A C 1
ATOM 4026 O O . GLY A 1 498 ? 15.226 10.951 -26.856 1.00 73.25 498 GLY A O 1
ATOM 4027 N N . ALA A 1 499 ? 16.597 10.158 -28.435 1.00 76.62 499 ALA A N 1
ATOM 4028 C CA . ALA A 1 499 ? 16.260 8.752 -28.235 1.00 76.62 499 ALA A CA 1
ATOM 4029 C C . ALA A 1 499 ? 17.031 8.131 -27.053 1.00 76.62 499 ALA A C 1
ATOM 4031 O O . ALA A 1 499 ? 18.005 8.678 -26.532 1.00 76.62 499 ALA A O 1
ATOM 4032 N N . LYS A 1 500 ? 16.609 6.934 -26.620 1.00 77.00 500 LYS A N 1
ATOM 4033 C CA . LYS A 1 500 ? 17.209 6.208 -25.484 1.00 77.00 500 LYS A CA 1
ATOM 4034 C C . LYS A 1 500 ? 18.586 5.631 -25.839 1.00 77.00 500 LYS A C 1
ATOM 4036 O O . LYS A 1 500 ? 18.714 4.443 -26.137 1.00 77.00 500 LYS A O 1
ATOM 4041 N N . SER A 1 501 ? 19.624 6.455 -25.758 1.00 84.00 501 SER A N 1
ATOM 4042 C CA . SER A 1 501 ? 20.994 6.105 -26.153 1.00 84.00 501 SER A CA 1
ATOM 4043 C C . SER A 1 501 ? 21.568 4.878 -25.447 1.00 84.00 501 SER A C 1
ATOM 4045 O O . SER A 1 501 ? 22.131 4.014 -26.113 1.00 84.00 501 SER A O 1
ATOM 4047 N N . THR A 1 502 ? 21.353 4.714 -24.138 1.00 83.56 502 THR A N 1
ATOM 4048 C CA . THR A 1 502 ? 21.821 3.529 -23.395 1.00 83.56 502 THR A CA 1
ATOM 4049 C C . THR A 1 502 ? 21.218 2.229 -23.933 1.00 83.56 502 THR A C 1
ATOM 4051 O O . THR A 1 502 ? 21.911 1.214 -24.020 1.00 83.56 502 THR A O 1
ATOM 4054 N N . LEU A 1 503 ? 19.940 2.248 -24.331 1.00 84.88 503 LEU A N 1
ATOM 4055 C CA . LEU A 1 503 ? 19.272 1.084 -24.918 1.00 84.88 503 LEU A CA 1
ATOM 4056 C C . LEU A 1 503 ? 19.841 0.773 -26.302 1.00 84.88 503 LEU A C 1
ATOM 4058 O O . LEU A 1 503 ? 20.150 -0.382 -26.575 1.00 84.88 503 LEU A O 1
ATOM 4062 N N . VAL A 1 504 ? 20.017 1.797 -27.142 1.00 85.19 504 VAL A N 1
ATOM 4063 C CA . VAL A 1 504 ? 20.590 1.657 -28.489 1.00 85.19 504 VAL A CA 1
ATOM 4064 C C . VAL A 1 504 ? 22.015 1.115 -28.416 1.00 85.19 504 VAL A C 1
ATOM 4066 O O . VAL A 1 504 ? 22.329 0.130 -29.080 1.00 85.19 504 VAL A O 1
ATOM 4069 N N . ARG A 1 505 ? 22.853 1.693 -27.547 1.00 87.44 505 ARG A N 1
ATOM 4070 C CA . ARG A 1 505 ? 24.225 1.235 -27.309 1.00 87.44 505 ARG A CA 1
ATOM 4071 C C . ARG A 1 505 ? 24.249 -0.228 -26.894 1.00 87.44 505 ARG A C 1
ATOM 4073 O O . ARG A 1 505 ? 24.958 -1.018 -27.499 1.00 87.44 505 ARG A O 1
ATOM 4080 N N . THR A 1 506 ? 23.456 -0.588 -25.885 1.00 89.94 506 THR A N 1
ATOM 4081 C CA . THR A 1 506 ? 23.399 -1.965 -25.379 1.00 89.94 506 THR A CA 1
ATOM 4082 C C . THR A 1 506 ? 22.905 -2.911 -26.466 1.00 89.94 506 THR A C 1
ATOM 4084 O O . THR A 1 506 ? 23.561 -3.904 -26.739 1.00 89.94 506 THR A O 1
ATOM 4087 N N . GLY A 1 507 ? 21.810 -2.585 -27.156 1.00 88.06 507 GLY A N 1
ATOM 4088 C CA . GLY A 1 507 ? 21.290 -3.392 -28.260 1.00 88.06 507 GLY A CA 1
ATOM 4089 C C . GLY A 1 507 ? 22.319 -3.629 -29.367 1.00 88.06 507 GLY A C 1
ATOM 4090 O O . GLY A 1 507 ? 22.453 -4.756 -29.834 1.00 88.06 507 GLY A O 1
ATOM 4091 N N . ALA A 1 508 ? 23.103 -2.609 -29.725 1.00 88.00 508 ALA A N 1
ATOM 4092 C CA . ALA A 1 508 ? 24.175 -2.724 -30.710 1.00 88.00 508 ALA A CA 1
ATOM 4093 C C . ALA A 1 508 ? 25.309 -3.662 -30.263 1.00 88.00 508 ALA A C 1
ATOM 4095 O O . ALA A 1 508 ? 25.848 -4.391 -31.090 1.00 88.00 508 ALA A O 1
ATOM 4096 N N . LEU A 1 509 ? 25.639 -3.725 -28.968 1.00 91.19 509 LEU A N 1
ATOM 4097 C CA . LEU A 1 509 ? 26.634 -4.685 -28.464 1.00 91.19 509 LEU A CA 1
ATOM 4098 C C . LEU A 1 509 ? 26.192 -6.140 -28.655 1.00 91.19 509 LEU A C 1
ATOM 4100 O O . LEU A 1 509 ? 27.028 -7.012 -28.869 1.00 91.19 509 LEU A O 1
ATOM 4104 N N . TYR A 1 510 ? 24.884 -6.395 -28.589 1.00 92.31 510 TYR A N 1
ATOM 4105 C CA . TYR A 1 510 ? 24.324 -7.737 -28.732 1.00 92.31 510 TYR A CA 1
ATOM 4106 C C . TYR A 1 510 ? 23.870 -8.064 -30.159 1.00 92.31 510 TYR A C 1
ATOM 4108 O O . TYR A 1 510 ? 23.544 -9.218 -30.413 1.00 92.31 510 TYR A O 1
ATOM 4116 N N . HIS A 1 511 ? 23.836 -7.100 -31.087 1.00 88.31 511 HIS A N 1
ATOM 4117 C CA . HIS A 1 511 ? 23.130 -7.259 -32.366 1.00 88.31 511 HIS A CA 1
ATOM 4118 C C . HIS A 1 511 ? 23.636 -8.433 -33.222 1.00 88.31 511 HIS A C 1
ATOM 4120 O O . HIS A 1 511 ? 22.850 -9.107 -33.883 1.00 88.31 511 HIS A O 1
ATOM 4126 N N . ASP A 1 512 ? 24.934 -8.715 -33.127 1.00 91.69 512 ASP A N 1
ATOM 4127 C CA . ASP A 1 512 ? 25.645 -9.699 -33.938 1.00 91.69 512 ASP A CA 1
ATOM 4128 C C . ASP A 1 512 ? 26.094 -10.944 -33.146 1.00 91.69 512 ASP A C 1
ATOM 4130 O O . ASP A 1 512 ? 26.889 -11.750 -33.634 1.00 91.69 512 ASP A O 1
ATOM 4134 N N . ILE A 1 513 ? 25.579 -11.167 -31.929 1.00 94.31 513 ILE A N 1
ATOM 4135 C CA . ILE A 1 513 ? 26.004 -12.301 -31.077 1.00 94.31 513 ILE A CA 1
ATOM 4136 C C . ILE A 1 513 ? 25.849 -13.668 -31.754 1.00 94.31 513 ILE A C 1
ATOM 4138 O O . ILE A 1 513 ? 26.604 -14.589 -31.460 1.00 94.31 513 ILE A O 1
ATOM 4142 N N . GLY A 1 514 ? 24.915 -13.816 -32.697 1.00 93.25 514 GLY A N 1
ATOM 4143 C CA . GLY A 1 514 ? 24.733 -15.066 -33.433 1.00 93.25 514 GLY A CA 1
ATOM 4144 C C . GLY A 1 514 ? 25.915 -15.454 -34.320 1.00 93.25 514 GLY A C 1
ATOM 4145 O O . GLY A 1 514 ? 26.100 -16.641 -34.597 1.00 93.25 514 GLY A O 1
ATOM 4146 N N . LYS A 1 515 ? 26.772 -14.494 -34.700 1.00 93.25 515 LYS A N 1
ATOM 4147 C CA . LYS A 1 515 ? 27.998 -14.762 -35.464 1.00 93.25 515 LYS A CA 1
ATOM 4148 C C . LYS A 1 515 ? 28.988 -15.643 -34.693 1.00 93.25 515 LYS A C 1
ATOM 4150 O O . LYS A 1 515 ? 29.780 -16.335 -35.325 1.00 93.25 515 LYS A O 1
ATOM 4155 N N . MET A 1 516 ? 28.882 -15.725 -33.358 1.00 94.75 516 MET A N 1
ATOM 4156 C CA . MET A 1 516 ? 29.686 -16.640 -32.530 1.00 94.75 516 MET A CA 1
ATOM 4157 C C . MET A 1 516 ? 29.545 -18.112 -32.930 1.00 94.75 516 MET A C 1
ATOM 4159 O O . MET A 1 516 ? 30.457 -18.894 -32.686 1.00 94.75 516 MET A O 1
ATOM 4163 N N . LYS A 1 517 ? 28.417 -18.511 -33.532 1.00 94.38 517 LYS A N 1
ATOM 4164 C CA . LYS A 1 517 ? 28.196 -19.908 -33.919 1.00 94.38 517 LYS A CA 1
ATOM 4165 C C . LYS A 1 517 ? 29.066 -20.335 -35.100 1.00 94.38 517 LYS A C 1
ATOM 4167 O O . LYS A 1 517 ? 29.474 -21.487 -35.161 1.00 94.38 517 LYS A O 1
ATOM 4172 N N . ASN A 1 518 ? 29.336 -19.415 -36.027 1.00 92.19 518 ASN A N 1
ATOM 4173 C CA . ASN A 1 518 ? 30.100 -19.670 -37.249 1.00 92.19 518 ASN A CA 1
ATOM 4174 C C . ASN A 1 518 ? 31.022 -18.477 -37.595 1.00 92.19 518 ASN A C 1
ATOM 4176 O O . ASN A 1 518 ? 30.850 -17.878 -38.659 1.00 92.19 518 ASN A O 1
ATOM 4180 N N . PRO A 1 519 ? 32.002 -18.104 -36.743 1.00 93.25 519 PRO A N 1
ATOM 4181 C CA . PRO A 1 519 ? 32.731 -16.837 -36.884 1.00 93.25 519 PRO A CA 1
ATOM 4182 C C . PRO A 1 519 ? 33.483 -16.690 -38.212 1.00 93.25 519 PRO A C 1
ATOM 4184 O O . PRO A 1 519 ? 33.486 -15.610 -38.794 1.00 93.25 519 PRO A O 1
ATOM 4187 N N . ALA A 1 520 ? 34.070 -17.780 -38.722 1.00 91.50 520 ALA A N 1
ATOM 4188 C CA . ALA A 1 520 ? 34.881 -17.793 -39.945 1.00 91.50 520 ALA A CA 1
ATOM 4189 C C . ALA A 1 520 ? 34.108 -17.410 -41.227 1.00 91.50 520 ALA A C 1
ATOM 4191 O O . ALA A 1 520 ? 34.715 -17.024 -42.225 1.00 91.50 520 ALA A O 1
ATOM 4192 N N . PHE A 1 521 ? 32.773 -17.486 -41.205 1.00 89.94 521 PHE A N 1
ATOM 4193 C CA . PHE A 1 521 ? 31.906 -17.087 -42.320 1.00 89.94 521 PHE A CA 1
ATOM 4194 C C . PHE A 1 521 ? 31.602 -15.578 -42.337 1.00 89.94 521 PHE A C 1
ATOM 4196 O O . PHE A 1 521 ? 30.860 -15.102 -43.186 1.00 89.94 521 PHE A O 1
ATOM 4203 N N . PHE A 1 522 ? 32.170 -14.794 -41.419 1.00 91.06 522 PHE A N 1
ATOM 4204 C CA . PHE A 1 522 ? 31.983 -13.345 -41.377 1.00 91.06 522 PHE A CA 1
ATOM 4205 C C . PHE A 1 522 ? 33.314 -12.638 -41.610 1.00 91.06 522 PHE A C 1
ATOM 4207 O O . PHE A 1 522 ? 34.299 -12.906 -40.922 1.00 91.06 522 PHE A O 1
ATOM 4214 N N . THR A 1 523 ? 33.338 -11.734 -42.593 1.00 90.12 523 THR A N 1
ATOM 4215 C CA . THR A 1 523 ? 34.565 -11.110 -43.121 1.00 90.12 523 THR A CA 1
ATOM 4216 C C . THR A 1 523 ? 35.415 -10.423 -42.056 1.00 90.12 523 THR A C 1
ATOM 4218 O O . THR A 1 523 ? 36.637 -10.441 -42.135 1.00 90.12 523 THR A O 1
ATOM 4221 N N . GLU A 1 524 ? 34.789 -9.852 -41.030 1.00 89.62 524 GLU A N 1
ATOM 4222 C CA . GLU A 1 524 ? 35.473 -9.169 -39.937 1.00 89.62 524 GLU A CA 1
ATOM 4223 C C . GLU A 1 524 ? 36.274 -10.112 -39.025 1.00 89.62 524 GLU A C 1
ATOM 4225 O O . GLU A 1 524 ? 37.172 -9.650 -38.328 1.00 89.62 524 GLU A O 1
ATOM 4230 N N . ASN A 1 525 ? 35.990 -11.420 -39.036 1.00 89.25 525 ASN A N 1
ATOM 4231 C CA . ASN A 1 525 ? 36.703 -12.423 -38.236 1.00 89.25 525 ASN A CA 1
ATOM 4232 C C . ASN A 1 525 ? 37.678 -13.277 -39.060 1.00 89.25 525 ASN A C 1
ATOM 4234 O O . ASN A 1 525 ? 38.352 -14.142 -38.500 1.00 89.25 525 ASN A O 1
ATOM 4238 N N . GLN A 1 526 ? 37.746 -13.081 -40.377 1.00 87.81 526 GLN A N 1
ATOM 4239 C CA . GLN A 1 526 ? 38.624 -13.861 -41.244 1.00 87.81 526 GLN A CA 1
ATOM 4240 C C . GLN A 1 526 ? 40.073 -13.391 -41.080 1.00 87.81 526 GLN A C 1
ATOM 4242 O O . GLN A 1 526 ? 40.410 -12.243 -41.362 1.00 87.81 526 GLN A O 1
ATOM 4247 N N . GLN A 1 527 ? 40.946 -14.295 -40.635 1.00 75.12 527 GLN A N 1
ATOM 4248 C CA . GLN A 1 527 ? 42.389 -14.066 -40.554 1.00 75.12 527 GLN A CA 1
ATOM 4249 C C . GLN A 1 527 ? 43.084 -14.874 -41.657 1.00 75.12 527 GLN A C 1
ATOM 4251 O O . GLN A 1 527 ? 42.781 -16.048 -41.850 1.00 75.12 527 GLN A O 1
ATOM 4256 N N . GLY A 1 528 ? 44.009 -14.255 -42.397 1.00 72.38 528 GLY A N 1
ATOM 4257 C CA . GLY A 1 528 ? 44.817 -14.956 -43.408 1.00 72.38 528 GLY A CA 1
ATOM 4258 C C . GLY A 1 528 ? 44.196 -15.100 -44.805 1.00 72.38 528 GLY A C 1
ATOM 4259 O O . GLY A 1 528 ? 44.714 -15.869 -45.606 1.00 72.38 528 GLY A O 1
ATOM 4260 N N . GLY A 1 529 ? 43.121 -14.368 -45.125 1.00 72.31 529 GLY A N 1
ATOM 4261 C CA . GLY A 1 529 ? 42.617 -14.216 -46.503 1.00 72.31 529 GLY A CA 1
ATOM 4262 C C . GLY A 1 529 ? 41.861 -15.414 -47.093 1.00 72.31 529 GLY A C 1
ATOM 4263 O O . GLY A 1 529 ? 41.486 -15.367 -48.260 1.00 72.31 529 GLY A O 1
ATOM 4264 N N . VAL A 1 530 ? 41.614 -16.469 -46.311 1.00 80.75 530 VAL A N 1
ATOM 4265 C CA . VAL A 1 530 ? 40.793 -17.615 -46.731 1.00 80.75 530 VAL A CA 1
ATOM 4266 C C . VAL A 1 530 ? 39.322 -17.310 -46.453 1.00 80.75 530 VAL A C 1
ATOM 4268 O O . VAL A 1 530 ? 38.941 -17.117 -45.298 1.00 80.75 530 VAL A O 1
ATOM 4271 N N . ASN A 1 531 ? 38.493 -17.299 -47.499 1.00 88.06 531 ASN A N 1
ATOM 4272 C CA . ASN A 1 531 ? 37.056 -17.074 -47.388 1.00 88.06 531 ASN A CA 1
ATOM 4273 C C . ASN A 1 531 ? 36.280 -18.395 -47.575 1.00 88.06 531 ASN A C 1
ATOM 4275 O O . ASN A 1 531 ? 36.211 -18.914 -48.689 1.00 88.06 531 ASN A O 1
ATOM 4279 N N . PRO A 1 532 ? 35.642 -18.948 -46.523 1.00 87.62 532 PRO A N 1
ATOM 4280 C CA . PRO A 1 532 ? 34.868 -20.188 -46.627 1.00 87.62 532 PRO A CA 1
ATOM 4281 C C . PRO A 1 532 ? 33.707 -20.126 -47.630 1.00 87.62 532 PRO A C 1
ATOM 4283 O O . PRO A 1 532 ? 33.242 -21.169 -48.084 1.00 87.62 532 PRO A O 1
ATOM 4286 N N . HIS A 1 533 ? 33.242 -18.922 -47.982 1.00 90.19 533 HIS A N 1
ATOM 4287 C CA . HIS A 1 533 ? 32.190 -18.732 -48.979 1.00 90.19 533 HIS A CA 1
ATOM 4288 C C . HIS A 1 533 ? 32.624 -19.071 -50.409 1.00 90.19 533 HIS A C 1
ATOM 4290 O O . HIS A 1 533 ? 31.754 -19.361 -51.225 1.00 90.19 533 HIS A O 1
ATOM 4296 N N . ASP A 1 534 ? 33.927 -19.105 -50.707 1.00 89.31 534 ASP A N 1
ATOM 4297 C CA . ASP A 1 534 ? 34.438 -19.401 -52.055 1.00 89.31 534 ASP A CA 1
ATOM 4298 C C . ASP A 1 534 ? 34.131 -20.849 -52.487 1.00 89.31 534 ASP A C 1
ATOM 4300 O O . ASP A 1 534 ? 34.059 -21.152 -53.675 1.00 89.31 534 ASP A O 1
ATOM 4304 N N . ASN A 1 535 ? 33.897 -21.738 -51.514 1.00 89.62 535 ASN A N 1
ATOM 4305 C CA . ASN A 1 535 ? 33.572 -23.152 -51.723 1.00 89.62 535 ASN A CA 1
ATOM 4306 C C . ASN A 1 535 ? 32.077 -23.471 -51.531 1.00 89.62 535 ASN A C 1
ATOM 4308 O O . ASN A 1 535 ? 31.707 -24.642 -51.450 1.00 89.62 535 ASN A O 1
ATOM 4312 N N . LEU A 1 536 ? 31.217 -22.454 -51.411 1.00 91.38 536 LEU A N 1
ATOM 4313 C CA . LEU A 1 536 ? 29.782 -22.613 -51.167 1.00 91.38 536 LEU A CA 1
ATOM 4314 C C . LEU A 1 536 ? 28.946 -22.047 -52.311 1.00 91.38 536 LEU A C 1
ATOM 4316 O O . LEU A 1 536 ? 29.309 -21.066 -52.955 1.00 91.38 536 LEU A O 1
ATOM 4320 N N . THR A 1 537 ? 27.753 -22.608 -52.508 1.00 93.94 537 THR A N 1
ATOM 4321 C CA . THR A 1 537 ? 26.766 -21.971 -53.386 1.00 93.94 537 THR A CA 1
ATOM 4322 C C . THR A 1 537 ? 26.247 -20.669 -52.768 1.00 93.94 537 THR A C 1
ATOM 4324 O O . THR A 1 537 ? 26.184 -20.516 -51.545 1.00 93.94 537 THR A O 1
ATOM 4327 N N . GLU A 1 538 ? 25.787 -19.730 -53.599 1.00 91.00 538 GLU A N 1
ATOM 4328 C CA . GLU A 1 538 ? 25.185 -18.469 -53.133 1.00 91.00 538 GLU A CA 1
ATOM 4329 C C . GLU A 1 538 ? 24.033 -18.704 -52.142 1.00 91.00 538 GLU A C 1
ATOM 4331 O O . GLU A 1 538 ? 23.903 -17.990 -51.148 1.00 91.00 538 GLU A O 1
ATOM 4336 N N . LYS A 1 539 ? 23.224 -19.751 -52.368 1.00 90.00 539 LYS A N 1
ATOM 4337 C CA . LYS A 1 539 ? 22.112 -20.133 -51.481 1.00 90.00 539 LYS A CA 1
ATOM 4338 C C . LYS A 1 539 ? 22.597 -20.597 -50.110 1.00 90.00 539 LYS A C 1
ATOM 4340 O O . LYS A 1 539 ? 21.984 -20.255 -49.100 1.00 90.00 539 LYS A O 1
ATOM 4345 N N . GLU A 1 540 ? 23.673 -21.375 -50.057 1.00 88.94 540 GLU A N 1
ATOM 4346 C CA . GLU A 1 540 ? 24.252 -21.845 -48.795 1.00 88.94 540 GLU A CA 1
ATOM 4347 C C . GLU A 1 540 ? 24.908 -20.702 -48.028 1.00 88.94 540 GLU A C 1
ATOM 4349 O O . GLU A 1 540 ? 24.663 -20.557 -46.829 1.00 88.94 540 GLU A O 1
ATOM 4354 N N . SER A 1 541 ? 25.650 -19.848 -48.733 1.00 87.06 541 SER A N 1
ATOM 4355 C CA . SER A 1 541 ? 26.234 -18.622 -48.192 1.00 87.06 541 SER A CA 1
ATOM 4356 C C . SER A 1 541 ? 25.164 -17.705 -47.599 1.00 87.06 541 SER A C 1
ATOM 4358 O O . SER A 1 541 ? 25.253 -17.327 -46.430 1.00 87.06 541 SER A O 1
ATOM 4360 N N . ALA A 1 542 ? 24.095 -17.426 -48.352 1.00 85.44 542 ALA A N 1
ATOM 4361 C CA . ALA A 1 542 ? 22.969 -16.625 -47.881 1.00 85.44 542 ALA A CA 1
ATOM 4362 C C . ALA A 1 542 ? 22.278 -17.257 -46.664 1.00 85.44 542 ALA A C 1
ATOM 4364 O O . ALA A 1 542 ? 21.942 -16.549 -45.717 1.00 85.44 542 ALA A O 1
ATOM 4365 N N . ARG A 1 543 ? 22.103 -18.586 -46.641 1.00 88.38 543 ARG A N 1
ATOM 4366 C CA . ARG A 1 543 ? 21.512 -19.294 -45.496 1.00 88.38 543 ARG A CA 1
ATOM 4367 C C . ARG A 1 543 ? 22.347 -19.120 -44.226 1.00 88.38 543 ARG A C 1
ATOM 4369 O O . ARG A 1 543 ? 21.769 -18.864 -43.175 1.00 88.38 543 ARG A O 1
ATOM 4376 N N . ILE A 1 544 ? 23.672 -19.253 -44.314 1.00 86.00 544 ILE A N 1
ATOM 4377 C CA . ILE A 1 544 ? 24.583 -19.077 -43.168 1.00 86.00 544 ILE A CA 1
ATOM 4378 C C . ILE A 1 544 ? 24.540 -17.631 -42.671 1.00 86.00 544 ILE A C 1
ATOM 4380 O O . ILE A 1 544 ? 24.396 -17.406 -41.469 1.00 86.00 544 ILE A O 1
ATOM 4384 N N . ILE A 1 545 ? 24.597 -16.662 -43.591 1.00 86.88 545 ILE A N 1
ATOM 4385 C CA . ILE A 1 545 ? 24.531 -15.243 -43.243 1.00 86.88 545 ILE A CA 1
ATOM 4386 C C . ILE A 1 545 ? 23.189 -14.937 -42.583 1.00 86.88 545 ILE A C 1
ATOM 4388 O O . ILE A 1 545 ? 23.184 -14.414 -41.485 1.00 86.88 545 ILE A O 1
ATOM 4392 N N . ILE A 1 546 ? 22.044 -15.306 -43.155 1.00 84.75 546 ILE A N 1
ATOM 4393 C CA . ILE A 1 546 ? 20.725 -14.997 -42.567 1.00 84.75 546 ILE A CA 1
ATOM 4394 C C . ILE A 1 546 ? 20.527 -15.691 -41.206 1.00 84.75 546 ILE A C 1
ATOM 4396 O O . ILE A 1 546 ? 19.913 -15.122 -40.299 1.00 84.75 546 ILE A O 1
ATOM 4400 N N . ALA A 1 547 ? 21.072 -16.900 -41.029 1.00 88.81 547 ALA A N 1
ATOM 4401 C CA . ALA A 1 547 ? 20.905 -17.681 -39.806 1.00 88.81 547 ALA A CA 1
ATOM 4402 C C . ALA A 1 547 ? 21.484 -17.008 -38.550 1.00 88.81 547 ALA A C 1
ATOM 4404 O O . ALA A 1 547 ? 20.964 -17.269 -37.460 1.00 88.81 547 ALA A O 1
ATOM 4405 N N . HIS A 1 548 ? 22.476 -16.108 -38.672 1.00 87.75 548 HIS A N 1
ATOM 4406 C CA . HIS A 1 548 ? 23.063 -15.425 -37.509 1.00 87.75 548 HIS A CA 1
ATOM 4407 C C . HIS A 1 548 ? 22.011 -14.678 -36.683 1.00 87.75 548 HIS A C 1
ATOM 4409 O O . HIS A 1 548 ? 22.123 -14.631 -35.464 1.00 87.75 548 HIS A O 1
ATOM 4415 N N . VAL A 1 549 ? 20.945 -14.158 -37.298 1.00 85.69 549 VAL A N 1
ATOM 4416 C CA . VAL A 1 549 ? 19.900 -13.463 -36.539 1.00 85.69 549 VAL A CA 1
ATOM 4417 C C . VAL A 1 549 ? 19.083 -14.453 -35.710 1.00 85.69 549 VAL A C 1
ATOM 4419 O O . VAL A 1 549 ? 18.866 -14.246 -34.517 1.00 85.69 549 VAL A O 1
ATOM 4422 N N . THR A 1 550 ? 18.669 -15.575 -36.308 1.00 89.00 550 THR A N 1
ATOM 4423 C CA . THR A 1 550 ? 17.935 -16.625 -35.585 1.00 89.00 550 THR A CA 1
ATOM 4424 C C . THR A 1 550 ? 18.779 -17.291 -34.503 1.00 89.00 550 THR A C 1
ATOM 4426 O O . THR A 1 550 ? 18.266 -17.593 -33.428 1.00 89.00 550 THR A O 1
ATOM 4429 N N . ASP A 1 551 ? 20.072 -17.489 -34.758 1.00 91.75 551 ASP A N 1
ATOM 4430 C CA . ASP A 1 551 ? 21.008 -18.040 -33.782 1.00 91.75 551 ASP A CA 1
ATOM 4431 C C . ASP A 1 551 ? 21.307 -17.032 -32.665 1.00 91.75 551 ASP A C 1
ATOM 4433 O O . ASP A 1 551 ? 21.382 -17.414 -31.500 1.00 91.75 551 ASP A O 1
ATOM 4437 N N . GLY A 1 552 ? 21.377 -15.737 -32.985 1.00 91.19 552 GLY A N 1
ATOM 4438 C CA . GLY A 1 552 ? 21.523 -14.672 -31.999 1.00 91.19 552 GLY A CA 1
ATOM 4439 C C . GLY A 1 552 ? 20.317 -14.565 -31.068 1.00 91.19 552 GLY A C 1
ATOM 4440 O O . GLY A 1 552 ? 20.486 -14.452 -29.858 1.00 91.19 552 GLY A O 1
ATOM 4441 N N . VAL A 1 553 ? 19.097 -14.683 -31.602 1.00 89.25 553 VAL A N 1
ATOM 4442 C CA . VAL A 1 553 ? 17.868 -14.735 -30.792 1.00 89.25 553 VAL A CA 1
ATOM 4443 C C . VAL A 1 553 ? 17.877 -15.931 -29.838 1.00 89.25 553 VAL A C 1
ATOM 4445 O O . VAL A 1 553 ? 17.571 -15.755 -28.662 1.00 89.25 553 VAL A O 1
ATOM 4448 N N . LYS A 1 554 ? 18.258 -17.124 -30.315 1.00 92.75 554 LYS A N 1
ATOM 4449 C CA . LYS A 1 554 ? 18.360 -18.320 -29.462 1.00 92.75 554 LYS A CA 1
ATOM 4450 C C . LYS A 1 554 ? 19.387 -18.128 -28.349 1.00 92.75 554 LYS A C 1
ATOM 4452 O O . LYS A 1 554 ? 19.066 -18.358 -27.190 1.00 92.75 554 LYS A O 1
ATOM 4457 N N . LEU A 1 555 ? 20.574 -17.616 -28.679 1.00 93.06 555 LEU A N 1
ATOM 4458 C CA . LEU A 1 555 ? 21.611 -17.306 -27.690 1.00 93.06 555 LEU A CA 1
ATOM 4459 C C . LEU A 1 555 ? 21.143 -16.266 -26.663 1.00 93.06 555 LEU A C 1
ATOM 4461 O O . LEU A 1 555 ? 21.457 -16.389 -25.479 1.00 93.06 555 LEU A O 1
ATOM 4465 N N . ALA A 1 556 ? 20.387 -15.252 -27.089 1.00 90.88 556 ALA A N 1
ATOM 4466 C CA . ALA A 1 556 ? 19.818 -14.250 -26.194 1.00 90.88 556 ALA A CA 1
ATOM 4467 C C . ALA A 1 556 ? 18.787 -14.854 -25.225 1.00 90.88 556 ALA A C 1
ATOM 4469 O O . ALA A 1 556 ? 18.822 -14.553 -24.031 1.00 90.88 556 ALA A O 1
ATOM 4470 N N . GLU A 1 557 ? 17.905 -15.724 -25.724 1.00 90.62 557 GLU A N 1
ATOM 4471 C CA . GLU A 1 557 ? 16.896 -16.428 -24.924 1.00 90.62 557 GLU A CA 1
ATOM 4472 C C . GLU A 1 557 ? 17.554 -17.413 -23.935 1.00 90.62 557 GLU A C 1
ATOM 4474 O O . GLU A 1 557 ? 17.238 -17.382 -22.747 1.00 90.62 557 GLU A O 1
ATOM 4479 N N . GLU A 1 558 ? 18.547 -18.195 -24.374 1.00 92.81 558 GLU A N 1
ATOM 4480 C CA . GLU A 1 558 ? 19.321 -19.123 -23.528 1.00 92.81 558 GLU A CA 1
ATOM 4481 C C . GLU A 1 558 ? 20.085 -18.416 -22.396 1.00 92.81 558 GLU A C 1
ATOM 4483 O O . GLU A 1 558 ? 20.245 -18.967 -21.307 1.00 92.81 558 GLU A O 1
ATOM 4488 N N . ASN A 1 559 ? 20.542 -17.179 -22.625 1.00 90.75 559 ASN A N 1
ATOM 4489 C CA . ASN A 1 559 ? 21.255 -16.375 -21.626 1.00 90.75 559 ASN A CA 1
ATOM 4490 C C . ASN A 1 559 ? 20.327 -15.436 -20.830 1.00 90.75 559 ASN A C 1
ATOM 4492 O O . ASN A 1 559 ? 20.817 -14.550 -20.129 1.00 90.75 559 ASN A O 1
ATOM 4496 N N . ASN A 1 560 ? 19.003 -15.628 -20.897 1.00 87.75 560 ASN A N 1
ATOM 4497 C CA . ASN A 1 560 ? 18.001 -14.842 -20.166 1.00 87.75 560 ASN A CA 1
ATOM 4498 C C . ASN A 1 560 ? 18.105 -13.320 -20.394 1.00 87.75 560 ASN A C 1
ATOM 4500 O O . ASN A 1 560 ? 17.826 -12.529 -19.479 1.00 87.75 560 ASN A O 1
ATOM 4504 N N . LEU A 1 561 ? 18.502 -12.896 -21.601 1.00 87.50 561 LEU A N 1
ATOM 4505 C CA . LEU A 1 561 ? 18.551 -11.476 -21.940 1.00 87.50 561 LEU A CA 1
ATOM 4506 C C . LEU A 1 561 ? 17.139 -10.864 -21.912 1.00 87.50 561 LEU A C 1
ATOM 4508 O O . LEU A 1 561 ? 16.151 -11.554 -22.181 1.00 87.50 561 LEU A O 1
ATOM 4512 N N . PRO A 1 562 ? 17.004 -9.565 -21.585 1.00 83.44 562 PRO A N 1
ATOM 4513 C CA . PRO A 1 562 ? 15.696 -8.935 -21.531 1.00 83.44 562 PRO A CA 1
ATOM 4514 C C . PRO A 1 562 ? 14.964 -8.976 -22.874 1.00 83.44 562 PRO A C 1
ATOM 4516 O O . PRO A 1 562 ? 15.571 -8.814 -23.933 1.00 83.44 562 PRO A O 1
ATOM 4519 N N . VAL A 1 563 ? 13.632 -9.089 -22.819 1.00 80.31 563 VAL A N 1
ATOM 4520 C CA . VAL A 1 563 ? 12.758 -9.218 -24.000 1.00 80.31 563 VAL A CA 1
ATOM 4521 C C . VAL A 1 563 ? 13.011 -8.115 -25.031 1.00 80.31 563 VAL A C 1
ATOM 4523 O O . VAL A 1 563 ? 12.985 -8.391 -26.226 1.00 80.31 563 VAL A O 1
ATOM 4526 N N . VAL A 1 564 ? 13.318 -6.887 -24.596 1.00 78.62 564 VAL A N 1
ATOM 4527 C CA . VAL A 1 564 ? 13.627 -5.766 -25.501 1.00 78.62 564 VAL A CA 1
ATOM 4528 C C . VAL A 1 564 ? 14.848 -6.033 -26.391 1.00 78.62 564 VAL A C 1
ATOM 4530 O O . VAL A 1 564 ? 14.828 -5.668 -27.562 1.00 78.62 564 VAL A O 1
ATOM 4533 N N . ILE A 1 565 ? 15.878 -6.716 -25.878 1.00 81.75 565 ILE A N 1
ATOM 4534 C CA . ILE A 1 565 ? 17.079 -7.071 -26.647 1.00 81.75 565 ILE A CA 1
ATOM 4535 C C . ILE A 1 565 ? 16.734 -8.177 -27.646 1.00 81.75 565 ILE A C 1
ATOM 4537 O O . ILE A 1 565 ? 17.047 -8.056 -28.827 1.00 81.75 565 ILE A O 1
ATOM 4541 N N . CYS A 1 566 ? 15.993 -9.204 -27.218 1.00 80.81 566 CYS A N 1
ATOM 4542 C CA . CYS A 1 566 ? 15.521 -10.261 -28.115 1.00 80.81 566 CYS A CA 1
ATOM 4543 C C . CYS A 1 566 ? 14.615 -9.712 -29.233 1.00 80.81 566 CYS A C 1
ATOM 4545 O O . CYS A 1 566 ? 14.695 -10.159 -30.376 1.00 80.81 566 CYS A O 1
ATOM 4547 N N . LEU A 1 567 ? 13.755 -8.736 -28.921 1.00 76.38 567 LEU A N 1
ATOM 4548 C CA . LEU A 1 567 ? 12.905 -8.058 -29.902 1.00 76.38 567 LEU A CA 1
ATOM 4549 C C . LEU A 1 567 ? 13.722 -7.225 -30.890 1.00 76.38 567 LEU A C 1
ATOM 4551 O O . LEU A 1 567 ? 13.418 -7.256 -32.082 1.00 76.38 567 LEU A O 1
ATOM 4555 N N . LEU A 1 568 ? 14.766 -6.535 -30.423 1.00 78.44 568 LEU A N 1
ATOM 4556 C CA . LEU A 1 568 ? 15.683 -5.797 -31.290 1.00 78.44 568 LEU A CA 1
ATOM 4557 C C . LEU A 1 568 ? 16.363 -6.753 -32.277 1.00 78.44 568 LEU A C 1
ATOM 4559 O O . LEU A 1 568 ? 16.300 -6.516 -33.480 1.00 78.44 568 LEU A O 1
ATOM 4563 N N . LEU A 1 569 ? 16.881 -7.892 -31.811 1.00 76.25 569 LEU A N 1
ATOM 4564 C CA . LEU A 1 569 ? 17.446 -8.926 -32.690 1.00 76.25 569 LEU A CA 1
ATOM 4565 C C . LEU A 1 569 ? 16.422 -9.430 -33.717 1.00 76.25 569 LEU A C 1
ATOM 4567 O O . LEU A 1 569 ? 16.709 -9.490 -34.908 1.00 76.25 569 LEU A O 1
ATOM 4571 N N . LYS A 1 570 ? 15.186 -9.717 -33.286 1.00 73.06 570 LYS A N 1
ATOM 4572 C CA . LYS A 1 570 ? 14.096 -10.136 -34.188 1.00 73.06 570 LYS A CA 1
ATOM 4573 C C . LYS A 1 570 ? 13.738 -9.057 -35.219 1.00 73.06 570 LYS A C 1
ATOM 4575 O O . LYS A 1 570 ? 13.336 -9.403 -36.330 1.00 73.06 570 LYS A O 1
ATOM 4580 N N . SER A 1 571 ? 13.869 -7.770 -34.886 1.00 68.56 571 SER A N 1
ATOM 4581 C CA . SER A 1 571 ? 13.587 -6.680 -35.832 1.00 68.56 571 SER A CA 1
ATOM 4582 C C . SER A 1 571 ? 14.598 -6.581 -36.974 1.00 68.56 571 SER A C 1
ATOM 4584 O O . SER A 1 571 ? 14.199 -6.182 -38.065 1.00 68.56 571 SER A O 1
ATOM 4586 N N . LEU A 1 572 ? 15.835 -7.060 -36.787 1.00 65.06 572 LEU A N 1
ATOM 4587 C CA . LEU A 1 572 ? 16.862 -7.098 -37.839 1.00 65.06 572 LEU A CA 1
ATOM 4588 C C . LEU A 1 572 ? 16.505 -8.065 -38.987 1.00 65.06 572 LEU A C 1
ATOM 4590 O O . LEU A 1 572 ? 17.012 -7.930 -40.092 1.00 65.06 572 LEU A O 1
ATOM 4594 N N . VAL A 1 573 ? 15.577 -9.009 -38.768 1.00 54.06 573 VAL A N 1
ATOM 4595 C CA . VAL A 1 573 ? 15.045 -9.905 -39.820 1.00 54.06 573 VAL A CA 1
ATOM 4596 C C . VAL A 1 573 ? 13.992 -9.206 -40.691 1.00 54.06 573 VAL A C 1
ATOM 4598 O O . VAL A 1 573 ? 13.695 -9.640 -41.802 1.00 54.06 573 VAL A O 1
ATOM 4601 N N . LYS A 1 574 ? 13.360 -8.143 -40.181 1.00 47.22 574 LYS A N 1
ATOM 4602 C CA . LYS A 1 574 ? 12.083 -7.625 -40.688 1.00 47.22 574 LYS A CA 1
ATOM 4603 C C . LYS A 1 574 ? 12.247 -6.453 -41.658 1.00 47.22 574 LYS A C 1
ATOM 4605 O O . LYS A 1 574 ? 11.438 -5.528 -41.645 1.00 47.22 574 LYS A O 1
ATOM 4610 N N . VAL A 1 575 ? 13.218 -6.523 -42.565 1.00 43.22 575 VAL A N 1
ATOM 4611 C CA . VAL A 1 575 ? 13.154 -5.732 -43.802 1.00 43.22 575 VAL A CA 1
ATOM 4612 C C . VAL A 1 575 ? 12.037 -6.345 -44.657 1.00 43.22 575 VAL A C 1
ATOM 4614 O O . VAL A 1 575 ? 12.182 -7.420 -45.235 1.00 43.22 575 VAL A O 1
ATOM 4617 N N . ARG A 1 576 ? 10.848 -5.724 -44.645 1.00 30.22 576 ARG A N 1
ATOM 4618 C CA . ARG A 1 576 ? 9.662 -6.220 -45.369 1.00 30.22 576 ARG A CA 1
ATOM 4619 C C . ARG A 1 576 ? 9.961 -6.344 -46.875 1.00 30.22 576 ARG A C 1
ATOM 4621 O O . ARG A 1 576 ? 10.305 -5.327 -47.474 1.00 30.22 576 ARG A O 1
ATOM 4628 N N . PRO A 1 577 ? 9.648 -7.479 -47.532 1.00 28.45 577 PRO A N 1
ATOM 4629 C CA . PRO A 1 577 ? 9.725 -7.641 -48.995 1.00 28.45 577 PRO A CA 1
ATOM 4630 C C . PRO A 1 577 ? 8.716 -6.801 -49.814 1.00 28.45 577 PRO A C 1
ATOM 4632 O O . PRO A 1 577 ? 8.388 -7.157 -50.939 1.00 28.45 577 PRO A O 1
ATOM 4635 N N . GLY A 1 578 ? 8.160 -5.719 -49.257 1.00 29.22 578 GLY A N 1
ATOM 4636 C CA . GLY A 1 578 ? 7.040 -4.971 -49.843 1.00 29.22 578 GLY A CA 1
ATOM 4637 C C . GLY A 1 578 ? 7.073 -3.461 -49.611 1.00 29.22 578 GLY A C 1
ATOM 4638 O O . GLY A 1 578 ? 6.071 -2.799 -49.850 1.00 29.22 578 GLY A O 1
ATOM 4639 N N . LEU A 1 579 ? 8.197 -2.904 -49.149 1.00 29.28 579 LEU A N 1
ATOM 4640 C CA . LEU A 1 579 ? 8.388 -1.458 -48.960 1.00 29.28 579 LEU A CA 1
ATOM 4641 C C . LEU A 1 579 ? 9.231 -0.834 -50.086 1.00 29.28 579 LEU A C 1
ATOM 4643 O O . LEU A 1 579 ? 10.019 0.074 -49.856 1.00 29.28 579 LEU A O 1
ATOM 4647 N N . LEU A 1 580 ? 9.069 -1.342 -51.312 1.00 29.22 580 LEU A N 1
ATOM 4648 C CA . LEU A 1 580 ? 9.773 -0.839 -52.495 1.00 29.22 580 LEU A CA 1
ATOM 4649 C C . LEU A 1 580 ? 8.965 0.170 -53.320 1.00 29.22 580 LEU A C 1
ATOM 4651 O O . LEU A 1 580 ? 9.508 0.712 -54.268 1.00 29.22 580 LEU A O 1
ATOM 4655 N N . ASN A 1 581 ? 7.716 0.485 -52.959 1.00 24.66 581 ASN A N 1
ATOM 4656 C CA . ASN A 1 581 ? 6.911 1.458 -53.702 1.00 24.66 581 ASN A CA 1
ATOM 4657 C C . ASN A 1 581 ? 6.092 2.366 -52.777 1.00 24.66 581 ASN A C 1
ATOM 4659 O O . ASN A 1 581 ? 5.065 1.948 -52.248 1.00 24.66 581 ASN A O 1
ATOM 4663 N N . CYS A 1 582 ? 6.598 3.592 -52.600 1.00 21.48 582 CYS A N 1
ATOM 4664 C CA . CYS A 1 582 ? 5.899 4.889 -52.644 1.00 21.48 582 CYS A CA 1
ATOM 4665 C C . CYS A 1 582 ? 6.604 5.924 -51.746 1.00 21.48 582 CYS A C 1
ATOM 4667 O O . CYS A 1 582 ? 6.253 6.105 -50.589 1.00 21.48 582 CYS A O 1
ATOM 4669 N N . LEU A 1 583 ? 7.552 6.634 -52.371 1.00 22.56 583 LEU A N 1
ATOM 4670 C CA . LEU A 1 583 ? 7.827 8.070 -52.211 1.00 22.56 583 LEU A CA 1
ATOM 4671 C C . LEU A 1 583 ? 8.420 8.600 -50.883 1.00 22.56 583 LEU A C 1
ATOM 4673 O O . LEU A 1 583 ? 7.746 8.869 -49.899 1.00 22.56 583 LEU A O 1
ATOM 4677 N N . SER A 1 584 ? 9.712 8.927 -50.998 1.00 26.98 584 SER A N 1
ATOM 4678 C CA . SER A 1 584 ? 10.197 10.319 -50.958 1.00 26.98 584 SER A CA 1
ATOM 4679 C C . SER A 1 584 ? 10.318 11.046 -49.622 1.00 26.98 584 SER A C 1
ATOM 4681 O O . SER A 1 584 ? 9.913 12.201 -49.520 1.00 26.98 584 SER A O 1
ATOM 4683 N N . ILE A 1 585 ? 11.045 10.474 -48.667 1.00 24.55 585 ILE A N 1
ATOM 4684 C CA . ILE A 1 585 ? 11.870 11.292 -47.768 1.00 24.55 585 ILE A CA 1
ATOM 4685 C C . ILE A 1 585 ? 13.226 10.579 -47.661 1.00 24.55 585 ILE A C 1
ATOM 4687 O O . ILE A 1 585 ? 13.272 9.398 -47.351 1.00 24.55 585 ILE A O 1
ATOM 4691 N N . PHE A 1 586 ? 14.312 11.285 -47.990 1.00 26.89 586 PHE A N 1
ATOM 4692 C CA . PHE A 1 586 ? 15.712 10.824 -48.118 1.00 26.89 586 PHE A CA 1
ATOM 4693 C C . PHE A 1 586 ? 16.239 10.369 -49.488 1.00 26.89 586 PHE A C 1
ATOM 4695 O O . PHE A 1 586 ? 17.328 9.814 -49.593 1.00 26.89 586 PHE A O 1
ATOM 4702 N N . SER A 1 587 ? 15.639 10.899 -50.554 1.00 23.67 587 SER A N 1
ATOM 4703 C CA . SER A 1 587 ? 16.377 11.339 -51.760 1.00 23.67 587 SER A CA 1
ATOM 4704 C C . SER A 1 587 ? 17.397 12.482 -51.476 1.00 23.67 587 SER A C 1
ATOM 4706 O O . SER A 1 587 ? 17.819 13.178 -52.394 1.00 23.67 587 SER A O 1
ATOM 4708 N N . GLN A 1 588 ? 17.806 12.709 -50.219 1.00 26.55 588 GLN A N 1
ATOM 4709 C CA . GLN A 1 588 ? 18.687 13.812 -49.797 1.00 26.55 588 GLN A CA 1
ATOM 4710 C C . GLN A 1 588 ? 19.918 13.397 -48.970 1.00 26.55 588 GLN A C 1
ATOM 4712 O O . GLN A 1 588 ? 20.700 14.261 -48.602 1.00 26.55 588 GLN A O 1
ATOM 4717 N N . LEU A 1 589 ? 20.177 12.103 -48.745 1.00 27.09 589 LEU A N 1
ATOM 4718 C CA . LEU A 1 589 ? 21.480 11.643 -48.214 1.00 27.09 589 LEU A CA 1
ATOM 4719 C C . LEU A 1 589 ? 22.280 10.799 -49.219 1.00 27.09 589 LEU A C 1
ATOM 4721 O O . LEU A 1 589 ? 23.387 10.361 -48.930 1.00 27.09 589 LEU A O 1
ATOM 4725 N N . TYR A 1 590 ? 21.757 10.643 -50.438 1.00 26.61 590 TYR A N 1
ATOM 4726 C CA . TYR A 1 590 ? 22.368 9.868 -51.521 1.00 26.61 590 TYR A CA 1
ATOM 4727 C C . TYR A 1 590 ? 23.544 10.584 -52.219 1.00 26.61 590 TYR A C 1
ATOM 4729 O O . TYR A 1 590 ? 24.148 10.024 -53.124 1.00 26.61 590 TYR A O 1
ATOM 4737 N N . TYR A 1 591 ? 23.893 11.812 -51.817 1.00 24.53 591 TYR A N 1
ATOM 4738 C CA . TYR A 1 591 ? 24.923 12.606 -52.505 1.00 24.53 591 TYR A CA 1
ATOM 4739 C C . TYR A 1 591 ? 26.075 13.112 -51.625 1.00 24.53 591 TYR A C 1
ATOM 4741 O O . TYR A 1 591 ? 26.942 13.820 -52.124 1.00 24.53 591 TYR A O 1
ATOM 4749 N N . PHE A 1 592 ? 26.147 12.728 -50.346 1.00 21.95 592 PHE A N 1
ATOM 4750 C CA . PHE A 1 592 ? 27.250 13.137 -49.466 1.00 21.95 592 PHE A CA 1
ATOM 4751 C C . PHE A 1 592 ? 27.569 12.068 -48.410 1.00 21.95 592 PHE A C 1
ATOM 4753 O O . PHE A 1 592 ? 27.186 12.189 -47.255 1.00 21.95 592 PHE A O 1
ATOM 4760 N N . ALA A 1 593 ? 28.236 10.992 -48.837 1.00 22.14 593 ALA A N 1
ATOM 4761 C CA . ALA A 1 593 ? 29.326 10.313 -48.116 1.00 22.14 593 ALA A CA 1
ATOM 4762 C C . ALA A 1 593 ? 29.574 8.944 -48.763 1.00 22.14 593 ALA A C 1
ATOM 4764 O O . ALA A 1 593 ? 29.173 7.890 -48.270 1.00 22.14 593 ALA A O 1
ATOM 4765 N N . CYS A 1 594 ? 30.236 8.976 -49.917 1.00 26.98 594 CYS A N 1
ATOM 4766 C CA . CYS A 1 594 ? 30.929 7.822 -50.464 1.00 26.98 594 CYS A CA 1
ATOM 4767 C C . CYS A 1 594 ? 31.741 7.108 -49.368 1.00 26.98 594 CYS A C 1
ATOM 4769 O O . CYS A 1 594 ? 32.495 7.748 -48.642 1.00 26.98 594 CYS A O 1
ATOM 4771 N N . HIS A 1 595 ? 31.619 5.777 -49.343 1.00 26.14 595 HIS A N 1
ATOM 4772 C CA . HIS A 1 595 ? 32.421 4.825 -48.565 1.00 26.14 595 HIS A CA 1
ATOM 4773 C C . HIS A 1 595 ? 32.181 4.796 -47.047 1.00 26.14 595 HIS A C 1
ATOM 4775 O O . HIS A 1 595 ? 33.051 5.186 -46.282 1.00 26.14 595 HIS A O 1
ATOM 4781 N N . LEU A 1 596 ? 31.058 4.205 -46.613 1.00 23.48 596 LEU A N 1
ATOM 4782 C CA . LEU A 1 596 ? 30.995 3.251 -45.488 1.00 23.48 596 LEU A CA 1
ATOM 4783 C C . LEU A 1 596 ? 29.595 2.591 -45.420 1.00 23.48 596 LEU A C 1
ATOM 4785 O O . LEU A 1 596 ? 28.574 3.236 -45.232 1.00 23.48 596 LEU A O 1
ATOM 4789 N N . ARG A 1 597 ? 29.634 1.277 -45.659 1.00 31.28 597 ARG A N 1
ATOM 4790 C CA . ARG A 1 597 ? 28.644 0.183 -45.762 1.00 31.28 597 ARG A CA 1
ATOM 4791 C C . ARG A 1 597 ? 27.275 0.226 -45.007 1.00 31.28 597 ARG A C 1
ATOM 4793 O O . ARG A 1 597 ? 27.125 0.905 -43.998 1.00 31.28 597 ARG A O 1
ATOM 4800 N N . PRO A 1 598 ? 26.299 -0.611 -45.451 1.00 31.02 598 PRO A N 1
ATOM 4801 C CA . PRO A 1 598 ? 24.829 -0.476 -45.330 1.00 31.02 598 PRO A CA 1
ATOM 4802 C C . PRO A 1 598 ? 24.169 -0.636 -43.945 1.00 31.02 598 PRO A C 1
ATOM 4804 O O . PRO A 1 598 ? 22.947 -0.701 -43.875 1.00 31.02 598 PRO A O 1
ATOM 4807 N N . CYS A 1 599 ? 24.914 -0.700 -42.839 1.00 38.09 599 CYS A N 1
ATOM 4808 C CA . CYS A 1 599 ? 24.304 -0.919 -41.517 1.00 38.09 599 CYS A CA 1
ATOM 4809 C C . CYS A 1 599 ? 23.619 0.334 -40.942 1.00 38.09 599 CYS A C 1
ATOM 4811 O O . CYS A 1 599 ? 22.705 0.207 -40.134 1.00 38.09 599 CYS A O 1
ATOM 4813 N N . LEU A 1 600 ? 24.017 1.552 -41.335 1.00 35.41 600 LEU A N 1
ATOM 4814 C CA . LEU A 1 600 ? 23.457 2.782 -40.749 1.00 35.41 600 LEU A CA 1
ATOM 4815 C C . LEU A 1 600 ? 21.962 2.989 -41.051 1.00 35.41 600 LEU A C 1
ATOM 4817 O O . LEU A 1 600 ? 21.259 3.598 -40.246 1.00 35.41 600 LEU A O 1
ATOM 4821 N N . THR A 1 601 ? 21.468 2.484 -42.183 1.00 36.66 601 THR A N 1
ATOM 4822 C CA . THR A 1 601 ? 20.069 2.651 -42.604 1.00 36.66 601 THR A CA 1
ATOM 4823 C C . THR A 1 601 ? 19.090 1.853 -41.744 1.00 36.66 601 THR A C 1
ATOM 4825 O O . THR A 1 601 ? 18.017 2.365 -41.432 1.00 36.66 601 THR A O 1
ATOM 4828 N N . ASP A 1 602 ? 19.475 0.665 -41.268 1.00 40.69 602 ASP A N 1
ATOM 4829 C CA . ASP A 1 602 ? 18.624 -0.155 -40.391 1.00 40.69 602 ASP A CA 1
ATOM 4830 C C . ASP A 1 602 ? 18.507 0.450 -38.983 1.00 40.69 602 ASP A C 1
ATOM 4832 O O . ASP A 1 602 ? 17.442 0.423 -38.361 1.00 40.69 602 ASP A O 1
ATOM 4836 N N . TRP A 1 603 ? 19.573 1.096 -38.500 1.00 40.59 603 TRP A N 1
ATOM 4837 C CA . TRP A 1 603 ? 19.576 1.777 -37.205 1.00 40.59 603 TRP A CA 1
ATOM 4838 C C . TRP A 1 603 ? 18.881 3.137 -37.235 1.00 40.59 603 TRP A C 1
ATOM 4840 O O . TRP A 1 603 ? 18.276 3.504 -36.232 1.00 40.59 603 TRP A O 1
ATOM 4850 N N . LEU A 1 604 ? 18.882 3.854 -38.367 1.00 37.53 604 LEU A N 1
ATOM 4851 C CA . LEU A 1 604 ? 18.059 5.058 -38.530 1.00 37.53 604 LEU A CA 1
ATOM 4852 C C . LEU A 1 604 ? 16.564 4.711 -38.458 1.00 37.53 604 LEU A C 1
ATOM 4854 O O . LEU A 1 604 ? 15.795 5.439 -37.842 1.00 37.53 604 LEU A O 1
ATOM 4858 N N . VAL A 1 605 ? 16.157 3.567 -39.018 1.00 40.31 605 VAL A N 1
ATOM 4859 C CA . VAL A 1 605 ? 14.773 3.075 -38.948 1.00 40.31 605 VAL A CA 1
ATOM 4860 C C . VAL A 1 605 ? 14.411 2.620 -37.531 1.00 40.31 605 VAL A C 1
ATOM 4862 O O . VAL A 1 605 ? 13.329 2.948 -37.063 1.00 40.31 605 VAL A O 1
ATOM 4865 N N . ILE A 1 606 ? 15.302 1.945 -36.795 1.00 40.53 606 ILE A N 1
ATOM 4866 C CA . ILE A 1 606 ? 15.059 1.595 -35.380 1.00 40.53 606 ILE A CA 1
ATOM 4867 C C . ILE A 1 606 ? 15.030 2.850 -34.491 1.00 40.53 606 ILE A C 1
ATOM 4869 O O . ILE A 1 606 ? 14.165 2.961 -33.626 1.00 40.53 606 ILE A O 1
ATOM 4873 N N . ALA A 1 607 ? 15.915 3.819 -34.731 1.00 36.19 607 ALA A N 1
ATOM 4874 C CA . ALA A 1 607 ? 15.945 5.096 -34.023 1.00 36.19 607 ALA A CA 1
ATOM 4875 C C . ALA A 1 607 ? 14.658 5.910 -34.254 1.00 36.19 607 ALA A C 1
ATOM 4877 O O . ALA A 1 607 ? 14.071 6.403 -33.291 1.00 36.19 607 ALA A O 1
ATOM 4878 N N . VAL A 1 608 ? 14.165 5.953 -35.498 1.00 38.88 608 VAL A N 1
ATOM 4879 C CA . VAL A 1 608 ? 12.889 6.585 -35.882 1.00 38.88 608 VAL A CA 1
ATOM 4880 C C . VAL A 1 608 ? 11.676 5.803 -35.353 1.00 38.88 608 VAL A C 1
ATOM 4882 O O . VAL A 1 608 ? 10.715 6.410 -34.902 1.00 38.88 608 VAL A O 1
ATOM 4885 N N . LEU A 1 609 ? 11.716 4.467 -35.299 1.00 37.69 609 LEU A N 1
ATOM 4886 C CA . LEU A 1 609 ? 10.635 3.649 -34.719 1.00 37.69 609 LEU A CA 1
ATOM 4887 C C . LEU A 1 609 ? 10.563 3.722 -33.183 1.00 37.69 609 LEU A C 1
ATOM 4889 O O . LEU A 1 609 ? 9.541 3.360 -32.603 1.00 37.69 609 LEU A O 1
ATOM 4893 N N . THR A 1 610 ? 11.626 4.178 -32.511 1.00 37.06 610 THR A N 1
ATOM 4894 C CA . THR A 1 610 ? 11.626 4.431 -31.056 1.00 37.06 610 THR A CA 1
ATOM 4895 C C . THR A 1 610 ? 11.271 5.868 -30.667 1.00 37.06 610 THR A C 1
ATOM 4897 O O . THR A 1 610 ? 11.209 6.156 -29.471 1.00 37.06 610 THR A O 1
ATOM 4900 N N . GLY A 1 611 ? 11.014 6.740 -31.646 1.00 32.31 611 GLY A N 1
ATOM 4901 C CA . GLY A 1 611 ? 10.607 8.128 -31.451 1.00 32.31 611 GLY A CA 1
ATOM 4902 C C . GLY A 1 611 ? 9.395 8.486 -32.309 1.00 32.31 611 GLY A C 1
ATOM 4903 O O . GLY A 1 611 ? 9.543 9.120 -33.346 1.00 32.31 611 GLY A O 1
ATOM 4904 N N . GLU A 1 612 ? 8.194 8.127 -31.853 1.00 33.50 612 GLU A N 1
ATOM 4905 C CA . GLU A 1 612 ? 7.072 9.058 -32.001 1.00 33.50 612 GLU A CA 1
ATOM 4906 C C . GLU A 1 612 ? 7.225 10.077 -30.870 1.00 33.50 612 GLU A C 1
ATOM 4908 O O . GLU A 1 612 ? 7.122 9.713 -29.698 1.00 33.50 612 GLU A O 1
ATOM 4913 N N . ASP A 1 613 ? 7.661 11.285 -31.231 1.00 28.61 613 ASP A N 1
ATOM 4914 C CA . ASP A 1 613 ? 7.083 12.568 -30.803 1.00 28.61 613 ASP A CA 1
ATOM 4915 C C . ASP A 1 613 ? 8.114 13.694 -30.990 1.00 28.61 613 ASP A C 1
ATOM 4917 O O . ASP A 1 613 ? 9.021 13.901 -30.178 1.00 28.61 613 ASP A O 1
ATOM 4921 N N . GLY A 1 614 ? 7.943 14.427 -32.091 1.00 30.00 614 GLY A N 1
ATOM 4922 C CA . GLY A 1 614 ? 8.151 15.870 -32.151 1.00 30.00 614 GLY A CA 1
ATOM 4923 C C . GLY A 1 614 ? 6.793 16.516 -32.361 1.00 30.00 614 GLY A C 1
ATOM 4924 O O . GLY A 1 614 ? 6.094 16.044 -33.288 1.00 30.00 614 GLY A O 1
#

InterPro domains:
  IPR003607 HD/PDEase domain [SM00471] (475-608)
  IPR003607 HD/PDEase domain [cd00077] (477-568)
  IPR006674 HD domain [PF01966] (479-563)
  IPR006674 HD domain [PS51831] (479-578)
  IPR006675 HDIG domain [TIGR00277] (477-563)
  IPR011621 Metal-dependent phosphohydrolase, 7TM intracellular domain [PF07698] (267-454)
  IPR011624 Metal-dependent phosphohydrolase, 7TM extracellular domain [PF07697] (56-249)
  IPR052722 Cyclic-di-AMP phosphodiesterase PgpH [PTHR36442] (12-565)

Solvent-accessible surface area (backbone atoms only — not comparable to full-atom values): 34352 Å² total; per-residue (Å²): 112,70,68,60,50,52,50,51,54,51,50,52,52,47,52,51,53,51,51,53,50,52,51,50,45,53,52,52,34,48,56,44,52,69,49,41,69,79,69,85,70,70,94,70,90,84,54,80,76,39,63,33,89,53,75,64,43,56,36,88,50,70,46,57,26,50,55,52,71,66,60,51,48,53,52,51,52,61,53,55,58,72,54,57,52,36,26,38,53,44,81,66,50,54,64,54,29,54,52,53,47,50,61,54,56,74,69,51,94,79,74,65,92,63,51,67,57,53,55,49,55,51,52,51,52,46,56,72,51,27,22,26,47,49,74,61,43,57,57,43,72,72,38,88,40,62,40,34,30,39,28,63,87,89,48,75,46,84,41,52,52,90,63,42,38,27,46,59,57,52,52,51,54,57,60,65,29,83,82,49,42,84,46,46,73,57,54,63,71,66,45,60,73,83,52,54,67,60,29,39,42,77,35,62,67,61,31,51,48,54,51,49,58,62,58,66,70,61,70,67,46,82,48,73,47,49,53,74,40,76,67,49,46,59,64,39,66,29,42,75,63,48,49,38,44,51,54,24,48,53,55,46,48,56,61,75,55,59,65,61,68,54,49,50,49,52,51,51,50,50,42,53,53,42,40,51,51,49,48,53,51,50,49,47,31,66,74,77,34,49,81,42,66,74,32,67,36,51,45,51,51,54,55,47,52,47,41,52,54,32,41,53,48,17,53,51,66,71,47,73,85,73,83,69,62,75,62,37,58,45,67,37,46,52,20,43,54,36,36,70,80,57,44,64,68,59,12,50,55,51,41,51,49,29,44,56,58,32,29,74,65,44,91,64,32,66,64,50,45,55,39,51,50,52,25,31,51,48,28,45,63,66,52,72,74,80,83,56,81,66,52,56,57,53,28,24,52,51,23,32,53,50,37,53,53,48,49,50,50,53,52,60,73,69,54,66,99,74,83,74,83,71,69,68,60,59,54,30,35,49,50,10,25,57,54,39,56,50,51,61,73,45,45,58,53,52,25,68,76,38,72,54,82,50,69,66,60,37,55,61,71,52,42,55,89,41,75,68,50,32,51,33,45,74,66,21,48,34,55,37,53,49,20,51,56,50,11,55,53,49,18,51,54,24,50,76,74,73,39,67,23,63,56,45,24,32,42,32,57,53,58,61,55,15,39,55,81,54,31,61,78,36,80,66,45,46,74,89,86,64,60,65,58,80,82,46,54,73,68,55,45,50,50,58,61,61,42,26,46,63,45,22,34,51,54,33,58,78,67,68,52,56,67,70,50,42,50,53,34,56,52,74,71,62,75,63,99,74,80,86,80,84,83,87,83,67,92,76,62,84,85,74,70,88,88,76,76,83,65,63,63,61,52,52,50,53,53,51,71,71,49,91,79,133

Organism: NCBI:txid688246

Sequence (614 aa):
MSVFRKIIDNEENLWRSILMRIGLVLLTSFVIVWFLPRNEAKQFAYEIGEPWHYGTIIAKYDFPVYKTDEAFQKERDSLLHTFQSYYNYDPRVEPVQMAKLRVALSKVSVLPSGFETIILEKLHHFYQAGIMDTPEYNSIANDTTSQVRVIFGKDAESVQVNLIYSTMSVYEQLLGDEKLVKERGLLQKLNLNNYIVPNLIFDRRRTETARNDLLSGISPASGMVLAGQKIIGQGDIVDDYNYRVLNSLEKEMERRQTGQAQITKHLIGNAIYVLSFIFLFTLYLSLFRRDYLSKPGCVAMLYTLIVVFPVCVSLMMEHNYFNFSVYILPFAMGPIFVRIFMDSRTAFITHLVTVFISACALRYQFDFIIIQTVAGLVAIYTLREVSTRSQVFRTALWVFISTCIIYLAVKLMESGEDFRVGSNMYYHFLISGVLLLLAYPLMFVVEKTFGFVSVLTLIELSDTNKGLLRKLSEIAPGTFQHSITVGNLASEIANRIGAKSTLVRTGALYHDIGKMKNPAFFTENQQGGVNPHDNLTEKESARIIIAHVTDGVKLAEENNLPVVICLLLKSLVKVRPGLLNCLSIFSQLYYFACHLRPCLTDWLVIAVLTGEDG

Foldseek 3Di:
DVVVVVVVVVVVVVVVLVVVLVVLLLVLLCLLLVLFDLDDDQLDDADAQDFGADAWDFAQFKFFQFDDPVVLVVVLVVLVLAAAFEWEFAPVLLVVLLVVLVVLVVPDPDDPPCLNVVLNVLSVQLSVLFEDAPVVLVVVVPRSPQWHWYDDPPDTDIDGSVSHHYLVRSLVCCCPDPVNVVVNVVSVVSVCSVRSDGRTGGDPPVSVVVSVVSSVPDDRGPGMDGGRHTLDHGRGGRHPRSVSVSVRSSVVCCVVVPDDPVSVVLSVVLSVQLSVLSVVLSVCCVPPNVVQSVAVLSVVLLSCLLRVLLSVLSVCLVDVPDVADSLLALLLLQLLLCVQQHNLVNSLSSSLSSLQSNLSSDPPSVLSSQLSSQLNVLSSVLVVDPDDLCSLLVSLVSSLVRSVVSNVVVQVVVDDPDDDDDPNVSVSSNSSSVVSNVSVVCSVVSCVVSQTDGLVNLVVLLPCCDDLNVLCCVQAVLLQVVLQVQLVVLLVVCVVVVHDSSLSSSLSNLQQSLCSVPRQQDPSRPDPPDHPCVVDDPVVSVCSVLCSLVSSLVSCVVRVHRPSSSVSSVLVNPPPPPPPDDDDDPVPPPPPDPDDDDPVVSSVVVSVVRDDDD

pLDDT: mean 81.12, std 17.01, range [21.48, 97.88]

Radius of gyration: 46.27 Å; Cα contacts (8 Å, |Δi|>4): 659; chains: 1; bounding box: 87×83×137 Å

Mean predicted aligned error: 16.82 Å

Secondary structure (DSSP, 8-state):
-HHHHHHHHHHHHHHHHHHHHHHHHHHHHHHHHHHS--S---S----TTSB--SPPEE-SS-EEEEPPHHHHHHHHHHHHTTPPPEEEE-TTHHHHHHHHHHHHHTT-S---TTHHHHHHHHHHHHHHH-EE-HHHHHHHHTSS--EEEEEETTEEEEEEGGGSEEHHHHHHHHHS-TTTGGGHHHHHHHTGGGT----EEE-HHHHHHHHHHHHHT--SEEEEEPTT-EEE-TT-B--HHHHHHHHHHHHHHHHHT-THHHHHHHHHHHHHHHHHHHHHHHHHHHHH-HHHHT-HHHHHHHHHHHHHHHHHHHHHHH--TT---GGGS-TTHHHHHHHHHS-HHHHHHHHHHHHHHHHTT-SSHHHHHHHHHHHHHHHHHHTTT---THHHHHHHHHHHHHHHHHHHHHHHHH--S-----THHHHHHHHHHHHHTTHHHHHHHHHHHHT---HHHHHHHT-TTSHHHHHHHHH-HHHHHHHHHHHHHHHHHHHHTT--HHHHHHHHHHTTGGGGGSGGGSGGG--SS--GGGGS-HHHHHHHHHHHHHHHHHHHHHTT--HHHHHHHHHTT---TT--SS--S-TTSTTS--S--THHHHHHHHHHHT----

Nearest PDB structures (foldseek):
  4s1c-assembly3_A  TM=9.768E-01  e=1.976E-06  Listeria monocytogenes EGD-e
  4s1b-assembly3_D-2  TM=9.663E-01  e=1.729E-06  Listeria monocytogenes EGD-e
  4s1c-assembly3_D-2  TM=9.760E-01  e=3.226E-06  Listeria monocytogenes EGD-e
  4s1b-assembly3_A  TM=9.915E-01  e=9.395E-06  Listeria monocytogenes EGD-e